Protein 4YCS (pdb70)

Structure (mmCIF, N/CA/C/O backbone):
data_4YCS
#
_entry.id   4YCS
#
_cell.length_a   37.755
_cell.length_b   119.501
_cell.length_c   185.912
_cell.angle_alpha   90.00
_cell.angle_beta   90.00
_cell.angle_gamma   90.00
#
_symmetry.space_group_name_H-M   'P 21 21 21'
#
loop_
_entity.id
_entity.type
_entity.pdbx_description
1 polymer 'Uncharacterized protein'
2 non-polymer GLYCEROL
3 non-polymer 'ACETATE ION'
4 non-polymer 'SODIUM ION'
5 water water
#
loop_
_atom_site.group_PDB
_atom_site.id
_atom_site.type_symbol
_atom_site.label_atom_id
_atom_site.label_alt_id
_atom_site.label_comp_id
_atom_site.label_asym_id
_atom_site.label_entity_id
_atom_site.label_seq_id
_atom_site.pdbx_PDB_ins_code
_atom_site.Cartn_x
_atom_site.Cartn_y
_atom_site.Cartn_z
_atom_site.occupancy
_atom_site.B_iso_or_equiv
_atom_site.auth_seq_id
_atom_site.auth_comp_id
_atom_site.auth_asym_id
_atom_site.auth_atom_id
_atom_site.pdbx_PDB_model_num
ATOM 1 N N . SER A 1 6 ? 1.927 86.459 37.865 1.00 64.46 47 SER A N 1
ATOM 2 C CA . SER A 1 6 ? 1.148 87.215 36.819 1.00 65.35 47 SER A CA 1
ATOM 3 C C . SER A 1 6 ? 1.221 86.503 35.437 1.00 59.07 47 SER A C 1
ATOM 4 O O . SER A 1 6 ? 2.309 86.328 34.870 1.00 55.42 47 SER A O 1
ATOM 7 N N . LYS A 1 7 ? 0.073 86.069 34.914 1.00 51.70 48 LYS A N 1
ATOM 8 C CA . LYS A 1 7 ? 0.055 85.289 33.676 1.00 47.07 48 LYS A CA 1
ATOM 9 C C . LYS A 1 7 ? 0.591 86.091 32.480 1.00 41.21 48 LYS A C 1
ATOM 10 O O . LYS A 1 7 ? 0.452 87.281 32.390 1.00 42.21 48 LYS A O 1
ATOM 16 N N . LYS A 1 8 ? 1.238 85.395 31.583 1.00 38.66 49 LYS A N 1
ATOM 17 C CA . LYS A 1 8 ? 1.710 85.967 30.358 1.00 36.78 49 LYS A CA 1
ATOM 18 C C . LYS A 1 8 ? 0.852 85.381 29.305 1.00 32.82 49 LYS A C 1
ATOM 19 O O . LYS A 1 8 ? 0.122 84.442 29.590 1.00 31.77 49 LYS A O 1
ATOM 25 N N . SER A 1 9 ? 0.871 85.960 28.107 1.00 30.88 50 SER A N 1
ATOM 26 C CA . SER A 1 9 ? 0.019 85.504 27.019 1.00 30.01 50 SER A CA 1
ATOM 27 C C . SER A 1 9 ? 0.826 85.462 25.701 1.00 28.45 50 SER A C 1
ATOM 28 O O . SER A 1 9 ? 1.696 86.303 25.485 1.00 27.61 50 SER A O 1
ATOM 31 N N . VAL A 1 10 ? 0.479 84.483 24.864 1.00 26.08 51 VAL A N 1
ATOM 32 C CA . VAL A 1 10 ? 1.133 84.232 23.552 1.00 26.25 51 VAL A CA 1
ATOM 33 C C . VAL A 1 10 ? 0.047 84.057 22.509 1.00 26.66 51 VAL A C 1
ATOM 34 O O . VAL A 1 10 ? -0.945 83.369 22.731 1.00 27.26 51 VAL A O 1
ATOM 38 N N . SER A 1 11 ? 0.188 84.714 21.373 1.00 25.77 52 SER A N 1
ATOM 39 C CA . SER A 1 11 ? -0.737 84.548 20.265 1.00 26.91 52 SER A CA 1
ATOM 40 C C . SER A 1 11 ? 0.037 84.007 19.068 1.00 26.78 52 SER A C 1
ATOM 41 O O . SER A 1 11 ? 1.166 84.410 18.844 1.00 28.26 52 SER A O 1
ATOM 52 N N . ILE A 1 13 ? -0.299 83.261 14.894 1.00 30.01 54 ILE A N 1
ATOM 53 C CA . ILE A 1 13 ? -1.020 83.531 13.628 1.00 31.55 54 ILE A CA 1
ATOM 54 C C . ILE A 1 13 ? -0.461 82.547 12.554 1.00 32.67 54 ILE A C 1
ATOM 55 O O . ILE A 1 13 ? 0.742 82.428 12.368 1.00 32.62 54 ILE A O 1
ATOM 60 N N . LEU A 1 14 ? -1.358 81.824 11.905 1.00 34.35 55 LEU A N 1
ATOM 61 C CA . LEU A 1 14 ? -0.998 80.804 10.904 1.00 37.01 55 LEU A CA 1
ATOM 62 C C . LEU A 1 14 ? -1.594 81.041 9.510 1.00 38.57 55 LEU A C 1
ATOM 63 O O . LEU A 1 14 ? -2.693 81.535 9.362 1.00 38.58 55 LEU A O 1
ATOM 68 N N . ASP A 1 15 ? -0.800 80.699 8.503 1.00 42.70 56 ASP A N 1
ATOM 69 C CA . ASP A 1 15 ? -1.184 80.774 7.092 1.00 42.27 56 ASP A CA 1
ATOM 70 C C . ASP A 1 15 ? -1.790 79.416 6.757 1.00 44.04 56 ASP A C 1
ATOM 71 O O . ASP A 1 15 ? -1.097 78.400 6.800 1.00 43.52 56 ASP A O 1
ATOM 76 N N . ILE A 1 16 ? -3.091 79.391 6.475 1.00 47.99 57 ILE A N 1
ATOM 77 C CA . ILE A 1 16 ? -3.798 78.129 6.177 1.00 51.49 57 ILE A CA 1
ATOM 78 C C . ILE A 1 16 ? -4.275 77.977 4.717 1.00 55.62 57 ILE A C 1
ATOM 79 O O . ILE A 1 16 ? -5.147 77.164 4.448 1.00 57.33 57 ILE A O 1
ATOM 84 N N . GLU A 1 17 ? -3.708 78.748 3.788 1.00 58.86 58 GLU A N 1
ATOM 85 C CA . GLU A 1 17 ? -4.008 78.563 2.359 1.00 62.86 58 GLU A CA 1
ATOM 86 C C . GLU A 1 17 ? -3.342 77.290 1.833 1.00 65.22 58 GLU A C 1
ATOM 87 O O . GLU A 1 17 ? -2.129 77.102 1.965 1.00 66.51 58 GLU A O 1
ATOM 93 N N . GLY A 1 18 ? -4.139 76.412 1.238 1.00 68.25 59 GLY A N 1
ATOM 94 C CA . GLY A 1 18 ? -3.629 75.159 0.727 1.00 69.76 59 GLY A CA 1
ATOM 95 C C . GLY A 1 18 ? -3.389 74.162 1.836 1.00 69.11 59 GLY A C 1
ATOM 96 O O . GLY A 1 18 ? -3.970 74.267 2.906 1.00 67.71 59 GLY A O 1
ATOM 97 N N . THR A 1 19 ? -2.547 73.180 1.547 1.00 70.01 60 THR A N 1
ATOM 98 C CA . THR A 1 19 ? -2.263 72.084 2.455 1.00 74.11 60 THR A CA 1
ATOM 99 C C . THR A 1 19 ? -0.774 71.923 2.696 1.00 72.26 60 THR A C 1
ATOM 100 O O . THR A 1 19 ? -0.373 71.137 3.545 1.00 75.79 60 THR A O 1
ATOM 104 N N . ASN A 1 20 ? 0.043 72.666 1.957 1.00 72.93 61 ASN A N 1
ATOM 105 C CA . ASN A 1 20 ? 1.495 72.567 2.057 1.00 76.75 61 ASN A CA 1
ATOM 106 C C . ASN A 1 20 ? 2.060 72.998 3.411 1.00 75.52 61 ASN A C 1
ATOM 107 O O . ASN A 1 20 ? 3.185 72.644 3.743 1.00 77.17 61 ASN A O 1
ATOM 112 N N . ASN A 1 21 ? 1.280 73.743 4.191 1.00 71.35 62 ASN A N 1
ATOM 113 C CA . ASN A 1 21 ? 1.732 74.199 5.517 1.00 72.12 62 ASN A CA 1
ATOM 114 C C . ASN A 1 21 ? 1.200 73.360 6.694 1.00 65.89 62 ASN A C 1
ATOM 115 O O . ASN A 1 21 ? 1.583 73.603 7.833 1.00 59.40 62 ASN A O 1
ATOM 120 N N . GLU A 1 22 ? 0.352 72.373 6.409 1.00 61.84 63 GLU A N 1
ATOM 121 C CA . GLU A 1 22 ? -0.358 71.634 7.460 1.00 63.02 63 GLU A CA 1
ATOM 122 C C . GLU A 1 22 ? 0.563 71.022 8.502 1.00 59.76 63 GLU A C 1
ATOM 123 O O . GLU A 1 22 ? 0.345 71.222 9.694 1.00 57.96 63 GLU A O 1
ATOM 129 N N . ALA A 1 23 ? 1.598 70.315 8.067 1.00 56.04 64 ALA A N 1
ATOM 130 C CA . ALA A 1 23 ? 2.516 69.657 8.992 1.00 55.86 64 ALA A CA 1
ATOM 131 C C . ALA A 1 23 ? 3.206 70.654 9.920 1.00 53.10 64 ALA A C 1
ATOM 132 O O . ALA A 1 23 ? 3.243 70.469 11.146 1.00 50.60 64 ALA A O 1
ATOM 142 N N . ASN A 1 25 ? 2.287 73.690 10.612 1.00 44.72 66 ASN A N 1
ATOM 143 C CA . ASN A 1 25 ? 1.243 74.301 11.412 1.00 44.75 66 ASN A CA 1
ATOM 144 C C . ASN A 1 25 ? 0.931 73.467 12.625 1.00 46.32 66 ASN A C 1
ATOM 145 O O . ASN A 1 25 ? 0.889 73.992 13.751 1.00 44.14 66 ASN A O 1
ATOM 150 N N . ASN A 1 26 ? 0.765 72.164 12.420 1.00 47.73 67 ASN A N 1
ATOM 151 C CA . ASN A 1 26 ? 0.493 71.271 13.541 1.00 50.10 67 ASN A CA 1
ATOM 152 C C . ASN A 1 26 ? 1.613 71.205 14.545 1.00 46.52 67 ASN A C 1
ATOM 153 O O . ASN A 1 26 ? 1.366 71.194 15.758 1.00 46.24 67 ASN A O 1
ATOM 158 N N . SER A 1 27 ? 2.839 71.226 14.060 1.00 43.31 68 SER A N 1
ATOM 159 C CA . SER A 1 27 ? 4.004 71.211 14.934 1.00 42.60 68 SER A CA 1
ATOM 160 C C . SER A 1 27 ? 4.087 72.501 15.752 1.00 40.15 68 SER A C 1
ATOM 161 O O . SER A 1 27 ? 4.469 72.468 16.920 1.00 39.48 68 SER A O 1
ATOM 164 N N . ALA A 1 28 ? 3.801 73.637 15.117 1.00 37.61 69 ALA A N 1
ATOM 165 C CA . ALA A 1 28 ? 3.823 74.909 15.806 1.00 36.86 69 ALA A CA 1
ATOM 166 C C . ALA A 1 28 ? 2.781 74.916 16.947 1.00 37.31 69 ALA A C 1
ATOM 167 O O . ALA A 1 28 ? 3.095 75.245 18.102 1.00 40.02 69 ALA A O 1
ATOM 169 N N . LEU A 1 29 ? 1.582 74.453 16.639 1.00 37.27 70 LEU A N 1
ATOM 170 C CA . LEU A 1 29 ? 0.528 74.382 17.622 1.00 39.06 70 LEU A CA 1
ATOM 171 C C . LEU A 1 29 ? 0.820 73.449 18.774 1.00 40.22 70 LEU A C 1
ATOM 172 O O . LEU A 1 29 ? 0.413 73.720 19.902 1.00 36.38 70 LEU A O 1
ATOM 177 N N . LEU A 1 30 ? 1.495 72.332 18.501 1.00 39.56 71 LEU A N 1
ATOM 178 C CA . LEU A 1 30 ? 1.846 71.382 19.535 1.00 40.77 71 LEU A CA 1
ATOM 179 C C . LEU A 1 30 ? 2.878 72.001 20.455 1.00 43.03 71 LEU A C 1
ATOM 180 O O . LEU A 1 30 ? 2.805 71.853 21.690 1.00 41.88 71 LEU A O 1
ATOM 185 N N . ALA A 1 31 ? 3.858 72.677 19.855 1.00 41.15 72 ALA A N 1
ATOM 186 C CA . ALA A 1 31 ? 4.899 73.365 20.617 1.00 41.23 72 ALA A CA 1
ATOM 187 C C . ALA A 1 31 ? 4.308 74.382 21.622 1.00 40.45 72 ALA A C 1
ATOM 188 O O . ALA A 1 31 ? 4.775 74.492 22.766 1.00 40.09 72 ALA A O 1
ATOM 190 N N . LEU A 1 32 ? 3.276 75.094 21.164 1.00 39.87 73 LEU A N 1
ATOM 191 C CA . LEU A 1 32 ? 2.620 76.136 21.955 1.00 39.76 73 LEU A CA 1
ATOM 192 C C . LEU A 1 32 ? 1.848 75.489 23.094 1.00 39.41 73 LEU A C 1
ATOM 193 O O . LEU A 1 32 ? 2.026 75.849 24.266 1.00 41.71 73 LEU A O 1
ATOM 198 N N . ASN A 1 33 ? 1.073 74.483 22.760 1.00 39.10 74 ASN A N 1
ATOM 199 C CA . ASN A 1 33 ? 0.414 73.675 23.771 1.00 45.16 74 ASN A CA 1
ATOM 200 C C . ASN A 1 33 ? 1.346 73.051 24.820 1.00 44.82 74 ASN A C 1
ATOM 201 O O . ASN A 1 33 ? 1.016 73.027 26.005 1.00 43.86 74 ASN A O 1
ATOM 206 N N . ASN A 1 34 ? 2.517 72.585 24.392 1.00 41.68 75 ASN A N 1
ATOM 207 C CA . ASN A 1 34 ? 3.519 72.016 25.298 1.00 43.84 75 ASN A CA 1
ATOM 208 C C . ASN A 1 34 ? 4.124 73.074 26.226 1.00 42.88 75 ASN A C 1
ATOM 209 O O . ASN A 1 34 ? 4.350 72.838 27.414 1.00 43.36 75 ASN A O 1
ATOM 214 N N . ALA A 1 35 ? 4.404 74.240 25.675 1.00 41.19 76 ALA A N 1
ATOM 215 C CA . ALA A 1 35 ? 4.892 75.346 26.479 1.00 41.81 76 ALA A CA 1
ATOM 216 C C . ALA A 1 35 ? 3.880 75.708 27.567 1.00 40.72 76 ALA A C 1
ATOM 217 O O . ALA A 1 35 ? 4.261 75.919 28.706 1.00 40.90 76 ALA A O 1
ATOM 219 N N . GLN A 1 36 ? 2.602 75.731 27.207 1.00 40.90 77 GLN A N 1
ATOM 220 C CA . GLN A 1 36 ? 1.529 76.086 28.133 1.00 42.32 77 GLN A CA 1
ATOM 221 C C . GLN A 1 36 ? 1.451 75.158 29.350 1.00 45.38 77 GLN A C 1
ATOM 222 O O . GLN A 1 36 ? 1.115 75.589 30.476 1.00 41.33 77 GLN A O 1
ATOM 228 N N . LYS A 1 37 ? 1.783 73.892 29.121 1.00 47.85 78 LYS A N 1
ATOM 229 C CA . LYS A 1 37 ? 1.811 72.911 30.161 1.00 49.92 78 LYS A CA 1
ATOM 230 C C . LYS A 1 37 ? 2.935 73.147 31.167 1.00 49.86 78 LYS A C 1
ATOM 231 O O . LYS A 1 37 ? 2.827 72.772 32.321 1.00 50.53 78 LYS A O 1
ATOM 237 N N . LYS A 1 38 ? 4.011 73.768 30.749 1.00 49.54 79 LYS A N 1
ATOM 238 C CA . LYS A 1 38 ? 5.115 74.023 31.662 1.00 54.05 79 LYS A CA 1
ATOM 239 C C . LYS A 1 38 ? 5.049 75.411 32.283 1.00 54.56 79 LYS A C 1
ATOM 240 O O . LYS A 1 38 ? 5.717 75.664 33.268 1.00 61.04 79 LYS A O 1
ATOM 246 N N . LEU A 1 39 ? 4.280 76.314 31.693 1.00 46.10 80 LEU A N 1
ATOM 247 C CA . LEU A 1 39 ? 4.268 77.676 32.125 1.00 48.36 80 LEU A CA 1
ATOM 248 C C . LEU A 1 39 ? 2.862 78.111 32.498 1.00 46.35 80 LEU A C 1
ATOM 249 O O . LEU A 1 39 ? 1.890 77.450 32.183 1.00 50.94 80 LEU A O 1
ATOM 254 N N . ASN A 1 40 ? 2.767 79.294 33.068 1.00 46.51 81 ASN A N 1
ATOM 255 C CA . ASN A 1 40 ? 1.485 79.925 33.312 1.00 45.74 81 ASN A CA 1
ATOM 256 C C . ASN A 1 40 ? 1.183 80.903 32.182 1.00 44.86 81 ASN A C 1
ATOM 257 O O . ASN A 1 40 ? 1.439 82.144 32.290 1.00 43.33 81 ASN A O 1
ATOM 262 N N . ILE A 1 41 ? 0.674 80.375 31.067 1.00 38.79 82 ILE A N 1
ATOM 263 C CA . ILE A 1 41 ? 0.424 81.235 29.957 1.00 36.33 82 ILE A CA 1
ATOM 264 C C . ILE A 1 41 ? -0.946 81.010 29.354 1.00 33.83 82 ILE A C 1
ATOM 265 O O . ILE A 1 41 ? -1.436 79.867 29.280 1.00 34.93 82 ILE A O 1
ATOM 270 N N . ASP A 1 42 ? -1.555 82.113 28.932 1.00 29.58 83 ASP A N 1
ATOM 271 C CA . ASP A 1 42 ? -2.747 82.083 28.092 1.00 30.24 83 ASP A CA 1
ATOM 272 C C . ASP A 1 42 ? -2.345 81.940 26.638 1.00 28.72 83 ASP A C 1
ATOM 273 O O . ASP A 1 42 ? -1.339 82.526 26.265 1.00 26.74 83 ASP A O 1
ATOM 278 N N . THR A 1 43 ? -3.146 81.278 25.807 1.00 27.20 84 THR A N 1
ATOM 279 C CA . THR A 1 43 ? -2.851 81.221 24.375 1.00 28.46 84 THR A CA 1
ATOM 280 C C . THR A 1 43 ? -4.037 81.622 23.535 1.00 28.77 84 THR A C 1
ATOM 281 O O . THR A 1 43 ? -5.204 81.544 23.982 1.00 27.31 84 THR A O 1
ATOM 285 N N . ASN A 1 44 ? -3.724 82.015 22.302 1.00 26.12 85 ASN A N 1
ATOM 286 C CA . ASN A 1 44 ? -4.693 82.417 21.330 1.00 29.75 85 ASN A CA 1
ATOM 287 C C . ASN A 1 44 ? -4.132 82.056 19.946 1.00 31.84 85 ASN A C 1
ATOM 288 O O . ASN A 1 44 ? -2.896 82.048 19.756 1.00 31.01 85 ASN A O 1
ATOM 293 N N . LYS A 1 45 ? -4.988 81.725 19.006 1.00 33.56 86 LYS A N 1
ATOM 294 C CA . LYS A 1 45 ? -4.558 81.557 17.627 1.00 37.18 86 LYS A CA 1
ATOM 295 C C . LYS A 1 45 ? -5.439 82.284 16.647 1.00 37.44 86 LYS A C 1
ATOM 296 O O . LYS A 1 45 ? -6.626 82.457 16.882 1.00 38.13 86 LYS A O 1
ATOM 302 N N . VAL A 1 46 ? -4.830 82.738 15.564 1.00 35.44 87 VAL A N 1
ATOM 303 C CA . VAL A 1 46 ? -5.509 83.354 14.440 1.00 39.12 87 VAL A CA 1
ATOM 304 C C . VAL A 1 46 ? -5.092 82.581 13.188 1.00 40.50 87 VAL A C 1
ATOM 305 O O . VAL A 1 46 ? -3.918 82.269 13.039 1.00 37.75 87 VAL A O 1
ATOM 309 N N . GLU A 1 47 ? -6.064 82.216 12.354 1.00 42.93 88 GLU A N 1
ATOM 310 C CA . GLU A 1 47 ? -5.812 81.499 11.088 1.00 49.52 88 GLU A CA 1
ATOM 311 C C . GLU A 1 47 ? -6.347 82.293 9.893 1.00 51.55 88 GLU A C 1
ATOM 312 O O . GLU A 1 47 ? -7.436 82.848 9.944 1.00 49.64 88 GLU A O 1
ATOM 318 N N . SER A 1 48 ? -5.582 82.361 8.818 1.00 57.74 89 SER A N 1
ATOM 319 C CA . SER A 1 48 ? -6.030 83.099 7.621 1.00 61.99 89 SER A CA 1
ATOM 320 C C . SER A 1 48 ? -5.448 82.519 6.326 1.00 61.39 89 SER A C 1
ATOM 321 O O . SER A 1 48 ? -4.261 82.224 6.263 1.00 54.64 89 SER A O 1
ATOM 324 N N . ASP A 1 49 ? -6.290 82.371 5.299 1.00 65.38 90 ASP A N 1
ATOM 325 C CA . ASP A 1 49 ? -5.811 82.025 3.952 1.00 70.43 90 ASP A CA 1
ATOM 326 C C . ASP A 1 49 ? -5.580 83.264 3.064 1.00 71.76 90 ASP A C 1
ATOM 327 O O . ASP A 1 49 ? -5.009 83.139 1.978 1.00 73.92 90 ASP A O 1
ATOM 332 N N . ASP A 1 50 ? -5.980 84.444 3.555 1.00 70.84 91 ASP A N 1
ATOM 333 C CA . ASP A 1 50 ? -5.922 85.712 2.816 1.00 67.77 91 ASP A CA 1
ATOM 334 C C . ASP A 1 50 ? -4.724 86.611 3.218 1.00 61.94 91 ASP A C 1
ATOM 335 O O . ASP A 1 50 ? -4.838 87.449 4.103 1.00 57.86 91 ASP A O 1
ATOM 340 N N . SER A 1 51 ? -3.603 86.481 2.504 1.00 58.43 92 SER A N 1
ATOM 341 C CA . SER A 1 51 ? -2.362 87.208 2.832 1.00 56.52 92 SER A CA 1
ATOM 342 C C . SER A 1 51 ? -2.504 88.714 2.818 1.00 55.38 92 SER A C 1
ATOM 343 O O . SER A 1 51 ? -1.703 89.408 3.438 1.00 51.58 92 SER A O 1
ATOM 346 N N . SER A 1 52 ? -3.500 89.230 2.108 1.00 54.25 93 SER A N 1
ATOM 347 C CA . SER A 1 52 ? -3.733 90.671 2.091 1.00 57.02 93 SER A CA 1
ATOM 348 C C . SER A 1 52 ? -4.115 91.262 3.456 1.00 55.10 93 SER A C 1
ATOM 349 O O . SER A 1 52 ? -3.973 92.451 3.652 1.00 55.84 93 SER A O 1
ATOM 352 N N . THR A 1 53 ? -4.630 90.441 4.368 1.00 51.92 94 THR A N 1
ATOM 353 C CA . THR A 1 53 ? -5.089 90.923 5.670 1.00 54.68 94 THR A CA 1
ATOM 354 C C . THR A 1 53 ? -4.065 90.660 6.801 1.00 51.29 94 THR A C 1
ATOM 355 O O . THR A 1 53 ? -4.324 91.014 7.954 1.00 46.47 94 THR A O 1
ATOM 359 N N . PHE A 1 54 ? -2.936 90.032 6.452 1.00 47.63 95 PHE A N 1
ATOM 360 C CA . PHE A 1 54 ? -1.901 89.629 7.398 1.00 45.07 95 PHE A CA 1
ATOM 361 C C . PHE A 1 54 ? -1.387 90.807 8.236 1.00 43.59 95 PHE A C 1
ATOM 362 O O . PHE A 1 54 ? -1.347 90.693 9.438 1.00 37.98 95 PHE A O 1
ATOM 370 N N . SER A 1 55 ? -1.029 91.929 7.611 1.00 40.71 96 SER A N 1
ATOM 371 C CA . SER A 1 55 ? -0.488 93.062 8.345 1.00 44.03 96 SER A CA 1
ATOM 372 C C . SER A 1 55 ? -1.551 93.665 9.303 1.00 42.18 96 SER A C 1
ATOM 373 O O . SER A 1 55 ? -1.250 93.984 10.462 1.00 39.10 96 SER A O 1
ATOM 376 N N . ASN A 1 56 ? -2.798 93.737 8.851 1.00 39.76 97 ASN A N 1
ATOM 377 C CA . ASN A 1 56 ? -3.860 94.231 9.710 1.00 41.77 97 ASN A CA 1
ATOM 378 C C . ASN A 1 56 ? -4.044 93.337 10.959 1.00 36.89 97 ASN A C 1
ATOM 379 O O . ASN A 1 56 ? -4.226 93.812 12.076 1.00 35.20 97 ASN A O 1
ATOM 384 N N . SER A 1 57 ? -4.052 92.046 10.728 1.00 34.57 98 SER A N 1
ATOM 385 C CA . SER A 1 57 ? -4.246 91.076 11.791 1.00 34.24 98 SER A CA 1
ATOM 386 C C . SER A 1 57 ? -3.119 91.117 12.837 1.00 32.63 98 SER A C 1
ATOM 387 O O . SER A 1 57 ? -3.392 90.954 14.039 1.00 32.88 98 SER A O 1
ATOM 390 N N . ILE A 1 58 ? -1.870 91.296 12.391 1.00 30.26 99 ILE A N 1
ATOM 391 C CA . ILE A 1 58 ? -0.743 91.392 13.299 1.00 29.35 99 ILE A CA 1
ATOM 392 C C . ILE A 1 58 ? -0.801 92.691 14.096 1.00 31.06 99 ILE A C 1
ATOM 393 O O . ILE A 1 58 ? -0.536 92.730 15.339 1.00 28.44 99 ILE A O 1
ATOM 398 N N . ASP A 1 59 ? -1.228 93.751 13.423 1.00 29.35 100 ASP A N 1
ATOM 399 C CA . ASP A 1 59 ? -1.412 95.035 14.077 1.00 31.72 100 ASP A CA 1
ATOM 400 C C . ASP A 1 59 ? -2.459 94.972 15.198 1.00 31.04 100 ASP A C 1
ATOM 401 O O . ASP A 1 59 ? -2.258 95.518 16.291 1.00 27.44 100 ASP A O 1
ATOM 406 N N . ILE A 1 60 ? -3.574 94.285 14.937 1.00 30.96 101 ILE A N 1
ATOM 407 C CA . ILE A 1 60 ? -4.556 94.055 15.983 1.00 29.66 101 ILE A CA 1
ATOM 408 C C . ILE A 1 60 ? -3.953 93.311 17.169 1.00 26.59 101 ILE A C 1
ATOM 409 O O . ILE A 1 60 ? -4.237 93.666 18.311 1.00 29.81 101 ILE A O 1
ATOM 414 N N . LEU A 1 61 ? -3.159 92.263 16.929 1.00 26.72 102 LEU A N 1
ATOM 415 C CA . LEU A 1 61 ? -2.518 91.494 18.013 1.00 24.31 102 LEU A CA 1
ATOM 416 C C . LEU A 1 61 ? -1.572 92.352 18.832 1.00 23.85 102 LEU A C 1
ATOM 417 O O . LEU A 1 61 ? -1.458 92.158 20.064 1.00 22.99 102 LEU A O 1
ATOM 422 N N . CYS A 1 62 ? -0.920 93.328 18.182 1.00 22.85 103 CYS A N 1
ATOM 423 C CA . CYS A 1 62 ? -0.038 94.271 18.885 1.00 24.83 103 CYS A CA 1
ATOM 424 C C . CYS A 1 62 ? -0.794 95.207 19.820 1.00 25.69 103 CYS A C 1
ATOM 425 O O . CYS A 1 62 ? -0.193 95.836 20.682 1.00 26.17 103 CYS A O 1
ATOM 428 N N . ASN A 1 63 ? -2.116 95.258 19.677 1.00 25.10 104 ASN A N 1
ATOM 429 C CA . ASN A 1 63 ? -2.993 96.046 20.577 1.00 26.61 104 ASN A CA 1
ATOM 430 C C . ASN A 1 63 ? -3.854 95.183 21.469 1.00 28.60 104 ASN A C 1
ATOM 431 O O . ASN A 1 63 ? -4.772 95.683 22.050 1.00 29.81 104 ASN A O 1
ATOM 436 N N . ASP A 1 64 ? -3.520 93.893 21.604 1.00 27.94 105 ASP A N 1
ATOM 437 C CA . ASP A 1 64 ? -4.272 92.956 22.464 1.00 30.28 105 ASP A CA 1
ATOM 438 C C . ASP A 1 64 ? -3.450 92.388 23.645 1.00 29.15 105 ASP A C 1
ATOM 439 O O . ASP A 1 64 ? -3.798 91.365 24.164 1.00 29.34 105 ASP A O 1
ATOM 444 N N . ASN A 1 65 ? -2.349 93.027 24.008 1.00 28.57 106 ASN A N 1
ATOM 445 C CA . ASN A 1 65 ? -1.589 92.701 25.190 1.00 29.93 106 ASN A CA 1
ATOM 446 C C . ASN A 1 65 ? -1.037 91.248 25.188 1.00 29.63 106 ASN A C 1
ATOM 447 O O . ASN A 1 65 ? -1.260 90.480 26.127 1.00 31.36 106 ASN A O 1
ATOM 452 N N . TYR A 1 66 ? -0.303 90.900 24.155 1.00 25.97 107 TYR A N 1
ATOM 453 C CA . TYR A 1 66 ? 0.398 89.603 24.099 1.00 26.52 107 TYR A CA 1
ATOM 454 C C . TYR A 1 66 ? 1.922 89.805 24.349 1.00 25.83 107 TYR A C 1
ATOM 455 O O . TYR A 1 66 ? 2.558 90.683 23.756 1.00 26.52 107 TYR A O 1
ATOM 464 N N . ASP A 1 67 ? 2.511 88.974 25.189 1.00 25.44 108 ASP A N 1
ATOM 465 C CA . ASP A 1 67 ? 3.945 89.086 25.468 1.00 26.97 108 ASP A CA 1
ATOM 466 C C . ASP A 1 67 ? 4.739 88.585 24.285 1.00 27.18 108 ASP A C 1
ATOM 467 O O . ASP A 1 67 ? 5.848 89.074 24.006 1.00 29.00 108 ASP A O 1
ATOM 472 N N . LEU A 1 68 ? 4.121 87.714 23.478 1.00 25.43 109 LEU A N 1
ATOM 473 C CA . LEU A 1 68 ? 4.786 87.204 22.268 1.00 24.06 109 LEU A CA 1
ATOM 474 C C . LEU A 1 68 ? 3.774 86.904 21.209 1.00 23.36 109 LEU A C 1
ATOM 475 O O . LEU A 1 68 ? 2.730 86.309 21.485 1.00 23.82 109 LEU A O 1
ATOM 480 N N . ILE A 1 69 ? 4.088 87.293 19.993 1.00 21.70 110 ILE A N 1
ATOM 481 C CA . ILE A 1 69 ? 3.264 87.048 18.817 1.00 22.96 110 ILE A CA 1
ATOM 482 C C . ILE A 1 69 ? 4.089 86.190 17.858 1.00 24.44 110 ILE A C 1
ATOM 483 O O . ILE A 1 69 ? 5.204 86.590 17.440 1.00 27.03 110 ILE A O 1
ATOM 488 N N . ILE A 1 70 ? 3.597 85.001 17.566 1.00 24.33 111 ILE A N 1
ATOM 489 C CA . ILE A 1 70 ? 4.304 84.032 16.716 1.00 24.88 111 ILE A CA 1
ATOM 490 C C . ILE A 1 70 ? 3.596 83.876 15.350 1.00 26.39 111 ILE A C 1
ATOM 491 O O . ILE A 1 70 ? 2.439 83.496 15.276 1.00 26.77 111 ILE A O 1
ATOM 496 N N . ALA A 1 71 ? 4.314 84.185 14.282 1.00 27.74 112 ALA A N 1
ATOM 497 C CA . ALA A 1 71 ? 3.833 84.054 12.917 1.00 29.84 112 ALA A CA 1
ATOM 498 C C . ALA A 1 71 ? 4.442 82.768 12.299 1.00 33.80 112 ALA A C 1
ATOM 499 O O . ALA A 1 71 ? 5.649 82.565 12.341 1.00 33.80 112 ALA A O 1
ATOM 501 N N . VAL A 1 72 ? 3.587 81.908 11.752 1.00 35.37 113 VAL A N 1
ATOM 502 C CA . VAL A 1 72 ? 4.017 80.633 11.206 1.00 35.82 113 VAL A CA 1
ATOM 503 C C . VAL A 1 72 ? 3.999 80.628 9.668 1.00 39.15 113 VAL A C 1
ATOM 504 O O . VAL A 1 72 ? 2.948 80.496 9.027 1.00 43.82 113 VAL A O 1
ATOM 508 N N . GLY A 1 73 ? 5.184 80.759 9.078 1.00 45.31 114 GLY A N 1
ATOM 509 C CA . GLY A 1 73 ? 5.320 80.652 7.609 1.00 44.34 114 GLY A CA 1
ATOM 510 C C . GLY A 1 73 ? 6.016 81.847 6.995 1.00 45.57 114 GLY A C 1
ATOM 511 O O . GLY A 1 73 ? 5.908 82.948 7.495 1.00 41.73 114 GLY A O 1
ATOM 512 N N . ALA A 1 74 ? 6.724 81.602 5.888 1.00 46.15 115 ALA A N 1
ATOM 513 C CA . ALA A 1 74 ? 7.480 82.622 5.172 1.00 46.04 115 ALA A CA 1
ATOM 514 C C . ALA A 1 74 ? 6.574 83.691 4.564 1.00 43.32 115 ALA A C 1
ATOM 515 O O . ALA A 1 74 ? 7.025 84.808 4.334 1.00 43.69 115 ALA A O 1
ATOM 517 N N . ARG A 1 75 ? 5.305 83.387 4.325 1.00 41.90 116 ARG A N 1
ATOM 518 C CA . ARG A 1 75 ? 4.402 84.420 3.797 1.00 44.57 116 ARG A CA 1
ATOM 519 C C . ARG A 1 75 ? 4.158 85.577 4.777 1.00 43.48 116 ARG A C 1
ATOM 520 O O . ARG A 1 75 ? 3.697 86.644 4.356 1.00 43.09 116 ARG A O 1
ATOM 528 N N . PHE A 1 76 ? 4.485 85.401 6.063 1.00 40.55 117 PHE A N 1
ATOM 529 C CA . PHE A 1 76 ? 4.373 86.520 7.032 1.00 41.29 117 PHE A CA 1
ATOM 530 C C . PHE A 1 76 ? 5.565 87.482 7.049 1.00 43.06 117 PHE A C 1
ATOM 531 O O . PHE A 1 76 ? 5.471 88.561 7.675 1.00 39.71 117 PHE A O 1
ATOM 539 N N . ALA A 1 77 ? 6.651 87.110 6.361 1.00 43.07 118 ALA A N 1
ATOM 540 C CA . ALA A 1 77 ? 7.916 87.858 6.402 1.00 45.97 118 ALA A CA 1
ATOM 541 C C . ALA A 1 77 ? 7.709 89.355 6.250 1.00 46.74 118 ALA A C 1
ATOM 542 O O . ALA A 1 77 ? 8.043 90.137 7.156 1.00 44.77 118 ALA A O 1
ATOM 544 N N . LYS A 1 78 ? 7.118 89.752 5.133 1.00 50.04 119 LYS A N 1
ATOM 545 C CA . LYS A 1 78 ? 6.948 91.181 4.825 1.00 54.60 119 LYS A CA 1
ATOM 546 C C . LYS A 1 78 ? 5.933 91.922 5.734 1.00 48.07 119 LYS A C 1
ATOM 547 O O . LYS A 1 78 ? 6.247 92.990 6.230 1.00 45.14 119 LYS A O 1
ATOM 553 N N . PRO A 1 79 ? 4.719 91.368 5.936 1.00 45.96 120 PRO A N 1
ATOM 554 C CA . PRO A 1 79 ? 3.771 92.072 6.808 1.00 43.68 120 PRO A CA 1
ATOM 555 C C . PRO A 1 79 ? 4.223 92.147 8.261 1.00 43.76 120 PRO A C 1
ATOM 556 O O . PRO A 1 79 ? 3.901 93.109 8.931 1.00 43.91 120 PRO A O 1
ATOM 560 N N . LEU A 1 80 ? 5.001 91.174 8.714 1.00 42.64 121 LEU A N 1
ATOM 561 C CA . LEU A 1 80 ? 5.526 91.179 10.085 1.00 40.38 121 LEU A CA 1
ATOM 562 C C . LEU A 1 80 ? 6.619 92.206 10.276 1.00 41.11 121 LEU A C 1
ATOM 563 O O . LEU A 1 80 ? 6.659 92.890 11.300 1.00 41.12 121 LEU A O 1
ATOM 568 N N . GLU A 1 81 ? 7.530 92.310 9.324 1.00 45.06 122 GLU A N 1
ATOM 569 C CA . GLU A 1 81 ? 8.585 93.321 9.396 1.00 45.61 122 GLU A CA 1
ATOM 570 C C . GLU A 1 81 ? 8.002 94.737 9.450 1.00 45.79 122 GLU A C 1
ATOM 571 O O . GLU A 1 81 ? 8.420 95.564 10.263 1.00 47.65 122 GLU A O 1
ATOM 585 N N . VAL A 1 83 ? 4.987 95.678 10.547 1.00 40.31 124 VAL A N 1
ATOM 586 C CA . VAL A 1 83 ? 4.266 95.974 11.774 1.00 39.27 124 VAL A CA 1
ATOM 587 C C . VAL A 1 83 ? 5.228 96.045 12.979 1.00 36.38 124 VAL A C 1
ATOM 588 O O . VAL A 1 83 ? 5.059 96.832 13.879 1.00 35.72 124 VAL A O 1
ATOM 592 N N . ALA A 1 84 ? 6.241 95.208 12.982 1.00 36.05 125 ALA A N 1
ATOM 593 C CA . ALA A 1 84 ? 7.212 95.214 14.041 1.00 37.94 125 ALA A CA 1
ATOM 594 C C . ALA A 1 84 ? 7.946 96.547 14.214 1.00 40.64 125 ALA A C 1
ATOM 595 O O . ALA A 1 84 ? 8.377 96.871 15.328 1.00 42.01 125 ALA A O 1
ATOM 597 N N . LYS A 1 85 ? 8.137 97.276 13.113 1.00 40.95 126 LYS A N 1
ATOM 598 C CA . LYS A 1 85 ? 8.683 98.634 13.163 1.00 45.27 126 LYS A CA 1
ATOM 599 C C . LYS A 1 85 ? 7.792 99.579 13.956 1.00 43.06 126 LYS A C 1
ATOM 600 O O . LYS A 1 85 ? 8.320 100.527 14.563 1.00 43.09 126 LYS A O 1
ATOM 606 N N . LYS A 1 86 ? 6.464 99.335 13.956 1.00 38.60 127 LYS A N 1
ATOM 607 C CA . LYS A 1 86 ? 5.500 100.263 14.583 1.00 39.11 127 LYS A CA 1
ATOM 608 C C . LYS A 1 86 ? 5.320 99.965 16.085 1.00 36.30 127 LYS A C 1
ATOM 609 O O . LYS A 1 86 ? 4.716 100.765 16.823 1.00 34.09 127 LYS A O 1
ATOM 615 N N . TYR A 1 87 ? 5.839 98.818 16.548 1.00 33.87 128 TYR A N 1
ATOM 616 C CA . TYR A 1 87 ? 5.690 98.425 17.943 1.00 31.40 128 TYR A CA 1
ATOM 617 C C . TYR A 1 87 ? 7.023 97.896 18.478 1.00 34.54 128 TYR A C 1
ATOM 618 O O . TYR A 1 87 ? 7.196 96.671 18.610 1.00 31.91 128 TYR A O 1
ATOM 627 N N . PRO A 1 88 ? 7.981 98.807 18.732 1.00 35.28 129 PRO A N 1
ATOM 628 C CA . PRO A 1 88 ? 9.342 98.379 19.033 1.00 37.89 129 PRO A CA 1
ATOM 629 C C . PRO A 1 88 ? 9.537 97.508 20.252 1.00 37.05 129 PRO A C 1
ATOM 630 O O . PRO A 1 88 ? 10.478 96.735 20.251 1.00 40.70 129 PRO A O 1
ATOM 634 N N . LYS A 1 89 ? 8.707 97.666 21.294 1.00 37.64 130 LYS A N 1
ATOM 635 C CA . LYS A 1 89 ? 8.775 96.827 22.506 1.00 37.72 130 LYS A CA 1
ATOM 636 C C . LYS A 1 89 ? 8.020 95.485 22.342 1.00 32.91 130 LYS A C 1
ATOM 637 O O . LYS A 1 89 ? 8.081 94.631 23.204 1.00 29.27 130 LYS A O 1
ATOM 643 N N . GLN A 1 90 ? 7.281 95.310 21.259 1.00 30.06 131 GLN A N 1
ATOM 644 C CA . GLN A 1 90 ? 6.525 94.055 21.075 1.00 27.76 131 GLN A CA 1
ATOM 645 C C . GLN A 1 90 ? 7.491 92.966 20.601 1.00 30.48 131 GLN A C 1
ATOM 646 O O . GLN A 1 90 ? 8.264 93.178 19.664 1.00 31.65 131 GLN A O 1
ATOM 652 N N . GLN A 1 91 ? 7.460 91.821 21.273 1.00 30.05 132 GLN A N 1
ATOM 653 C CA . GLN A 1 91 ? 8.282 90.687 20.877 1.00 32.07 132 GLN A CA 1
ATOM 654 C C . GLN A 1 91 ? 7.538 89.845 19.903 1.00 30.53 132 GLN A C 1
ATOM 655 O O . GLN A 1 91 ? 6.398 89.454 20.141 1.00 26.76 132 GLN A O 1
ATOM 661 N N . PHE A 1 92 ? 8.226 89.503 18.817 1.00 30.08 133 PHE A N 1
ATOM 662 C CA . PHE A 1 92 ? 7.690 88.635 17.801 1.00 30.30 133 PHE A CA 1
ATOM 663 C C . PHE A 1 92 ? 8.634 87.461 17.481 1.00 32.82 133 PHE A C 1
ATOM 664 O O . PHE A 1 92 ? 9.833 87.523 17.751 1.00 33.25 133 PHE A O 1
ATOM 672 N N . ALA A 1 93 ? 8.058 86.408 16.902 1.00 31.32 134 ALA A N 1
ATOM 673 C CA . ALA A 1 93 ? 8.802 85.241 16.403 1.00 33.13 134 ALA A CA 1
ATOM 674 C C . ALA A 1 93 ? 8.224 84.864 15.062 1.00 34.21 134 ALA A C 1
ATOM 675 O O . ALA A 1 93 ? 7.025 85.024 14.847 1.00 34.01 134 ALA A O 1
ATOM 677 N N . ILE A 1 94 ? 9.078 84.415 14.137 1.00 34.86 135 ILE A N 1
ATOM 678 C CA . ILE A 1 94 ? 8.609 83.909 12.882 1.00 35.59 135 ILE A CA 1
ATOM 679 C C . ILE A 1 94 ? 9.205 82.525 12.636 1.00 37.56 135 ILE A C 1
ATOM 680 O O . ILE A 1 94 ? 10.401 82.317 12.898 1.00 39.83 135 ILE A O 1
ATOM 685 N N . ILE A 1 95 ? 8.349 81.586 12.222 1.00 34.99 136 ILE A N 1
ATOM 686 C CA . ILE A 1 95 ? 8.754 80.220 11.934 1.00 37.94 136 ILE A CA 1
ATOM 687 C C . ILE A 1 95 ? 8.960 80.005 10.414 1.00 40.79 136 ILE A C 1
ATOM 688 O O . ILE A 1 95 ? 8.080 80.293 9.607 1.00 37.35 136 ILE A O 1
ATOM 693 N N . ASP A 1 96 ? 10.153 79.503 10.064 1.00 46.67 137 ASP A N 1
ATOM 694 C CA . ASP A 1 96 ? 10.534 79.113 8.688 1.00 45.19 137 ASP A CA 1
ATOM 695 C C . ASP A 1 96 ? 10.944 80.303 7.835 1.00 48.07 137 ASP A C 1
ATOM 696 O O . ASP A 1 96 ? 10.661 80.359 6.645 1.00 51.35 137 ASP A O 1
ATOM 701 N N . TYR A 1 97 ? 11.622 81.267 8.449 1.00 49.18 138 TYR A N 1
ATOM 702 C CA . TYR A 1 97 ? 12.135 82.437 7.719 1.00 51.31 138 TYR A CA 1
ATOM 703 C C . TYR A 1 97 ? 13.238 83.155 8.506 1.00 54.42 138 TYR A C 1
ATOM 704 O O . TYR A 1 97 ? 13.122 83.402 9.722 1.00 52.96 138 TYR A O 1
ATOM 713 N N . GLU A 1 98 ? 14.296 83.517 7.799 1.00 55.10 139 GLU A N 1
ATOM 714 C CA . GLU A 1 98 ? 15.393 84.273 8.371 1.00 61.59 139 GLU A CA 1
ATOM 715 C C . GLU A 1 98 ? 15.562 85.536 7.557 1.00 61.58 139 GLU A C 1
ATOM 716 O O . GLU A 1 98 ? 15.656 85.471 6.345 1.00 64.89 139 GLU A O 1
ATOM 722 N N . TYR A 1 99 ? 15.581 86.687 8.226 1.00 63.74 140 TYR A N 1
ATOM 723 C CA . TYR A 1 99 ? 15.798 87.984 7.564 1.00 64.23 140 TYR A CA 1
ATOM 724 C C . TYR A 1 99 ? 17.288 88.214 7.325 1.00 67.92 140 TYR A C 1
ATOM 725 O O . TYR A 1 99 ? 18.121 87.788 8.133 1.00 67.73 140 TYR A O 1
ATOM 734 N N . ASP A 1 100 ? 17.636 88.897 6.237 1.00 72.54 141 ASP A N 1
ATOM 735 C CA . ASP A 1 100 ? 19.057 89.199 5.974 1.00 77.79 141 ASP A CA 1
ATOM 736 C C . ASP A 1 100 ? 19.559 90.166 7.018 1.00 78.05 141 ASP A C 1
ATOM 737 O O . ASP A 1 100 ? 20.636 89.980 7.584 1.00 76.80 141 ASP A O 1
ATOM 742 N N . LYS A 1 101 ? 18.748 91.187 7.269 1.00 77.26 142 LYS A N 1
ATOM 743 C CA . LYS A 1 101 ? 18.999 92.144 8.330 1.00 76.70 142 LYS A CA 1
ATOM 744 C C . LYS A 1 101 ? 17.894 91.973 9.406 1.00 68.87 142 LYS A C 1
ATOM 745 O O . LYS A 1 101 ? 16.837 92.606 9.350 1.00 65.19 142 LYS A O 1
ATOM 751 N N . GLN A 1 102 ? 18.179 91.102 10.374 1.00 64.07 143 GLN A N 1
ATOM 752 C CA . GLN A 1 102 ? 17.231 90.705 11.436 1.00 63.04 143 GLN A CA 1
ATOM 753 C C . GLN A 1 102 ? 16.727 91.849 12.333 1.00 59.59 143 GLN A C 1
ATOM 754 O O . GLN A 1 102 ? 17.495 92.440 13.074 1.00 60.10 143 GLN A O 1
ATOM 760 N N . PRO A 1 103 ? 15.414 92.117 12.316 1.00 58.98 144 PRO A N 1
ATOM 761 C CA . PRO A 1 103 ? 14.887 93.143 13.225 1.00 57.84 144 PRO A CA 1
ATOM 762 C C . PRO A 1 103 ? 15.075 92.771 14.707 1.00 55.82 144 PRO A C 1
ATOM 763 O O . PRO A 1 103 ? 14.991 91.600 15.079 1.00 57.57 144 PRO A O 1
ATOM 767 N N . SER A 1 104 ? 15.376 93.763 15.527 1.00 52.20 145 SER A N 1
ATOM 768 C CA . SER A 1 104 ? 15.757 93.540 16.914 1.00 53.55 145 SER A CA 1
ATOM 769 C C . SER A 1 104 ? 14.635 92.876 17.755 1.00 50.76 145 SER A C 1
ATOM 770 O O . SER A 1 104 ? 14.931 92.248 18.777 1.00 50.04 145 SER A O 1
ATOM 773 N N . ASN A 1 105 ? 13.373 93.044 17.344 1.00 46.10 146 ASN A N 1
ATOM 774 C CA . ASN A 1 105 ? 12.234 92.466 18.088 1.00 42.95 146 ASN A CA 1
ATOM 775 C C . ASN A 1 105 ? 11.652 91.213 17.423 1.00 42.30 146 ASN A C 1
ATOM 776 O O . ASN A 1 105 ? 10.542 90.786 17.770 1.00 40.04 146 ASN A O 1
ATOM 781 N N . ILE A 1 106 ? 12.380 90.632 16.465 1.00 41.34 147 ILE A N 1
ATOM 782 C CA . ILE A 1 106 ? 11.897 89.443 15.778 1.00 44.64 147 ILE A CA 1
ATOM 783 C C . ILE A 1 106 ? 12.914 88.327 15.874 1.00 46.08 147 ILE A C 1
ATOM 784 O O . ILE A 1 106 ? 14.038 88.471 15.416 1.00 50.09 147 ILE A O 1
ATOM 789 N N . THR A 1 107 ? 12.496 87.197 16.455 1.00 46.80 148 THR A N 1
ATOM 790 C CA . THR A 1 107 ? 13.331 85.984 16.552 1.00 45.87 148 THR A CA 1
ATOM 791 C C . THR A 1 107 ? 12.874 85.033 15.490 1.00 45.24 148 THR A C 1
ATOM 792 O O . THR A 1 107 ? 11.678 84.757 15.371 1.00 42.20 148 THR A O 1
ATOM 796 N N . SER A 1 108 ? 13.828 84.519 14.713 1.00 45.18 149 SER A N 1
ATOM 797 C CA . SER A 1 108 ? 13.562 83.581 13.671 1.00 47.43 149 SER A CA 1
ATOM 798 C C . SER A 1 108 ? 13.767 82.155 14.193 1.00 45.94 149 SER A C 1
ATOM 799 O O . SER A 1 108 ? 14.680 81.893 14.931 1.00 49.57 149 SER A O 1
ATOM 802 N N . ILE A 1 109 ? 12.912 81.241 13.782 1.00 46.35 150 ILE A N 1
ATOM 803 C CA . ILE A 1 109 ? 12.997 79.838 14.176 1.00 48.74 150 ILE A CA 1
ATOM 804 C C . ILE A 1 109 ? 12.890 78.971 12.920 1.00 48.00 150 ILE A C 1
ATOM 805 O O . ILE A 1 109 ? 11.946 79.073 12.154 1.00 47.87 150 ILE A O 1
ATOM 810 N N . SER A 1 110 ? 13.828 78.080 12.736 1.00 49.99 151 SER A N 1
ATOM 811 C CA . SER A 1 110 ? 13.792 77.203 11.565 1.00 55.49 151 SER A CA 1
ATOM 812 C C . SER A 1 110 ? 12.641 76.166 11.594 1.00 57.85 151 SER A C 1
ATOM 813 O O . SER A 1 110 ? 12.051 75.899 12.637 1.00 54.81 151 SER A O 1
ATOM 816 N N . TYR A 1 111 ? 12.346 75.573 10.446 1.00 61.24 152 TYR A N 1
ATOM 817 C CA . TYR A 1 111 ? 11.397 74.448 10.344 1.00 64.71 152 TYR A CA 1
ATOM 818 C C . TYR A 1 111 ? 11.822 73.285 11.263 1.00 64.55 152 TYR A C 1
ATOM 819 O O . TYR A 1 111 ? 10.967 72.600 11.819 1.00 63.86 152 TYR A O 1
ATOM 828 N N . GLU A 1 112 ? 13.138 73.094 11.428 1.00 63.77 153 GLU A N 1
ATOM 829 C CA . GLU A 1 112 ? 13.702 72.022 12.270 1.00 69.00 153 GLU A CA 1
ATOM 830 C C . GLU A 1 112 ? 13.443 72.305 13.767 1.00 66.10 153 GLU A C 1
ATOM 831 O O . GLU A 1 112 ? 12.911 71.483 14.511 1.00 62.96 153 GLU A O 1
ATOM 837 N N . ASP A 1 113 ? 13.810 73.503 14.178 1.00 61.51 154 ASP A N 1
ATOM 838 C CA . ASP A 1 113 ? 13.643 73.939 15.542 1.00 58.91 154 ASP A CA 1
ATOM 839 C C . ASP A 1 113 ? 12.156 73.995 15.941 1.00 57.24 154 ASP A C 1
ATOM 840 O O . ASP A 1 113 ? 11.809 73.745 17.086 1.00 56.26 154 ASP A O 1
ATOM 845 N N . ASN A 1 114 ? 11.285 74.264 14.973 1.00 57.29 155 ASN A N 1
ATOM 846 C CA . ASN A 1 114 ? 9.832 74.252 15.171 1.00 57.73 155 ASN A CA 1
ATOM 847 C C . ASN A 1 114 ? 9.316 72.939 15.784 1.00 61.59 155 ASN A C 1
ATOM 848 O O . ASN A 1 114 ? 8.374 72.957 16.587 1.00 61.21 155 ASN A O 1
ATOM 853 N N . LYS A 1 115 ? 9.928 71.814 15.409 1.00 63.06 156 LYS A N 1
ATOM 854 C CA . LYS A 1 115 ? 9.452 70.486 15.852 1.00 65.39 156 LYS A CA 1
ATOM 855 C C . LYS A 1 115 ? 10.410 69.700 16.772 1.00 60.74 156 LYS A C 1
ATOM 856 O O . LYS A 1 115 ? 10.110 68.579 17.131 1.00 60.62 156 LYS A O 1
ATOM 862 N N . SER A 1 116 ? 11.537 70.290 17.156 1.00 55.83 157 SER A N 1
ATOM 863 C CA . SER A 1 116 ? 12.528 69.627 18.002 1.00 56.66 157 SER A CA 1
ATOM 864 C C . SER A 1 116 ? 12.330 69.830 19.516 1.00 57.41 157 SER A C 1
ATOM 865 O O . SER A 1 116 ? 13.125 69.331 20.335 1.00 62.97 157 SER A O 1
ATOM 868 N N . GLY A 1 117 ? 11.321 70.597 19.906 1.00 52.22 158 GLY A N 1
ATOM 869 C CA . GLY A 1 117 ? 11.233 71.025 21.318 1.00 48.88 158 GLY A CA 1
ATOM 870 C C . GLY A 1 117 ? 11.861 72.402 21.545 1.00 45.63 158 GLY A C 1
ATOM 871 O O . GLY A 1 117 ? 11.645 73.042 22.558 1.00 42.77 158 GLY A O 1
ATOM 872 N N . TYR A 1 118 ? 12.628 72.869 20.581 1.00 45.07 159 TYR A N 1
ATOM 873 C CA . TYR A 1 118 ? 13.272 74.168 20.648 1.00 42.98 159 TYR A CA 1
ATOM 874 C C . TYR A 1 118 ? 12.287 75.283 20.739 1.00 40.45 159 TYR A C 1
ATOM 875 O O . TYR A 1 118 ? 12.524 76.215 21.442 1.00 39.27 159 TYR A O 1
ATOM 884 N N . LEU A 1 119 ? 11.190 75.199 20.003 1.00 41.62 160 LEU A N 1
ATOM 885 C CA . LEU A 1 119 ? 10.223 76.276 20.047 1.00 41.76 160 LEU A CA 1
ATOM 886 C C . LEU A 1 119 ? 9.602 76.404 21.426 1.00 39.21 160 LEU A C 1
ATOM 887 O O . LEU A 1 119 ? 9.475 77.505 21.948 1.00 38.16 160 LEU A O 1
ATOM 892 N N . ALA A 1 120 ? 9.229 75.287 22.031 1.00 40.91 161 ALA A N 1
ATOM 893 C CA . ALA A 1 120 ? 8.589 75.337 23.383 1.00 42.84 161 ALA A CA 1
ATOM 894 C C . ALA A 1 120 ? 9.538 75.921 24.405 1.00 40.35 161 ALA A C 1
ATOM 895 O O . ALA A 1 120 ? 9.141 76.633 25.333 1.00 40.38 161 ALA A O 1
ATOM 897 N N . GLY A 1 121 ? 10.813 75.583 24.214 1.00 38.32 162 GLY A N 1
ATOM 898 C CA . GLY A 1 121 ? 11.865 76.041 25.075 1.00 39.06 162 GLY A CA 1
ATOM 899 C C . GLY A 1 121 ? 12.040 77.533 24.925 1.00 37.49 162 GLY A C 1
ATOM 900 O O . GLY A 1 121 ? 12.179 78.266 25.904 1.00 35.46 162 GLY A O 1
ATOM 901 N N . LEU A 1 122 ? 12.026 77.968 23.674 1.00 29.17 163 LEU A N 1
ATOM 902 C CA . LEU A 1 122 ? 12.209 79.401 23.388 1.00 31.86 163 LEU A CA 1
ATOM 903 C C . LEU A 1 122 ? 11.098 80.213 24.032 1.00 32.12 163 LEU A C 1
ATOM 904 O O . LEU A 1 122 ? 11.341 81.263 24.585 1.00 31.77 163 LEU A O 1
ATOM 909 N N . ILE A 1 123 ? 9.872 79.700 23.972 1.00 33.60 164 ILE A N 1
ATOM 910 C CA . ILE A 1 123 ? 8.724 80.400 24.497 1.00 33.30 164 ILE A CA 1
ATOM 911 C C . ILE A 1 123 ? 8.936 80.494 26.017 1.00 34.96 164 ILE A C 1
ATOM 912 O O . ILE A 1 123 ? 8.749 81.553 26.629 1.00 32.42 164 ILE A O 1
ATOM 917 N N . ALA A 1 124 ? 9.314 79.379 26.635 1.00 35.40 165 ALA A N 1
ATOM 918 C CA . ALA A 1 124 ? 9.562 79.350 28.082 1.00 36.03 165 ALA A CA 1
ATOM 919 C C . ALA A 1 124 ? 10.620 80.348 28.520 1.00 35.60 165 ALA A C 1
ATOM 920 O O . ALA A 1 124 ? 10.469 81.050 29.516 1.00 37.70 165 ALA A O 1
ATOM 922 N N . GLY A 1 125 ? 11.709 80.399 27.779 1.00 34.04 166 GLY A N 1
ATOM 923 C CA . GLY A 1 125 ? 12.788 81.316 28.099 1.00 30.66 166 GLY A CA 1
ATOM 924 C C . GLY A 1 125 ? 12.346 82.743 27.921 1.00 32.91 166 GLY A C 1
ATOM 925 O O . GLY A 1 125 ? 12.679 83.588 28.730 1.00 34.06 166 GLY A O 1
ATOM 926 N N . LYS A 1 126 ? 11.603 83.035 26.862 1.00 33.45 167 LYS A N 1
ATOM 927 C CA . LYS A 1 126 ? 11.089 84.418 26.681 1.00 37.74 167 LYS A CA 1
ATOM 928 C C . LYS A 1 126 ? 10.094 84.855 27.750 1.00 37.82 167 LYS A C 1
ATOM 929 O O . LYS A 1 126 ? 10.036 86.019 28.078 1.00 41.59 167 LYS A O 1
ATOM 943 N N . THR A 1 128 ? 9.983 83.850 30.781 1.00 53.21 169 THR A N 1
ATOM 944 C CA . THR A 1 128 ? 10.627 83.897 32.101 1.00 63.30 169 THR A CA 1
ATOM 945 C C . THR A 1 128 ? 11.886 84.785 32.006 1.00 71.53 169 THR A C 1
ATOM 946 O O . THR A 1 128 ? 12.959 84.377 31.538 1.00 71.02 169 THR A O 1
ATOM 951 N N . SER B 1 6 ? 14.744 32.049 6.204 1.00 73.53 47 SER B N 1
ATOM 952 C CA . SER B 1 6 ? 15.305 33.082 5.273 1.00 73.09 47 SER B CA 1
ATOM 953 C C . SER B 1 6 ? 14.424 34.362 5.247 1.00 69.06 47 SER B C 1
ATOM 954 O O . SER B 1 6 ? 13.180 34.281 5.215 1.00 71.25 47 SER B O 1
ATOM 957 N N . LYS B 1 7 ? 15.078 35.531 5.266 1.00 55.51 48 LYS B N 1
ATOM 958 C CA . LYS B 1 7 ? 14.396 36.830 5.303 1.00 49.75 48 LYS B CA 1
ATOM 959 C C . LYS B 1 7 ? 13.785 37.082 3.937 1.00 42.68 48 LYS B C 1
ATOM 960 O O . LYS B 1 7 ? 14.321 36.607 2.944 1.00 45.52 48 LYS B O 1
ATOM 966 N N . LYS B 1 8 ? 12.745 37.887 3.858 1.00 37.44 49 LYS B N 1
ATOM 967 C CA . LYS B 1 8 ? 12.193 38.238 2.523 1.00 36.65 49 LYS B CA 1
ATOM 968 C C . LYS B 1 8 ? 13.053 39.267 1.755 1.00 33.61 49 LYS B C 1
ATOM 969 O O . LYS B 1 8 ? 13.706 40.125 2.338 1.00 29.92 49 LYS B O 1
ATOM 975 N N . SER B 1 9 ? 13.030 39.189 0.421 1.00 29.18 50 SER B N 1
ATOM 976 C CA . SER B 1 9 ? 13.837 40.060 -0.397 1.00 28.35 50 SER B CA 1
ATOM 977 C C . SER B 1 9 ? 13.074 40.501 -1.659 1.00 27.45 50 SER B C 1
ATOM 978 O O . SER B 1 9 ? 12.231 39.755 -2.156 1.00 27.19 50 SER B O 1
ATOM 981 N N . VAL B 1 10 ? 13.371 41.694 -2.126 1.00 25.56 51 VAL B N 1
ATOM 982 C CA . VAL B 1 10 ? 12.734 42.315 -3.300 1.00 25.86 51 VAL B CA 1
ATOM 983 C C . VAL B 1 10 ? 13.803 42.799 -4.225 1.00 24.95 51 VAL B C 1
ATOM 984 O O . VAL B 1 10 ? 14.775 43.428 -3.801 1.00 24.87 51 VAL B O 1
ATOM 988 N N . SER B 1 11 ? 13.639 42.523 -5.503 1.00 23.79 52 SER B N 1
ATOM 989 C CA . SER B 1 11 ? 14.563 43.055 -6.504 1.00 25.76 52 SER B CA 1
ATOM 990 C C . SER B 1 11 ? 13.808 43.987 -7.459 1.00 25.07 52 SER B C 1
ATOM 991 O O . SER B 1 11 ? 12.617 43.766 -7.744 1.00 25.50 52 SER B O 1
ATOM 1002 N N . ILE B 1 13 ? 14.275 46.067 -11.233 1.00 25.05 54 ILE B N 1
ATOM 1003 C CA . ILE B 1 13 ? 15.045 46.308 -12.440 1.00 25.29 54 ILE B CA 1
ATOM 1004 C C . ILE B 1 13 ? 14.528 47.566 -13.148 1.00 27.18 54 ILE B C 1
ATOM 1005 O O . ILE B 1 13 ? 13.338 47.732 -13.321 1.00 26.03 54 ILE B O 1
ATOM 1010 N N . LEU B 1 14 ? 15.443 48.462 -13.530 1.00 26.84 55 LEU B N 1
ATOM 1011 C CA . LEU B 1 14 ? 15.082 49.715 -14.097 1.00 29.17 55 LEU B CA 1
ATOM 1012 C C . LEU B 1 14 ? 15.719 49.942 -15.491 1.00 32.56 55 LEU B C 1
ATOM 1013 O O . LEU B 1 14 ? 16.830 49.499 -15.788 1.00 32.48 55 LEU B O 1
ATOM 1018 N N . ASP B 1 15 ? 14.978 50.670 -16.317 1.00 34.44 56 ASP B N 1
ATOM 1019 C CA . ASP B 1 15 ? 15.366 51.028 -17.695 1.00 36.13 56 ASP B CA 1
ATOM 1020 C C . ASP B 1 15 ? 15.866 52.474 -17.635 1.00 36.62 56 ASP B C 1
ATOM 1021 O O . ASP B 1 15 ? 15.069 53.405 -17.409 1.00 36.08 56 ASP B O 1
ATOM 1026 N N . ILE B 1 16 ? 17.176 52.638 -17.737 1.00 35.20 57 ILE B N 1
ATOM 1027 C CA . ILE B 1 16 ? 17.805 53.966 -17.571 1.00 38.76 57 ILE B CA 1
ATOM 1028 C C . ILE B 1 16 ? 18.258 54.618 -18.893 1.00 38.90 57 ILE B C 1
ATOM 1029 O O . ILE B 1 16 ? 19.082 55.499 -18.914 1.00 42.29 57 ILE B O 1
ATOM 1034 N N . GLU B 1 17 ? 17.664 54.209 -19.993 1.00 42.97 58 GLU B N 1
ATOM 1035 C CA . GLU B 1 17 ? 17.957 54.822 -21.286 1.00 47.03 58 GLU B CA 1
ATOM 1036 C C . GLU B 1 17 ? 17.357 56.201 -21.273 1.00 46.12 58 GLU B C 1
ATOM 1037 O O . GLU B 1 17 ? 16.234 56.388 -20.809 1.00 40.84 58 GLU B O 1
ATOM 1043 N N . GLY B 1 18 ? 18.127 57.187 -21.743 1.00 45.49 59 GLY B N 1
ATOM 1044 C CA . GLY B 1 18 ? 17.586 58.522 -21.939 1.00 42.74 59 GLY B CA 1
ATOM 1045 C C . GLY B 1 18 ? 17.158 59.238 -20.686 1.00 41.87 59 GLY B C 1
ATOM 1046 O O . GLY B 1 18 ? 17.813 59.119 -19.673 1.00 44.99 59 GLY B O 1
ATOM 1047 N N . THR B 1 19 ? 16.092 60.028 -20.753 1.00 38.36 60 THR B N 1
ATOM 1048 C CA . THR B 1 19 ? 15.627 60.743 -19.589 1.00 39.34 60 THR B CA 1
ATOM 1049 C C . THR B 1 19 ? 14.133 60.551 -19.230 1.00 36.40 60 THR B C 1
ATOM 1050 O O . THR B 1 19 ? 13.714 60.957 -18.171 1.00 37.64 60 THR B O 1
ATOM 1054 N N . ASN B 1 20 ? 13.341 60.020 -20.131 1.00 34.31 61 ASN B N 1
ATOM 1055 C CA . ASN B 1 20 ? 11.886 59.942 -19.933 1.00 36.94 61 ASN B CA 1
ATOM 1056 C C . ASN B 1 20 ? 11.466 59.069 -18.727 1.00 36.41 61 ASN B C 1
ATOM 1057 O O . ASN B 1 20 ? 10.380 59.250 -18.228 1.00 37.26 61 ASN B O 1
ATOM 1062 N N . ASN B 1 21 ? 12.329 58.156 -18.272 1.00 39.72 62 ASN B N 1
ATOM 1063 C CA . ASN B 1 21 ? 11.988 57.315 -17.104 1.00 40.45 62 ASN B CA 1
ATOM 1064 C C . ASN B 1 21 ? 12.551 57.834 -15.784 1.00 39.49 62 ASN B C 1
ATOM 1065 O O . ASN B 1 21 ? 12.391 57.182 -14.755 1.00 35.79 62 ASN B O 1
ATOM 1070 N N . GLU B 1 22 ? 13.240 58.969 -15.784 1.00 39.11 63 GLU B N 1
ATOM 1071 C CA . GLU B 1 22 ? 13.880 59.427 -14.547 1.00 41.41 63 GLU B CA 1
ATOM 1072 C C . GLU B 1 22 ? 12.877 59.632 -13.399 1.00 39.57 63 GLU B C 1
ATOM 1073 O O . GLU B 1 22 ? 13.107 59.154 -12.313 1.00 39.58 63 GLU B O 1
ATOM 1079 N N . ALA B 1 23 ? 11.781 60.329 -13.636 1.00 39.77 64 ALA B N 1
ATOM 1080 C CA . ALA B 1 23 ? 10.825 60.614 -12.572 1.00 41.13 64 ALA B CA 1
ATOM 1081 C C . ALA B 1 23 ? 10.192 59.294 -12.061 1.00 38.37 64 ALA B C 1
ATOM 1082 O O . ALA B 1 23 ? 10.093 59.078 -10.867 1.00 37.69 64 ALA B O 1
ATOM 1092 N N . ASN B 1 25 ? 11.409 56.325 -12.263 1.00 31.82 66 ASN B N 1
ATOM 1093 C CA . ASN B 1 25 ? 12.484 55.587 -11.635 1.00 32.69 66 ASN B CA 1
ATOM 1094 C C . ASN B 1 25 ? 12.738 56.066 -10.230 1.00 35.00 66 ASN B C 1
ATOM 1095 O O . ASN B 1 25 ? 12.865 55.248 -9.305 1.00 33.98 66 ASN B O 1
ATOM 1100 N N . ASN B 1 26 ? 12.815 57.396 -10.050 1.00 36.25 67 ASN B N 1
ATOM 1101 C CA . ASN B 1 26 ? 13.036 57.974 -8.754 1.00 37.33 67 ASN B CA 1
ATOM 1102 C C . ASN B 1 26 ? 11.907 57.613 -7.803 1.00 36.96 67 ASN B C 1
ATOM 1103 O O . ASN B 1 26 ? 12.184 57.317 -6.636 1.00 36.92 67 ASN B O 1
ATOM 1108 N N . SER B 1 27 ? 10.658 57.683 -8.286 1.00 35.73 68 SER B N 1
ATOM 1109 C CA . SER B 1 27 ? 9.487 57.345 -7.505 1.00 36.45 68 SER B CA 1
ATOM 1110 C C . SER B 1 27 ? 9.499 55.863 -7.090 1.00 34.02 68 SER B C 1
ATOM 1111 O O . SER B 1 27 ? 9.244 55.572 -5.935 1.00 32.02 68 SER B O 1
ATOM 1114 N N . ALA B 1 28 ? 9.845 54.969 -8.017 1.00 32.66 69 ALA B N 1
ATOM 1115 C CA . ALA B 1 28 ? 9.896 53.497 -7.728 1.00 33.11 69 ALA B CA 1
ATOM 1116 C C . ALA B 1 28 ? 10.965 53.206 -6.661 1.00 34.30 69 ALA B C 1
ATOM 1117 O O . ALA B 1 28 ? 10.697 52.481 -5.718 1.00 33.23 69 ALA B O 1
ATOM 1119 N N . LEU B 1 29 ? 12.143 53.837 -6.780 1.00 34.49 70 LEU B N 1
ATOM 1120 C CA . LEU B 1 29 ? 13.218 53.644 -5.844 1.00 33.73 70 LEU B CA 1
ATOM 1121 C C . LEU B 1 29 ? 12.861 54.191 -4.472 1.00 34.89 70 LEU B C 1
ATOM 1122 O O . LEU B 1 29 ? 13.249 53.616 -3.469 1.00 34.35 70 LEU B O 1
ATOM 1127 N N . LEU B 1 30 ? 12.151 55.318 -4.424 1.00 34.24 71 LEU B N 1
ATOM 1128 C CA . LEU B 1 30 ? 11.736 55.893 -3.169 1.00 36.56 71 LEU B CA 1
ATOM 1129 C C . LEU B 1 30 ? 10.706 54.978 -2.477 1.00 34.61 71 LEU B C 1
ATOM 1130 O O . LEU B 1 30 ? 10.772 54.789 -1.277 1.00 35.39 71 LEU B O 1
ATOM 1135 N N . ALA B 1 31 ? 9.746 54.461 -3.236 1.00 33.42 72 ALA B N 1
ATOM 1136 C CA . ALA B 1 31 ? 8.767 53.499 -2.737 1.00 33.59 72 ALA B CA 1
ATOM 1137 C C . ALA B 1 31 ? 9.447 52.239 -2.111 1.00 33.33 72 ALA B C 1
ATOM 1138 O O . ALA B 1 31 ? 9.054 51.767 -1.055 1.00 32.63 72 ALA B O 1
ATOM 1140 N N . LEU B 1 32 ? 10.441 51.710 -2.799 1.00 31.96 73 LEU B N 1
ATOM 1141 C CA . LEU B 1 32 ? 11.242 50.599 -2.313 1.00 32.81 73 LEU B CA 1
ATOM 1142 C C . LEU B 1 32 ? 12.012 50.930 -1.052 1.00 34.29 73 LEU B C 1
ATOM 1143 O O . LEU B 1 32 ? 12.000 50.127 -0.121 1.00 34.70 73 LEU B O 1
ATOM 1148 N N . ASN B 1 33 ? 12.669 52.092 -1.010 1.00 32.61 74 ASN B N 1
ATOM 1149 C CA . ASN B 1 33 ? 13.306 52.571 0.211 1.00 37.47 74 ASN B CA 1
ATOM 1150 C C . ASN B 1 33 ? 12.365 52.689 1.389 1.00 37.27 74 ASN B C 1
ATOM 1151 O O . ASN B 1 33 ? 12.705 52.315 2.505 1.00 36.87 74 ASN B O 1
ATOM 1156 N N . ASN B 1 34 ? 11.179 53.225 1.139 1.00 37.51 75 ASN B N 1
ATOM 1157 C CA . ASN B 1 34 ? 10.211 53.422 2.192 1.00 39.34 75 ASN B CA 1
ATOM 1158 C C . ASN B 1 34 ? 9.699 52.094 2.705 1.00 38.59 75 ASN B C 1
ATOM 1159 O O . ASN B 1 34 ? 9.547 51.903 3.918 1.00 37.55 75 ASN B O 1
ATOM 1164 N N . ALA B 1 35 ? 9.453 51.176 1.775 1.00 37.46 76 ALA B N 1
ATOM 1165 C CA . ALA B 1 35 ? 8.975 49.841 2.123 1.00 38.06 76 ALA B CA 1
ATOM 1166 C C . ALA B 1 35 ? 9.993 49.168 3.044 1.00 39.39 76 ALA B C 1
ATOM 1167 O O . ALA B 1 35 ? 9.589 48.662 4.089 1.00 40.36 76 ALA B O 1
ATOM 1169 N N . GLN B 1 36 ? 11.280 49.224 2.694 1.00 37.44 77 GLN B N 1
ATOM 1170 C CA . GLN B 1 36 ? 12.306 48.605 3.534 1.00 40.90 77 GLN B CA 1
ATOM 1171 C C . GLN B 1 36 ? 12.500 49.263 4.883 1.00 42.52 77 GLN B C 1
ATOM 1172 O O . GLN B 1 36 ? 12.911 48.614 5.822 1.00 41.15 77 GLN B O 1
ATOM 1178 N N . LYS B 1 37 ? 12.199 50.549 4.992 1.00 43.98 78 LYS B N 1
ATOM 1179 C CA . LYS B 1 37 ? 12.271 51.208 6.294 1.00 47.18 78 LYS B CA 1
ATOM 1180 C C . LYS B 1 37 ? 11.199 50.699 7.229 1.00 48.23 78 LYS B C 1
ATOM 1181 O O . LYS B 1 37 ? 11.415 50.688 8.421 1.00 53.80 78 LYS B O 1
ATOM 1187 N N . LYS B 1 38 ? 10.058 50.284 6.697 1.00 48.09 79 LYS B N 1
ATOM 1188 C CA . LYS B 1 38 ? 8.968 49.735 7.492 1.00 51.79 79 LYS B CA 1
ATOM 1189 C C . LYS B 1 38 ? 9.075 48.208 7.732 1.00 49.91 79 LYS B C 1
ATOM 1190 O O . LYS B 1 38 ? 8.786 47.721 8.813 1.00 50.50 79 LYS B O 1
ATOM 1196 N N . LEU B 1 39 ? 9.520 47.471 6.732 1.00 42.80 80 LEU B N 1
ATOM 1197 C CA . LEU B 1 39 ? 9.570 46.018 6.779 1.00 43.21 80 LEU B CA 1
ATOM 1198 C C . LEU B 1 39 ? 10.987 45.528 7.017 1.00 43.51 80 LEU B C 1
ATOM 1199 O O . LEU B 1 39 ? 11.960 46.220 6.801 1.00 47.83 80 LEU B O 1
ATOM 1204 N N . ASN B 1 40 ? 11.112 44.266 7.313 1.00 41.57 81 ASN B N 1
ATOM 1205 C CA . ASN B 1 40 ? 12.420 43.695 7.499 1.00 41.61 81 ASN B CA 1
ATOM 1206 C C . ASN B 1 40 ? 12.743 42.873 6.252 1.00 39.99 81 ASN B C 1
ATOM 1207 O O . ASN B 1 40 ? 12.390 41.674 6.161 1.00 41.50 81 ASN B O 1
ATOM 1212 N N . ILE B 1 41 ? 13.338 43.546 5.254 1.00 34.92 82 ILE B N 1
ATOM 1213 C CA . ILE B 1 41 ? 13.588 42.959 3.972 1.00 31.66 82 ILE B CA 1
ATOM 1214 C C . ILE B 1 41 ? 14.956 43.309 3.436 1.00 31.10 82 ILE B C 1
ATOM 1215 O O . ILE B 1 41 ? 15.542 44.334 3.770 1.00 31.26 82 ILE B O 1
ATOM 1220 N N . ASP B 1 42 ? 15.466 42.452 2.574 1.00 28.28 83 ASP B N 1
ATOM 1221 C CA . ASP B 1 42 ? 16.603 42.776 1.766 1.00 27.81 83 ASP B CA 1
ATOM 1222 C C . ASP B 1 42 ? 16.174 43.312 0.393 1.00 27.20 83 ASP B C 1
ATOM 1223 O O . ASP B 1 42 ? 15.170 42.871 -0.128 1.00 25.55 83 ASP B O 1
ATOM 1228 N N . THR B 1 43 ? 16.965 44.201 -0.209 1.00 27.09 84 THR B N 1
ATOM 1229 C CA . THR B 1 43 ? 16.628 44.734 -1.561 1.00 28.27 84 THR B CA 1
ATOM 1230 C C . THR B 1 43 ? 17.827 44.723 -2.463 1.00 28.93 84 THR B C 1
ATOM 1231 O O . THR B 1 43 ? 18.964 44.677 -1.993 1.00 30.73 84 THR B O 1
ATOM 1235 N N . ASN B 1 44 ? 17.554 44.755 -3.769 1.00 27.17 85 ASN B N 1
ATOM 1236 C CA . ASN B 1 44 ? 18.548 44.732 -4.818 1.00 29.10 85 ASN B CA 1
ATOM 1237 C C . ASN B 1 44 ? 18.017 45.544 -5.996 1.00 31.07 85 ASN B C 1
ATOM 1238 O O . ASN B 1 44 ? 16.804 45.622 -6.230 1.00 30.13 85 ASN B O 1
ATOM 1243 N N . LYS B 1 45 ? 18.919 46.198 -6.705 1.00 30.92 86 LYS B N 1
ATOM 1244 C CA . LYS B 1 45 ? 18.573 47.112 -7.836 1.00 34.32 86 LYS B CA 1
ATOM 1245 C C . LYS B 1 45 ? 19.490 46.776 -8.984 1.00 33.23 86 LYS B C 1
ATOM 1246 O O . LYS B 1 45 ? 20.667 46.579 -8.770 1.00 33.63 86 LYS B O 1
ATOM 1252 N N . VAL B 1 46 ? 18.902 46.583 -10.165 1.00 31.25 87 VAL B N 1
ATOM 1253 C CA . VAL B 1 46 ? 19.625 46.364 -11.423 1.00 31.69 87 VAL B CA 1
ATOM 1254 C C . VAL B 1 46 ? 19.162 47.460 -12.403 1.00 35.15 87 VAL B C 1
ATOM 1255 O O . VAL B 1 46 ? 17.975 47.774 -12.481 1.00 31.38 87 VAL B O 1
ATOM 1259 N N . GLU B 1 47 ? 20.106 48.046 -13.126 1.00 36.63 88 GLU B N 1
ATOM 1260 C CA . GLU B 1 47 ? 19.840 49.168 -14.038 1.00 39.85 88 GLU B CA 1
ATOM 1261 C C . GLU B 1 47 ? 20.505 48.876 -15.382 1.00 40.10 88 GLU B C 1
ATOM 1262 O O . GLU B 1 47 ? 21.623 48.430 -15.424 1.00 42.70 88 GLU B O 1
ATOM 1268 N N . SER B 1 48 ? 19.794 49.126 -16.470 1.00 41.48 89 SER B N 1
ATOM 1269 C CA . SER B 1 48 ? 20.328 48.949 -17.826 1.00 44.98 89 SER B CA 1
ATOM 1270 C C . SER B 1 48 ? 19.683 49.901 -18.822 1.00 43.31 89 SER B C 1
ATOM 1271 O O . SER B 1 48 ? 18.494 50.212 -18.733 1.00 40.30 89 SER B O 1
ATOM 1274 N N . ASP B 1 49 ? 20.476 50.347 -19.794 1.00 47.07 90 ASP B N 1
ATOM 1275 C CA . ASP B 1 49 ? 19.981 51.182 -20.898 1.00 49.73 90 ASP B CA 1
ATOM 1276 C C . ASP B 1 49 ? 19.832 50.360 -22.176 1.00 50.17 90 ASP B C 1
ATOM 1277 O O . ASP B 1 49 ? 19.333 50.880 -23.161 1.00 46.47 90 ASP B O 1
ATOM 1282 N N . ASP B 1 50 ? 20.163 49.066 -22.093 1.00 47.54 91 ASP B N 1
ATOM 1283 C CA . ASP B 1 50 ? 20.209 48.155 -23.235 1.00 50.13 91 ASP B CA 1
ATOM 1284 C C . ASP B 1 50 ? 19.089 47.118 -23.245 1.00 48.26 91 ASP B C 1
ATOM 1285 O O . ASP B 1 50 ? 19.185 46.058 -22.630 1.00 50.76 91 ASP B O 1
ATOM 1290 N N . SER B 1 51 ? 18.047 47.398 -23.992 1.00 45.99 92 SER B N 1
ATOM 1291 C CA . SER B 1 51 ? 16.885 46.525 -24.062 1.00 50.19 92 SER B CA 1
ATOM 1292 C C . SER B 1 51 ? 17.166 45.072 -24.450 1.00 50.35 92 SER B C 1
ATOM 1293 O O . SER B 1 51 ? 16.393 44.196 -24.102 1.00 51.30 92 SER B O 1
ATOM 1296 N N . SER B 1 52 ? 18.235 44.808 -25.191 1.00 52.54 93 SER B N 1
ATOM 1297 C CA . SER B 1 52 ? 18.525 43.436 -25.647 1.00 54.56 93 SER B CA 1
ATOM 1298 C C . SER B 1 52 ? 19.033 42.507 -24.519 1.00 53.51 93 SER B C 1
ATOM 1299 O O . SER B 1 52 ? 19.026 41.285 -24.665 1.00 53.67 93 SER B O 1
ATOM 1302 N N . THR B 1 53 ? 19.446 43.076 -23.396 1.00 50.06 94 THR B N 1
ATOM 1303 C CA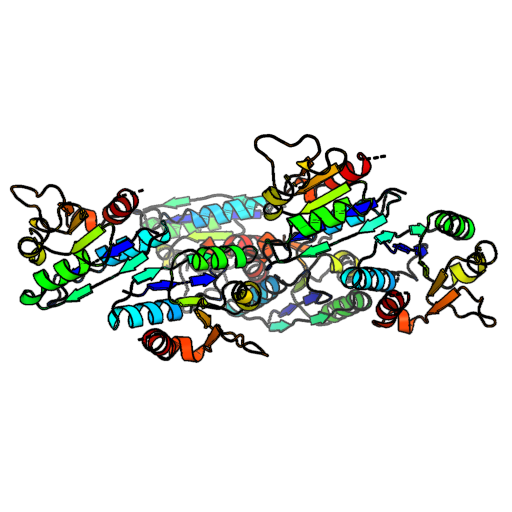 . THR B 1 53 ? 19.857 42.284 -22.232 1.00 48.05 94 THR B CA 1
ATOM 1304 C C . THR B 1 53 ? 18.741 42.071 -21.167 1.00 46.19 94 THR B C 1
ATOM 1305 O O . THR B 1 53 ? 18.983 41.365 -20.179 1.00 42.74 94 THR B O 1
ATOM 1309 N N . PHE B 1 54 ? 17.580 42.738 -21.342 1.00 40.81 95 PHE B N 1
ATOM 1310 C CA . PHE B 1 54 ? 16.476 42.756 -20.362 1.00 41.28 95 PHE B CA 1
ATOM 1311 C C . PHE B 1 54 ? 16.074 41.329 -19.976 1.00 39.55 95 PHE B C 1
ATOM 1312 O O . PHE B 1 54 ? 16.005 41.017 -18.778 1.00 40.65 95 PHE B O 1
ATOM 1320 N N . SER B 1 55 ? 15.865 40.465 -20.969 1.00 40.72 96 SER B N 1
ATOM 1321 C CA . SER B 1 55 ? 15.480 39.051 -20.751 1.00 43.29 96 SER B CA 1
ATOM 1322 C C . SER B 1 55 ? 16.436 38.323 -19.857 1.00 41.39 96 SER B C 1
ATOM 1323 O O . SER B 1 55 ? 16.050 37.715 -18.857 1.00 36.58 96 SER B O 1
ATOM 1326 N N . ASN B 1 56 ? 17.693 38.368 -20.246 1.00 40.94 97 ASN B N 1
ATOM 1327 C CA . ASN B 1 56 ? 18.721 37.675 -19.529 1.00 42.23 97 ASN B CA 1
ATOM 1328 C C . ASN B 1 56 ? 18.850 38.185 -18.102 1.00 36.69 97 ASN B C 1
ATOM 1329 O O . ASN B 1 56 ? 19.042 37.404 -17.202 1.00 38.32 97 ASN B O 1
ATOM 1334 N N . SER B 1 57 ? 18.800 39.492 -17.923 1.00 33.73 98 SER B N 1
ATOM 1335 C CA . SER B 1 57 ? 18.866 40.105 -16.580 1.00 35.20 98 SER B CA 1
ATOM 1336 C C . SER B 1 57 ? 17.697 39.639 -15.668 1.00 33.43 98 SER B C 1
ATOM 1337 O O . SER B 1 57 ? 17.917 39.240 -14.527 1.00 31.21 98 SER B O 1
ATOM 1340 N N . ILE B 1 58 ? 16.478 39.601 -16.196 1.00 31.55 99 ILE B N 1
ATOM 1341 C CA . ILE B 1 58 ? 15.333 39.115 -15.414 1.00 30.50 99 ILE B CA 1
ATOM 1342 C C . ILE B 1 58 ? 15.544 37.615 -15.090 1.00 31.80 99 ILE B C 1
ATOM 1343 O O . ILE B 1 58 ? 15.283 37.163 -13.987 1.00 29.68 99 ILE B O 1
ATOM 1348 N N . ASP B 1 59 ? 16.017 36.852 -16.064 1.00 32.57 100 ASP B N 1
ATOM 1349 C CA . ASP B 1 59 ? 16.225 35.423 -15.866 1.00 33.49 100 ASP B CA 1
ATOM 1350 C C . ASP B 1 59 ? 17.246 35.172 -14.753 1.00 32.70 100 ASP B C 1
ATOM 1351 O O . ASP B 1 59 ? 17.033 34.321 -13.917 1.00 31.55 100 ASP B O 1
ATOM 1356 N N . ILE B 1 60 ? 18.301 35.971 -14.699 1.00 32.94 101 ILE B N 1
ATOM 1357 C CA . ILE B 1 60 ? 19.291 35.915 -13.600 1.00 34.91 101 ILE B CA 1
ATOM 1358 C C . ILE B 1 60 ? 18.645 36.212 -12.234 1.00 33.90 101 ILE B C 1
ATOM 1359 O O . ILE B 1 60 ? 18.907 35.518 -11.257 1.00 34.29 101 ILE B O 1
ATOM 1364 N N . LEU B 1 61 ? 17.788 37.230 -12.160 1.00 31.48 102 LEU B N 1
ATOM 1365 C CA . LEU B 1 61 ? 17.069 37.543 -10.909 1.00 28.07 102 LEU B CA 1
ATOM 1366 C C . LEU B 1 61 ? 16.159 36.383 -10.457 1.00 27.36 102 LEU B C 1
ATOM 1367 O O . LEU B 1 61 ? 16.053 36.084 -9.247 1.00 27.74 102 LEU B O 1
ATOM 1372 N N . CYS B 1 62 ? 15.546 35.699 -11.423 1.00 26.46 103 CYS B N 1
ATOM 1373 C CA . CYS B 1 62 ? 14.727 34.519 -11.140 1.00 28.17 103 CYS B CA 1
ATOM 1374 C C . CYS B 1 62 ? 15.500 33.330 -10.580 1.00 31.70 103 CYS B C 1
ATOM 1375 O O . CYS B 1 62 ? 14.867 32.413 -10.026 1.00 31.60 103 CYS B O 1
ATOM 1378 N N . ASN B 1 63 ? 16.830 33.334 -10.729 1.00 32.05 104 ASN B N 1
ATOM 1379 C CA . ASN B 1 63 ? 17.684 32.313 -10.127 1.00 35.00 104 ASN B CA 1
ATOM 1380 C C . ASN B 1 63 ? 18.348 32.762 -8.826 1.00 38.57 104 ASN B C 1
ATOM 1381 O O . ASN B 1 63 ? 19.135 32.007 -8.281 1.00 41.23 104 ASN B O 1
ATOM 1386 N N . ASP B 1 64 ? 17.978 33.924 -8.278 1.00 37.87 105 ASP B N 1
ATOM 1387 C CA . ASP B 1 64 ? 18.614 34.525 -7.058 1.00 38.57 105 ASP B CA 1
ATOM 1388 C C . ASP B 1 64 ? 17.731 34.647 -5.832 1.00 39.96 105 ASP B C 1
ATOM 1389 O O . ASP B 1 64 ? 18.035 35.477 -4.932 1.00 41.50 105 ASP B O 1
ATOM 1394 N N . ASN B 1 65 ? 16.652 33.875 -5.787 1.00 36.26 106 ASN B N 1
ATOM 1395 C CA . ASN B 1 65 ? 15.739 33.807 -4.648 1.00 34.79 106 ASN B CA 1
ATOM 1396 C C . ASN B 1 65 ? 15.106 35.114 -4.098 1.00 34.40 106 ASN B C 1
ATOM 1397 O O . ASN B 1 65 ? 15.147 35.349 -2.897 1.00 37.51 106 ASN B O 1
ATOM 1402 N N . TYR B 1 66 ? 14.465 35.911 -4.947 1.00 27.53 107 TYR B N 1
ATOM 1403 C CA . TYR B 1 66 ? 13.672 37.080 -4.502 1.00 26.42 107 TYR B CA 1
ATOM 1404 C C . TYR B 1 66 ? 12.199 36.701 -4.330 1.00 28.16 107 TYR B C 1
ATOM 1405 O O . TYR B 1 66 ? 11.602 35.968 -5.168 1.00 27.09 107 TYR B O 1
ATOM 1414 N N . ASP B 1 67 ? 11.565 37.268 -3.332 1.00 27.00 108 ASP B N 1
ATOM 1415 C CA . ASP B 1 67 ? 10.139 37.046 -3.144 1.00 29.58 108 ASP B CA 1
ATOM 1416 C C . ASP B 1 67 ? 9.343 37.850 -4.152 1.00 30.33 108 ASP B C 1
ATOM 1417 O O . ASP B 1 67 ? 8.214 37.480 -4.493 1.00 31.78 108 ASP B O 1
ATOM 1422 N N . LEU B 1 68 ? 9.936 38.943 -4.648 1.00 24.13 109 LEU B N 1
ATOM 1423 C CA . LEU B 1 68 ? 9.252 39.827 -5.591 1.00 22.28 109 LEU B CA 1
ATOM 1424 C C . LEU B 1 68 ? 10.266 40.488 -6.475 1.00 22.57 109 LEU B C 1
ATOM 1425 O O . LEU B 1 68 ? 11.299 40.956 -6.001 1.00 21.73 109 LEU B O 1
ATOM 1430 N N . ILE B 1 69 ? 10.019 40.455 -7.791 1.00 21.17 110 ILE B N 1
ATOM 1431 C CA . ILE B 1 69 ? 10.856 41.129 -8.779 1.00 21.93 110 ILE B CA 1
ATOM 1432 C C . ILE B 1 69 ? 9.974 42.172 -9.446 1.00 24.56 110 ILE B C 1
ATOM 1433 O O . ILE B 1 69 ? 8.914 41.830 -9.988 1.00 25.47 110 ILE B O 1
ATOM 1438 N N . ILE B 1 70 ? 10.395 43.441 -9.391 1.00 22.86 111 ILE B N 1
ATOM 1439 C CA . ILE B 1 70 ? 9.637 44.590 -9.900 1.00 22.86 111 ILE B CA 1
ATOM 1440 C C . ILE B 1 70 ? 10.338 45.169 -11.103 1.00 24.64 111 ILE B C 1
ATOM 1441 O O . ILE B 1 70 ? 11.478 45.632 -10.993 1.00 26.92 111 ILE B O 1
ATOM 1446 N N . ALA B 1 71 ? 9.670 45.121 -12.256 1.00 24.48 112 ALA B N 1
ATOM 1447 C CA . ALA B 1 71 ? 10.145 45.714 -13.507 1.00 25.23 112 ALA B CA 1
ATOM 1448 C C . ALA B 1 71 ? 9.536 47.106 -13.686 1.00 28.11 112 ALA B C 1
ATOM 1449 O O . ALA B 1 71 ? 8.309 47.259 -13.682 1.00 28.18 112 ALA B O 1
ATOM 1451 N N . VAL B 1 72 ? 10.392 48.120 -13.825 1.00 26.72 113 VAL B N 1
ATOM 1452 C CA . VAL B 1 72 ? 9.889 49.504 -13.977 1.00 30.22 113 VAL B CA 1
ATOM 1453 C C . VAL B 1 72 ? 9.908 49.960 -15.454 1.00 32.19 113 VAL B C 1
ATOM 1454 O O . VAL B 1 72 ? 10.967 50.195 -16.015 1.00 31.03 113 VAL B O 1
ATOM 1458 N N . GLY B 1 73 ? 8.717 50.054 -16.071 1.00 34.31 114 GLY B N 1
ATOM 1459 C CA . GLY B 1 73 ? 8.565 50.613 -17.405 1.00 36.85 114 GLY B CA 1
ATOM 1460 C C . GLY B 1 73 ? 8.081 49.612 -18.434 1.00 39.93 114 GLY B C 1
ATOM 1461 O O . GLY B 1 73 ? 8.367 48.416 -18.373 1.00 34.57 114 GLY B O 1
ATOM 1462 N N . ALA B 1 74 ? 7.422 50.147 -19.446 1.00 39.44 115 ALA B N 1
ATOM 1463 C CA . ALA B 1 74 ? 6.786 49.365 -20.492 1.00 38.59 115 ALA B CA 1
ATOM 1464 C C . ALA B 1 74 ? 7.748 48.570 -21.367 1.00 35.91 115 ALA B C 1
ATOM 1465 O O . ALA B 1 74 ? 7.365 47.538 -21.930 1.00 38.49 115 ALA B O 1
ATOM 1467 N N . ARG B 1 75 ? 8.984 49.016 -21.507 1.00 36.04 116 ARG B N 1
ATOM 1468 C CA . ARG B 1 75 ? 9.959 48.238 -22.272 1.00 39.13 116 ARG B CA 1
ATOM 1469 C C . ARG B 1 75 ? 10.283 46.855 -21.685 1.00 37.69 116 ARG B C 1
ATOM 1470 O O . ARG B 1 75 ? 10.847 46.003 -22.371 1.00 37.06 116 ARG B O 1
ATOM 1478 N N . PHE B 1 76 ? 9.883 46.582 -20.434 1.00 35.97 117 PHE B N 1
ATOM 1479 C CA . PHE B 1 76 ? 10.051 45.239 -19.860 1.00 33.67 117 PHE B CA 1
ATOM 1480 C C . PHE B 1 76 ? 8.874 44.308 -20.185 1.00 37.58 117 PHE B C 1
ATOM 1481 O O . PHE B 1 76 ? 8.952 43.124 -19.946 1.00 34.06 117 PHE B O 1
ATOM 1489 N N . ALA B 1 77 ? 7.788 44.832 -20.754 1.00 39.95 118 ALA B N 1
ATOM 1490 C CA . ALA B 1 77 ? 6.564 44.036 -21.023 1.00 41.36 118 ALA B CA 1
ATOM 1491 C C . ALA B 1 77 ? 6.836 42.682 -21.643 1.00 41.79 118 ALA B C 1
ATOM 1492 O O . ALA B 1 77 ? 6.413 41.667 -21.117 1.00 43.30 118 ALA B O 1
ATOM 1494 N N . LYS B 1 78 ? 7.555 42.664 -22.748 1.00 44.92 119 LYS B N 1
ATOM 1495 C CA . LYS B 1 78 ? 7.776 41.431 -23.517 1.00 48.09 119 LYS B CA 1
ATOM 1496 C C . LYS B 1 78 ? 8.777 40.487 -22.884 1.00 44.33 119 LYS B C 1
ATOM 1497 O O . LYS B 1 78 ? 8.459 39.323 -22.695 1.00 41.77 119 LYS B O 1
ATOM 1503 N N . PRO B 1 79 ? 9.997 40.960 -22.581 1.00 43.94 120 PRO B N 1
ATOM 1504 C CA . PRO B 1 79 ? 10.916 40.039 -21.875 1.00 44.17 120 PRO B CA 1
ATOM 1505 C C . PRO B 1 79 ? 10.361 39.476 -20.570 1.00 41.80 120 PRO B C 1
ATOM 1506 O O . PRO B 1 79 ? 10.641 38.317 -20.234 1.00 36.73 120 PRO B O 1
ATOM 1510 N N . LEU B 1 80 ? 9.564 40.279 -19.860 1.00 38.03 121 LEU B N 1
ATOM 1511 C CA . LEU B 1 80 ? 9.007 39.836 -18.579 1.00 38.40 121 LEU B CA 1
ATOM 1512 C C . LEU B 1 80 ? 7.970 38.707 -18.781 1.00 40.66 121 LEU B C 1
ATOM 1513 O O . LEU B 1 80 ? 8.009 37.711 -18.074 1.00 35.60 121 LEU B O 1
ATOM 1518 N N . GLU B 1 81 ? 7.062 38.863 -19.747 1.00 41.80 122 GLU B N 1
ATOM 1519 C CA . GLU B 1 81 ? 6.080 37.808 -20.056 1.00 43.92 122 GLU B CA 1
ATOM 1520 C C . GLU B 1 81 ? 6.741 36.497 -20.397 1.00 43.28 122 GLU B C 1
ATOM 1521 O O . GLU B 1 81 ? 6.321 35.444 -19.919 1.00 45.91 122 GLU B O 1
ATOM 1535 N N . VAL B 1 83 ? 9.863 35.416 -19.595 1.00 38.81 124 VAL B N 1
ATOM 1536 C CA . VAL B 1 83 ? 10.586 34.834 -18.486 1.00 36.90 124 VAL B CA 1
ATOM 1537 C C . VAL B 1 83 ? 9.604 34.330 -17.406 1.00 34.65 124 VAL B C 1
ATOM 1538 O O . VAL B 1 83 ? 9.791 33.242 -16.853 1.00 33.20 124 VAL B O 1
ATOM 1542 N N . ALA B 1 84 ? 8.548 35.101 -17.146 1.00 30.64 125 ALA B N 1
ATOM 1543 C CA . ALA B 1 84 ? 7.525 34.710 -16.171 1.00 31.41 125 ALA B CA 1
ATOM 1544 C C . ALA B 1 84 ? 6.932 33.343 -16.406 1.00 30.87 125 ALA B C 1
ATOM 1545 O O . ALA B 1 84 ? 6.507 32.681 -15.456 1.00 32.26 125 ALA B O 1
ATOM 1547 N N . LYS B 1 85 ? 6.844 32.945 -17.669 1.00 31.77 126 LYS B N 1
ATOM 1548 C CA . LYS B 1 85 ? 6.346 31.625 -18.045 1.00 34.15 126 LYS B CA 1
ATOM 1549 C C . LYS B 1 85 ? 7.269 30.473 -17.565 1.00 31.06 126 LYS B C 1
ATOM 1550 O O . LYS B 1 85 ? 6.796 29.393 -17.273 1.00 32.12 126 LYS B O 1
ATOM 1556 N N . LYS B 1 86 ? 8.572 30.736 -17.484 1.00 30.59 127 LYS B N 1
ATOM 1557 C CA . LYS B 1 86 ? 9.575 29.744 -17.105 1.00 33.06 127 LYS B CA 1
ATOM 1558 C C . LYS B 1 86 ? 9.688 29.611 -15.569 1.00 30.13 127 LYS B C 1
ATOM 1559 O O . LYS B 1 86 ? 10.197 28.623 -15.078 1.00 30.92 127 LYS B O 1
ATOM 1565 N N . TYR B 1 87 ? 9.217 30.625 -14.838 1.00 28.14 128 TYR B N 1
ATOM 1566 C CA . TYR B 1 87 ? 9.301 30.662 -13.372 1.00 25.66 128 TYR B CA 1
ATOM 1567 C C . TYR B 1 87 ? 7.909 30.922 -12.797 1.00 27.48 128 TYR B C 1
ATOM 1568 O O . TYR B 1 87 ? 7.641 31.996 -12.307 1.00 25.47 128 TYR B O 1
ATOM 1577 N N . PRO B 1 88 ? 7.002 29.908 -12.883 1.00 26.27 129 PRO B N 1
ATOM 1578 C CA . PRO B 1 88 ? 5.647 30.130 -12.489 1.00 28.24 129 PRO B CA 1
ATOM 1579 C C . PRO B 1 88 ? 5.452 30.418 -11.008 1.00 26.69 129 PRO B C 1
ATOM 1580 O O . PRO B 1 88 ? 4.440 31.003 -10.623 1.00 29.14 129 PRO B O 1
ATOM 1584 N N . LYS B 1 89 ? 6.396 30.001 -10.186 1.00 26.93 130 LYS B N 1
ATOM 1585 C CA . LYS B 1 89 ? 6.326 30.271 -8.727 1.00 26.51 130 LYS B CA 1
ATOM 1586 C C . LYS B 1 89 ? 6.788 31.676 -8.375 1.00 26.01 130 LYS B C 1
ATOM 1587 O O . LYS B 1 89 ? 6.479 32.150 -7.289 1.00 27.08 130 LYS B O 1
ATOM 1593 N N . GLN B 1 90 ? 7.508 32.337 -9.284 1.00 23.07 131 GLN B N 1
ATOM 1594 C CA . GLN B 1 90 ? 8.031 33.674 -9.040 1.00 23.40 131 GLN B CA 1
ATOM 1595 C C . GLN B 1 90 ? 6.947 34.714 -9.188 1.00 26.17 131 GLN B C 1
ATOM 1596 O O . GLN B 1 90 ? 6.227 34.736 -10.206 1.00 26.95 131 GLN B O 1
ATOM 1602 N N . GLN B 1 91 ? 6.850 35.593 -8.187 1.00 25.42 132 GLN B N 1
ATOM 1603 C CA . GLN B 1 91 ? 5.960 36.734 -8.206 1.00 27.26 132 GLN B CA 1
ATOM 1604 C C . GLN B 1 91 ? 6.703 37.912 -8.816 1.00 25.63 132 GLN B C 1
ATOM 1605 O O . GLN B 1 91 ? 7.835 38.229 -8.389 1.00 23.70 132 GLN B O 1
ATOM 1611 N N . PHE B 1 92 ? 6.044 38.579 -9.777 1.00 24.38 133 PHE B N 1
ATOM 1612 C CA . PHE B 1 92 ? 6.582 39.755 -10.470 1.00 26.10 133 PHE B CA 1
ATOM 1613 C C . PHE B 1 92 ? 5.591 40.935 -10.429 1.00 28.34 133 PHE B C 1
ATOM 1614 O O . PHE B 1 92 ? 4.394 40.764 -10.213 1.00 29.54 133 PHE B O 1
ATOM 1622 N N . ALA B 1 93 ? 6.116 42.132 -10.609 1.00 26.60 134 ALA B N 1
ATOM 1623 C CA . ALA B 1 93 ? 5.293 43.317 -10.768 1.00 27.37 134 ALA B CA 1
ATOM 1624 C C . ALA B 1 93 ? 5.877 44.136 -11.907 1.00 29.03 134 ALA B C 1
ATOM 1625 O O . ALA B 1 93 ? 7.079 44.097 -12.130 1.00 29.08 134 ALA B O 1
ATOM 1627 N N . ILE B 1 94 ? 5.039 44.867 -12.642 1.00 28.84 135 ILE B N 1
ATOM 1628 C CA . ILE B 1 94 ? 5.511 45.743 -13.689 1.00 27.98 135 ILE B CA 1
ATOM 1629 C C . ILE B 1 94 ? 4.841 47.097 -13.497 1.00 30.61 135 ILE B C 1
ATOM 1630 O O . ILE B 1 94 ? 3.650 47.158 -13.232 1.00 29.93 135 ILE B O 1
ATOM 1635 N N . ILE B 1 95 ? 5.637 48.165 -13.607 1.00 29.20 136 ILE B N 1
ATOM 1636 C CA . ILE B 1 95 ? 5.162 49.507 -13.479 1.00 31.83 136 ILE B CA 1
ATOM 1637 C C . ILE B 1 95 ? 4.916 50.108 -14.867 1.00 33.80 136 ILE B C 1
ATOM 1638 O O . ILE B 1 95 ? 5.781 50.060 -15.729 1.00 32.88 136 ILE B O 1
ATOM 1643 N N . ASP B 1 96 ? 3.719 50.670 -15.049 1.00 37.21 137 ASP B N 1
ATOM 1644 C CA . ASP B 1 96 ? 3.329 51.426 -16.252 1.00 39.23 137 ASP B CA 1
ATOM 1645 C C . ASP B 1 96 ? 3.088 50.540 -17.478 1.00 42.56 137 ASP B C 1
ATOM 1646 O O . ASP B 1 96 ? 3.412 50.902 -18.590 1.00 44.14 137 ASP B O 1
ATOM 1651 N N . TYR B 1 97 ? 2.563 49.357 -17.264 1.00 42.19 138 TYR B N 1
ATOM 1652 C CA . TYR B 1 97 ? 2.168 48.488 -18.362 1.00 42.75 138 TYR B CA 1
ATOM 1653 C C . TYR B 1 97 ? 1.111 47.530 -17.860 1.00 46.58 138 TYR B C 1
ATOM 1654 O O . TYR B 1 97 ? 1.257 46.964 -16.766 1.00 44.29 138 TYR B O 1
ATOM 1663 N N . GLU B 1 98 ? 0.061 47.334 -18.660 1.00 47.26 139 GLU B N 1
ATOM 1664 C CA . GLU B 1 98 ? -0.958 46.310 -18.391 1.00 54.42 139 GLU B CA 1
ATOM 1665 C C . GLU B 1 98 ? -1.067 45.392 -19.585 1.00 50.65 139 GLU B C 1
ATOM 1666 O O . GLU B 1 98 ? -1.150 45.854 -20.701 1.00 51.03 139 GLU B O 1
ATOM 1672 N N . TYR B 1 99 ? -1.041 44.092 -19.344 1.00 51.11 140 TYR B N 1
ATOM 1673 C CA . TYR B 1 99 ? -1.243 43.104 -20.406 1.00 55.86 140 TYR B CA 1
ATOM 1674 C C . TYR B 1 99 ? -2.746 42.973 -20.749 1.00 62.57 140 TYR B C 1
ATOM 1675 O O . TYR B 1 99 ? -3.599 43.062 -19.866 1.00 62.59 140 TYR B O 1
ATOM 1684 N N . ASP B 1 100 ? -3.071 42.770 -22.022 1.00 67.69 141 ASP B N 1
ATOM 1685 C CA . ASP B 1 100 ? -4.472 42.509 -22.381 1.00 71.53 141 ASP B CA 1
ATOM 1686 C C . ASP B 1 100 ? -4.930 41.217 -21.691 1.00 72.43 141 ASP B C 1
ATOM 1687 O O . ASP B 1 100 ? -5.993 41.216 -21.068 1.00 74.41 141 ASP B O 1
ATOM 1692 N N . LYS B 1 101 ? -4.114 40.153 -21.756 1.00 69.59 142 LYS B N 1
ATOM 1693 C CA . LYS B 1 101 ? -4.353 38.935 -20.968 1.00 68.57 142 LYS B CA 1
ATOM 1694 C C . LYS B 1 101 ? -3.247 38.820 -19.927 1.00 62.37 142 LYS B C 1
ATOM 1695 O O . LYS B 1 101 ? -2.113 38.496 -20.255 1.00 57.38 142 LYS B O 1
ATOM 1701 N N . GLN B 1 102 ? -3.591 39.092 -18.675 1.00 58.18 143 GLN B N 1
ATOM 1702 C CA . GLN B 1 102 ? -2.592 39.263 -17.615 1.00 54.85 143 GLN B CA 1
ATOM 1703 C C . GLN B 1 102 ? -2.027 37.943 -17.106 1.00 49.00 143 GLN B C 1
ATOM 1704 O O . GLN B 1 102 ? -2.747 37.181 -16.488 1.00 47.69 143 GLN B O 1
ATOM 1710 N N . PRO B 1 103 ? -0.717 37.695 -17.312 1.00 47.18 144 PRO B N 1
ATOM 1711 C CA . PRO B 1 103 ? -0.111 36.507 -16.718 1.00 45.13 144 PRO B CA 1
ATOM 1712 C C . PRO B 1 103 ? -0.392 36.424 -15.222 1.00 41.72 144 PRO B C 1
ATOM 1713 O O . PRO B 1 103 ? -0.493 37.467 -14.540 1.00 43.66 144 PRO B O 1
ATOM 1717 N N . SER B 1 104 ? -0.570 35.201 -14.748 1.00 38.44 145 SER B N 1
ATOM 1718 C CA . SER B 1 104 ? -1.109 34.952 -13.413 1.00 39.59 145 SER B CA 1
ATOM 1719 C C . SER B 1 104 ? -0.117 35.356 -12.329 1.00 37.33 145 SER B C 1
ATOM 1720 O O . SER B 1 104 ? -0.517 35.608 -11.206 1.00 39.10 145 SER B O 1
ATOM 1723 N N . ASN B 1 105 ? 1.173 35.411 -12.662 1.00 34.56 146 ASN B N 1
ATOM 1724 C CA . ASN B 1 105 ? 2.193 35.760 -11.648 1.00 32.52 146 ASN B CA 1
ATOM 1725 C C . ASN B 1 105 ? 2.782 37.170 -11.840 1.00 33.28 146 ASN B C 1
ATOM 1726 O O . ASN B 1 105 ? 3.886 37.460 -11.324 1.00 32.96 146 ASN B O 1
ATOM 1731 N N . ILE B 1 106 ? 2.078 38.021 -12.599 1.00 40.30 147 ILE B N 1
ATOM 1732 C CA . ILE B 1 106 ? 2.499 39.406 -12.803 1.00 36.60 147 ILE B CA 1
ATOM 1733 C C . ILE B 1 106 ? 1.410 40.356 -12.399 1.00 37.80 147 ILE B C 1
ATOM 1734 O O . ILE B 1 106 ? 0.328 40.379 -12.989 1.00 39.04 147 ILE B O 1
ATOM 1739 N N . THR B 1 107 ? 1.759 41.224 -11.454 1.00 36.10 148 THR B N 1
ATOM 1740 C CA . THR B 1 107 ? 0.909 42.310 -11.040 1.00 35.95 148 THR B CA 1
ATOM 1741 C C . THR B 1 107 ? 1.325 43.607 -11.750 1.00 34.97 148 THR B C 1
ATOM 1742 O O . THR B 1 107 ? 2.489 44.007 -11.668 1.00 32.82 148 THR B O 1
ATOM 1746 N N . SER B 1 108 ? 0.376 44.284 -12.406 1.00 33.80 149 SER B N 1
ATOM 1747 C CA . SER B 1 108 ? 0.605 45.535 -13.094 1.00 34.24 149 SER B CA 1
ATOM 1748 C C . SER B 1 108 ? 0.308 46.690 -12.172 1.00 36.39 149 SER B C 1
ATOM 1749 O O . SER B 1 108 ? -0.666 46.644 -11.425 1.00 34.99 149 SER B O 1
ATOM 1752 N N . ILE B 1 109 ? 1.137 47.729 -12.206 1.00 34.04 150 ILE B N 1
ATOM 1753 C CA . ILE B 1 109 ? 0.905 48.921 -11.401 1.00 32.84 150 ILE B CA 1
ATOM 1754 C C . ILE B 1 109 ? 0.971 50.137 -12.306 1.00 32.98 150 ILE B C 1
ATOM 1755 O O . ILE B 1 109 ? 1.947 50.323 -13.045 1.00 33.86 150 ILE B O 1
ATOM 1760 N N . SER B 1 110 ? -0.068 50.944 -12.290 1.00 33.95 151 SER B N 1
ATOM 1761 C CA . SER B 1 110 ? -0.077 52.189 -13.099 1.00 41.70 151 SER B CA 1
ATOM 1762 C C . SER B 1 110 ? 0.995 53.254 -12.700 1.00 43.02 151 SER B C 1
ATOM 1763 O O . SER B 1 110 ? 1.579 53.209 -11.612 1.00 40.90 151 SER B O 1
ATOM 1766 N N . TYR B 1 111 ? 1.251 54.208 -13.606 1.00 48.91 152 TYR B N 1
ATOM 1767 C CA . TYR B 1 111 ? 2.209 55.312 -13.373 1.00 50.29 152 TYR B CA 1
ATOM 1768 C C . TYR B 1 111 ? 1.758 56.104 -12.143 1.00 48.96 152 TYR B C 1
ATOM 1769 O O . TYR B 1 111 ? 2.571 56.481 -11.283 1.00 46.91 152 TYR B O 1
ATOM 1778 N N . GLU B 1 112 ? 0.460 56.374 -12.088 1.00 48.46 153 GLU B N 1
ATOM 1779 C CA . GLU B 1 112 ? -0.120 57.148 -10.974 1.00 53.79 153 GLU B CA 1
ATOM 1780 C C . GLU B 1 112 ? 0.133 56.451 -9.612 1.00 52.83 153 GLU B C 1
ATOM 1781 O O . GLU B 1 112 ? 0.518 57.086 -8.626 1.00 49.60 153 GLU B O 1
ATOM 1787 N N . ASP B 1 113 ? -0.044 55.126 -9.584 1.00 48.20 154 ASP B N 1
ATOM 1788 C CA . ASP B 1 113 ? 0.062 54.384 -8.340 1.00 44.52 154 ASP B CA 1
ATOM 1789 C C . ASP B 1 113 ? 1.527 54.199 -7.941 1.00 43.59 154 ASP B C 1
ATOM 1790 O O . ASP B 1 113 ? 1.848 54.013 -6.794 1.00 43.49 154 ASP B O 1
ATOM 1795 N N . ASN B 1 114 ? 2.430 54.211 -8.905 1.00 43.17 155 ASN B N 1
ATOM 1796 C CA . ASN B 1 114 ? 3.866 54.248 -8.605 1.00 46.07 155 ASN B CA 1
ATOM 1797 C C . ASN B 1 114 ? 4.251 55.560 -7.908 1.00 51.25 155 ASN B C 1
ATOM 1798 O O . ASN B 1 114 ? 5.154 55.583 -7.069 1.00 52.36 155 ASN B O 1
ATOM 1803 N N . LYS B 1 115 ? 3.589 56.647 -8.326 1.00 55.15 156 LYS B N 1
ATOM 1804 C CA . LYS B 1 115 ? 3.925 58.024 -7.892 1.00 59.75 156 LYS B CA 1
ATOM 1805 C C . LYS B 1 115 ? 3.377 58.266 -6.479 1.00 58.61 156 LYS B C 1
ATOM 1806 O O . LYS B 1 115 ? 4.037 58.881 -5.660 1.00 55.67 156 LYS B O 1
ATOM 1812 N N . SER B 1 116 ? 2.172 57.761 -6.199 1.00 55.34 157 SER B N 1
ATOM 1813 C CA . SER B 1 116 ? 1.583 57.849 -4.850 1.00 56.69 157 SER B CA 1
ATOM 1814 C C . SER B 1 116 ? 2.263 56.826 -3.911 1.00 53.88 157 SER B C 1
ATOM 1815 O O . SER B 1 116 ? 3.151 56.061 -4.335 1.00 57.41 157 SER B O 1
ATOM 1818 N N . GLY B 1 117 ? 1.835 56.779 -2.650 1.00 57.32 158 GLY B N 1
ATOM 1819 C CA . GLY B 1 117 ? 2.352 55.760 -1.720 1.00 48.67 158 GLY B CA 1
ATOM 1820 C C . GLY B 1 117 ? 1.842 54.349 -2.005 1.00 40.26 158 GLY B C 1
ATOM 1821 O O . GLY B 1 117 ? 2.079 53.435 -1.228 1.00 39.96 158 GLY B O 1
ATOM 1822 N N . TYR B 1 118 ? 1.144 54.153 -3.109 1.00 37.32 159 TYR B N 1
ATOM 1823 C CA . TYR B 1 118 ? 0.535 52.873 -3.407 1.00 35.14 159 TYR B CA 1
ATOM 1824 C C . TYR B 1 118 ? 1.568 51.760 -3.549 1.00 35.40 159 TYR B C 1
ATOM 1825 O O . TYR B 1 118 ? 1.425 50.718 -2.936 1.00 32.59 159 TYR B O 1
ATOM 1834 N N . LEU B 1 119 ? 2.620 51.987 -4.327 1.00 33.37 160 LEU B N 1
ATOM 1835 C CA . LEU B 1 119 ? 3.633 50.956 -4.504 1.00 33.23 160 LEU B CA 1
ATOM 1836 C C . LEU B 1 119 ? 4.301 50.495 -3.210 1.00 30.39 160 LEU B C 1
ATOM 1837 O O . LEU B 1 119 ? 4.492 49.302 -2.987 1.00 28.26 160 LEU B O 1
ATOM 1842 N N . ALA B 1 120 ? 4.656 51.432 -2.359 1.00 30.84 161 ALA B N 1
ATOM 1843 C CA . ALA B 1 120 ? 5.221 51.046 -1.051 1.00 32.03 161 ALA B CA 1
ATOM 1844 C C . ALA B 1 120 ? 4.235 50.168 -0.266 1.00 30.37 161 ALA B C 1
ATOM 1845 O O . ALA B 1 120 ? 4.591 49.129 0.311 1.00 29.28 161 ALA B O 1
ATOM 1847 N N . GLY B 1 121 ? 2.963 50.523 -0.350 1.00 28.46 162 GLY B N 1
ATOM 1848 C CA . GLY B 1 121 ? 1.917 49.710 0.325 1.00 29.01 162 GLY B CA 1
ATOM 1849 C C . GLY B 1 121 ? 1.801 48.317 -0.251 1.00 26.60 162 GLY B C 1
ATOM 1850 O O . GLY B 1 121 ? 1.672 47.323 0.470 1.00 24.78 162 GLY B O 1
ATOM 1851 N N . LEU B 1 122 ? 1.809 48.263 -1.572 1.00 26.83 163 LEU B N 1
ATOM 1852 C CA . LEU B 1 122 ? 1.765 47.011 -2.282 1.00 28.58 163 LEU B CA 1
ATOM 1853 C C . LEU B 1 122 ? 2.891 46.072 -1.868 1.00 27.44 163 LEU B C 1
ATOM 1854 O O . LEU B 1 122 ? 2.638 44.872 -1.656 1.00 26.35 163 LEU B O 1
ATOM 1859 N N . ILE B 1 123 ? 4.127 46.578 -1.790 1.00 25.65 164 ILE B N 1
ATOM 1860 C CA . ILE B 1 123 ? 5.267 45.749 -1.376 1.00 28.06 164 ILE B CA 1
ATOM 1861 C C . ILE B 1 123 ? 5.056 45.228 0.045 1.00 28.92 164 ILE B C 1
ATOM 1862 O O . ILE B 1 123 ? 5.237 44.038 0.328 1.00 28.45 164 ILE B O 1
ATOM 1867 N N . ALA B 1 124 ? 4.599 46.097 0.928 1.00 29.67 165 ALA B N 1
ATOM 1868 C CA . ALA B 1 124 ? 4.344 45.695 2.302 1.00 31.58 165 ALA B CA 1
ATOM 1869 C C . ALA B 1 124 ? 3.300 44.609 2.370 1.00 30.09 165 ALA B C 1
ATOM 1870 O O . ALA B 1 124 ? 3.479 43.617 3.063 1.00 33.48 165 ALA B O 1
ATOM 1872 N N . GLY B 1 125 ? 2.254 44.740 1.576 1.00 30.99 166 GLY B N 1
ATOM 1873 C CA . GLY B 1 125 ? 1.180 43.742 1.569 1.00 29.80 166 GLY B CA 1
ATOM 1874 C C . GLY B 1 125 ? 1.607 42.414 1.015 1.00 32.30 166 GLY B C 1
ATOM 1875 O O . GLY B 1 125 ? 1.236 41.374 1.547 1.00 33.00 166 GLY B O 1
ATOM 1876 N N . LYS B 1 126 ? 2.414 42.444 -0.046 1.00 32.36 167 LYS B N 1
ATOM 1877 C CA . LYS B 1 126 ? 2.963 41.241 -0.622 1.00 33.15 167 LYS B CA 1
ATOM 1878 C C . LYS B 1 126 ? 3.993 40.535 0.266 1.00 34.84 167 LYS B C 1
ATOM 1879 O O . LYS B 1 126 ? 4.103 39.316 0.212 1.00 36.50 167 LYS B O 1
ATOM 1893 N N . THR B 1 128 ? 3.979 40.555 3.557 1.00 53.59 169 THR B N 1
ATOM 1894 C CA . THR B 1 128 ? 3.298 40.111 4.793 1.00 66.53 169 THR B CA 1
ATOM 1895 C C . THR B 1 128 ? 2.021 39.327 4.410 1.00 68.59 169 THR B C 1
ATOM 1896 O O . THR B 1 128 ? 0.914 39.884 4.466 1.00 63.82 169 THR B O 1
ATOM 1901 N N . LYS C 1 7 ? 25.034 35.212 -4.976 1.00 57.86 48 LYS C N 1
ATOM 1902 C CA . LYS C 1 7 ? 24.650 36.574 -4.484 1.00 52.13 48 LYS C CA 1
ATOM 1903 C C . LYS C 1 7 ? 24.976 36.718 -2.990 1.00 42.17 48 LYS C C 1
ATOM 1904 O O . LYS C 1 7 ? 24.475 36.025 -2.171 1.00 41.06 48 LYS C O 1
ATOM 1910 N N . LYS C 1 8 ? 25.810 37.676 -2.674 1.00 38.98 49 LYS C N 1
ATOM 1911 C CA . LYS C 1 8 ? 26.192 37.962 -1.320 1.00 36.51 49 LYS C CA 1
ATOM 1912 C C . LYS C 1 8 ? 25.270 39.089 -0.809 1.00 33.24 49 LYS C C 1
ATOM 1913 O O . LYS C 1 8 ? 24.551 39.738 -1.577 1.00 33.62 49 LYS C O 1
ATOM 1919 N N . SER C 1 9 ? 25.310 39.340 0.495 1.00 30.52 50 SER C N 1
ATOM 1920 C CA . SER C 1 9 ? 24.428 40.340 1.116 1.00 28.44 50 SER C CA 1
ATOM 1921 C C . SER C 1 9 ? 25.159 41.101 2.224 1.00 26.49 50 SER C C 1
ATOM 1922 O O . SER C 1 9 ? 26.023 40.544 2.913 1.00 24.57 50 SER C O 1
ATOM 1925 N N . VAL C 1 10 ? 24.802 42.376 2.360 1.00 24.27 51 VAL C N 1
ATOM 1926 C CA . VAL C 1 10 ? 25.406 43.261 3.354 1.00 24.16 51 VAL C CA 1
ATOM 1927 C C . VAL C 1 10 ? 24.278 43.905 4.125 1.00 24.49 51 VAL C C 1
ATOM 1928 O O . VAL C 1 10 ? 23.323 44.400 3.537 1.00 25.11 51 VAL C O 1
ATOM 1932 N N . SER C 1 11 ? 24.446 43.985 5.433 1.00 23.60 52 SER C N 1
ATOM 1933 C CA . SER C 1 11 ? 23.541 44.722 6.299 1.00 24.53 52 SER C CA 1
ATOM 1934 C C . SER C 1 11 ? 24.294 45.877 6.972 1.00 24.05 52 SER C C 1
ATOM 1935 O O . SER C 1 11 ? 25.449 45.730 7.350 1.00 27.16 52 SER C O 1
ATOM 1946 N N . ILE C 1 13 ? 23.812 48.741 10.099 1.00 22.72 54 ILE C N 1
ATOM 1947 C CA . ILE C 1 13 ? 23.038 49.216 11.248 1.00 22.82 54 ILE C CA 1
ATOM 1948 C C . ILE C 1 13 ? 23.513 50.621 11.613 1.00 24.89 54 ILE C C 1
ATOM 1949 O O . ILE C 1 13 ? 24.733 50.874 11.792 1.00 24.27 54 ILE C O 1
ATOM 1954 N N . LEU C 1 14 ? 22.542 51.543 11.689 1.00 26.19 55 LEU C N 1
ATOM 1955 C CA . LEU C 1 14 ? 22.803 52.958 12.026 1.00 27.29 55 LEU C CA 1
ATOM 1956 C C . LEU C 1 14 ? 22.142 53.425 13.339 1.00 27.88 55 LEU C C 1
ATOM 1957 O O . LEU C 1 14 ? 21.076 52.950 13.732 1.00 27.59 55 LEU C O 1
ATOM 1962 N N . ASP C 1 15 ? 22.830 54.338 14.014 1.00 27.04 56 ASP C N 1
ATOM 1963 C CA . ASP C 1 15 ? 22.395 54.960 15.267 1.00 28.91 56 ASP C CA 1
ATOM 1964 C C . ASP C 1 15 ? 21.716 56.300 14.886 1.00 30.30 56 ASP C C 1
ATOM 1965 O O . ASP C 1 15 ? 22.409 57.235 14.471 1.00 29.32 56 ASP C O 1
ATOM 1970 N N . ILE C 1 16 ? 20.381 56.326 14.960 1.00 31.25 57 ILE C N 1
ATOM 1971 C CA . ILE C 1 16 ? 19.566 57.474 14.508 1.00 35.75 57 ILE C CA 1
ATOM 1972 C C . ILE C 1 16 ? 18.976 58.261 15.676 1.00 41.10 57 ILE C C 1
ATOM 1973 O O . ILE C 1 16 ? 18.097 59.110 15.486 1.00 44.80 57 ILE C O 1
ATOM 1978 N N . GLU C 1 17 ? 19.398 57.972 16.890 1.00 39.67 58 GLU C N 1
ATOM 1979 C CA . GLU C 1 17 ? 18.946 58.811 17.965 1.00 48.38 58 GLU C CA 1
ATOM 1980 C C . GLU C 1 17 ? 19.515 60.244 17.792 1.00 51.18 58 GLU C C 1
ATOM 1981 O O . GLU C 1 17 ? 20.707 60.434 17.579 1.00 54.12 58 GLU C O 1
ATOM 1987 N N . GLY C 1 18 ? 18.670 61.253 17.900 1.00 53.06 59 GLY C N 1
ATOM 1988 C CA . GLY C 1 18 ? 19.176 62.622 17.811 1.00 58.27 59 GLY C CA 1
ATOM 1989 C C . GLY C 1 18 ? 19.518 62.938 16.363 1.00 60.81 59 GLY C C 1
ATOM 1990 O O . GLY C 1 18 ? 18.910 62.385 15.459 1.00 63.26 59 GLY C O 1
ATOM 1991 N N . THR C 1 19 ? 20.477 63.829 16.149 1.00 61.49 60 THR C N 1
ATOM 1992 C CA . THR C 1 19 ? 20.822 64.278 14.788 1.00 64.94 60 THR C CA 1
ATOM 1993 C C . THR C 1 19 ? 22.339 64.367 14.541 1.00 62.13 60 THR C C 1
ATOM 1994 O O . THR C 1 19 ? 22.773 64.652 13.433 1.00 62.87 60 THR C O 1
ATOM 1998 N N . ASN C 1 20 ? 23.140 64.112 15.563 1.00 57.62 61 ASN C N 1
ATOM 1999 C CA . ASN C 1 20 ? 24.589 64.259 15.449 1.00 61.81 61 ASN C CA 1
ATOM 2000 C C . ASN C 1 20 ? 25.253 63.319 14.424 1.00 59.49 61 ASN C C 1
ATOM 2001 O O . ASN C 1 20 ? 26.325 63.613 13.911 1.00 60.01 61 ASN C O 1
ATOM 2006 N N . ASN C 1 21 ? 24.620 62.188 14.131 1.00 48.26 62 ASN C N 1
ATOM 2007 C CA . ASN C 1 21 ? 25.144 61.242 13.159 1.00 47.64 62 ASN C CA 1
ATOM 2008 C C . ASN C 1 21 ? 24.597 61.421 11.730 1.00 44.53 62 ASN C C 1
ATOM 2009 O O . ASN C 1 21 ? 24.892 60.582 10.854 1.00 37.83 62 ASN C O 1
ATOM 2014 N N . GLU C 1 22 ? 23.814 62.475 11.487 1.00 42.27 63 GLU C N 1
ATOM 2015 C CA . GLU C 1 22 ? 23.143 62.596 10.206 1.00 46.87 63 GLU C CA 1
ATOM 2016 C C . GLU C 1 22 ? 24.117 62.560 9.010 1.00 41.52 63 GLU C C 1
ATOM 2017 O O . GLU C 1 22 ? 23.918 61.789 8.084 1.00 38.71 63 GLU C O 1
ATOM 2023 N N . ALA C 1 23 ? 25.155 63.375 9.051 1.00 39.04 64 ALA C N 1
ATOM 2024 C CA . ALA C 1 23 ? 26.140 63.453 7.957 1.00 39.00 64 ALA C CA 1
ATOM 2025 C C . ALA C 1 23 ? 26.870 62.106 7.747 1.00 37.51 64 ALA C C 1
ATOM 2026 O O . ALA C 1 23 ? 26.948 61.587 6.642 1.00 37.62 64 ALA C O 1
ATOM 2036 N N . ASN C 1 25 ? 25.910 59.199 8.658 1.00 33.56 66 ASN C N 1
ATOM 2037 C CA . ASN C 1 25 ? 24.921 58.195 8.234 1.00 32.56 66 ASN C CA 1
ATOM 2038 C C . ASN C 1 25 ? 24.645 58.293 6.746 1.00 32.09 66 ASN C C 1
ATOM 2039 O O . ASN C 1 25 ? 24.595 57.279 6.054 1.00 30.50 66 ASN C O 1
ATOM 2044 N N . ASN C 1 26 ? 24.468 59.516 6.260 1.00 32.35 67 ASN C N 1
ATOM 2045 C CA . ASN C 1 26 ? 24.185 59.720 4.850 1.00 32.18 67 ASN C CA 1
ATOM 2046 C C . ASN C 1 26 ? 25.317 59.214 4.011 1.00 29.78 67 ASN C C 1
ATOM 2047 O O . ASN C 1 26 ? 25.084 58.550 3.025 1.00 28.36 67 ASN C O 1
ATOM 2052 N N . SER C 1 27 ? 26.536 59.485 4.441 1.00 30.34 68 SER C N 1
ATOM 2053 C CA . SER C 1 27 ? 27.733 59.086 3.703 1.00 34.77 68 SER C CA 1
ATOM 2054 C C . SER C 1 27 ? 27.927 57.579 3.717 1.00 34.92 68 SER C C 1
ATOM 2055 O O . SER C 1 27 ? 28.265 57.000 2.677 1.00 35.25 68 SER C O 1
ATOM 2058 N N . ALA C 1 28 ? 27.677 56.938 4.866 1.00 31.71 69 ALA C N 1
ATOM 2059 C CA . ALA C 1 28 ? 27.686 55.499 4.915 1.00 30.30 69 ALA C CA 1
ATOM 2060 C C . ALA C 1 28 ? 26.670 54.854 3.964 1.00 32.05 69 ALA C C 1
ATOM 2061 O O . ALA C 1 28 ? 26.994 53.866 3.224 1.00 29.11 69 ALA C O 1
ATOM 2063 N N . LEU C 1 29 ? 25.438 55.347 4.004 1.00 29.99 70 LEU C N 1
ATOM 2064 C CA . LEU C 1 29 ? 24.408 54.831 3.126 1.00 31.09 70 LEU C CA 1
ATOM 2065 C C . LEU C 1 29 ? 24.770 55.067 1.629 1.00 32.20 70 LEU C C 1
ATOM 2066 O O . LEU C 1 29 ? 24.509 54.224 0.791 1.00 32.86 70 LEU C O 1
ATOM 2071 N N . LEU C 1 30 ? 25.387 56.198 1.316 1.00 34.15 71 LEU C N 1
ATOM 2072 C CA . LEU C 1 30 ? 25.870 56.454 -0.060 1.00 34.94 71 LEU C CA 1
ATOM 2073 C C . LEU C 1 30 ? 26.929 55.436 -0.473 1.00 36.77 71 LEU C C 1
ATOM 2074 O O . LEU C 1 30 ? 26.863 54.890 -1.558 1.00 39.38 71 LEU C O 1
ATOM 2079 N N . ALA C 1 31 ? 27.882 55.149 0.410 1.00 35.68 72 ALA C N 1
ATOM 2080 C CA . ALA C 1 31 ? 28.946 54.184 0.135 1.00 36.40 72 ALA C CA 1
ATOM 2081 C C . ALA C 1 31 ? 28.348 52.788 -0.123 1.00 36.21 72 ALA C C 1
ATOM 2082 O O . ALA C 1 31 ? 28.722 52.108 -1.067 1.00 33.96 72 ALA C O 1
ATOM 2084 N N . LEU C 1 32 ? 27.364 52.393 0.685 1.00 33.68 73 LEU C N 1
ATOM 2085 C CA . LEU C 1 32 ? 26.650 51.117 0.463 1.00 32.06 73 LEU C CA 1
ATOM 2086 C C . LEU C 1 32 ? 25.923 51.120 -0.886 1.00 31.59 73 LEU C C 1
ATOM 2087 O O . LEU C 1 32 ? 25.962 50.133 -1.619 1.00 31.72 73 LEU C O 1
ATOM 2092 N N . ASN C 1 33 ? 25.287 52.223 -1.206 1.00 31.60 74 ASN C N 1
ATOM 2093 C CA . ASN C 1 33 ? 24.581 52.340 -2.485 1.00 38.84 74 ASN C CA 1
ATOM 2094 C C . ASN C 1 33 ? 25.541 52.240 -3.690 1.00 39.27 74 ASN C C 1
ATOM 2095 O O . ASN C 1 33 ? 25.218 51.591 -4.679 1.00 40.12 74 ASN C O 1
ATOM 2100 N N . ASN C 1 34 ? 26.729 52.837 -3.565 1.00 38.55 75 ASN C N 1
ATOM 2101 C CA . ASN C 1 34 ? 27.751 52.797 -4.601 1.00 40.63 75 ASN C CA 1
ATOM 2102 C C . ASN C 1 34 ? 28.365 51.422 -4.761 1.00 41.75 75 ASN C C 1
ATOM 2103 O O . ASN C 1 34 ? 28.572 50.985 -5.875 1.00 42.09 75 ASN C O 1
ATOM 2108 N N . ALA C 1 35 ? 28.622 50.722 -3.658 1.00 39.89 76 ALA C N 1
ATOM 2109 C CA . ALA C 1 35 ? 29.044 49.335 -3.743 1.00 40.30 76 ALA C CA 1
ATOM 2110 C C . ALA C 1 35 ? 28.043 48.461 -4.513 1.00 41.06 76 ALA C C 1
ATOM 2111 O O . ALA C 1 35 ? 28.443 47.738 -5.430 1.00 39.41 76 ALA C O 1
ATOM 2113 N N . GLN C 1 36 ? 26.768 48.536 -4.123 1.00 36.83 77 GLN C N 1
ATOM 2114 C CA . GLN C 1 36 ? 25.695 47.739 -4.708 1.00 39.31 77 GLN C CA 1
ATOM 2115 C C . GLN C 1 36 ? 25.628 47.927 -6.233 1.00 40.17 77 GLN C C 1
ATOM 2116 O O . GLN C 1 36 ? 25.362 46.993 -6.939 1.00 40.43 77 GLN C O 1
ATOM 2122 N N . LYS C 1 37 ? 25.810 49.152 -6.688 1.00 40.98 78 LYS C N 1
ATOM 2123 C CA . LYS C 1 37 ? 25.796 49.479 -8.127 1.00 47.98 78 LYS C CA 1
ATOM 2124 C C . LYS C 1 37 ? 26.915 48.771 -8.881 1.00 49.09 78 LYS C C 1
ATOM 2125 O O . LYS C 1 37 ? 26.713 48.355 -9.993 1.00 52.80 78 LYS C O 1
ATOM 2131 N N . LYS C 1 38 ? 28.062 48.592 -8.260 1.00 45.38 79 LYS C N 1
ATOM 2132 C CA . LYS C 1 38 ? 29.185 47.944 -8.908 1.00 49.14 79 LYS C CA 1
ATOM 2133 C C . LYS C 1 38 ? 29.117 46.434 -8.782 1.00 46.57 79 LYS C C 1
ATOM 2134 O O . LYS C 1 38 ? 29.598 45.750 -9.647 1.00 52.01 79 LYS C O 1
ATOM 2140 N N . LEU C 1 39 ? 28.534 45.926 -7.705 1.00 39.33 80 LEU C N 1
ATOM 2141 C CA . LEU C 1 39 ? 28.648 44.528 -7.367 1.00 40.81 80 LEU C CA 1
ATOM 2142 C C . LEU C 1 39 ? 27.279 43.864 -7.544 1.00 41.26 80 LEU C C 1
ATOM 2143 O O . LEU C 1 39 ? 26.272 44.524 -7.625 1.00 46.04 80 LEU C O 1
ATOM 2148 N N . ASN C 1 40 ? 27.240 42.560 -7.479 1.00 39.59 81 ASN C N 1
ATOM 2149 C CA . ASN C 1 40 ? 25.935 41.885 -7.451 1.00 45.85 81 ASN C CA 1
ATOM 2150 C C . ASN C 1 40 ? 25.553 41.501 -6.051 1.00 40.91 81 ASN C C 1
ATOM 2151 O O . ASN C 1 40 ? 25.785 40.340 -5.634 1.00 43.47 81 ASN C O 1
ATOM 2156 N N . ILE C 1 41 ? 25.029 42.482 -5.283 1.00 36.84 82 ILE C N 1
ATOM 2157 C CA . ILE C 1 41 ? 24.702 42.242 -3.860 1.00 34.57 82 ILE C CA 1
ATOM 2158 C C . ILE C 1 41 ? 23.295 42.698 -3.419 1.00 31.90 82 ILE C C 1
ATOM 2159 O O . ILE C 1 41 ? 22.701 43.651 -3.945 1.00 31.67 82 ILE C O 1
ATOM 2164 N N . ASP C 1 42 ? 22.774 42.011 -2.425 1.00 30.30 83 ASP C N 1
ATOM 2165 C CA . ASP C 1 42 ? 21.563 42.433 -1.724 1.00 29.69 83 ASP C CA 1
ATOM 2166 C C . ASP C 1 42 ? 21.984 43.287 -0.566 1.00 28.85 83 ASP C C 1
ATOM 2167 O O . ASP C 1 42 ? 23.049 43.037 0.007 1.00 27.30 83 ASP C O 1
ATOM 2172 N N . THR C 1 43 ? 21.186 44.291 -0.193 1.00 28.32 84 THR C N 1
ATOM 2173 C CA . THR C 1 43 ? 21.503 45.090 0.971 1.00 26.45 84 THR C CA 1
ATOM 2174 C C . THR C 1 43 ? 20.301 45.203 1.896 1.00 27.36 84 THR C C 1
ATOM 2175 O O . THR C 1 43 ? 19.165 45.005 1.488 1.00 27.50 84 THR C O 1
ATOM 2179 N N . ASN C 1 44 ? 20.600 45.492 3.148 1.00 26.41 85 ASN C N 1
ATOM 2180 C CA . ASN C 1 44 ? 19.624 45.658 4.244 1.00 27.55 85 ASN C CA 1
ATOM 2181 C C . ASN C 1 44 ? 20.098 46.804 5.112 1.00 29.42 85 ASN C C 1
ATOM 2182 O O . ASN C 1 44 ? 21.324 46.987 5.353 1.00 28.27 85 ASN C O 1
ATOM 2187 N N . LYS C 1 45 ? 19.158 47.573 5.630 1.00 32.35 86 LYS C N 1
ATOM 2188 C CA . LYS C 1 45 ? 19.472 48.625 6.590 1.00 33.38 86 LYS C CA 1
ATOM 2189 C C . LYS C 1 45 ? 18.577 48.486 7.810 1.00 33.51 86 LYS C C 1
ATOM 2190 O O . LYS C 1 45 ? 17.409 48.136 7.700 1.00 35.06 86 LYS C O 1
ATOM 2196 N N . VAL C 1 46 ? 19.172 48.677 8.971 1.00 30.34 87 VAL C N 1
ATOM 2197 C CA . VAL C 1 46 ? 18.452 48.779 10.225 1.00 32.00 87 VAL C CA 1
ATOM 2198 C C . VAL C 1 46 ? 18.833 50.100 10.872 1.00 32.19 87 VAL C C 1
ATOM 2199 O O . VAL C 1 46 ? 20.012 50.446 10.926 1.00 30.79 87 VAL C O 1
ATOM 2203 N N . GLU C 1 47 ? 17.835 50.822 11.358 1.00 31.94 88 GLU C N 1
ATOM 2204 C CA . GLU C 1 47 ? 17.985 52.111 12.028 1.00 34.06 88 GLU C CA 1
ATOM 2205 C C . GLU C 1 47 ? 17.505 51.959 13.467 1.00 33.07 88 GLU C C 1
ATOM 2206 O O . GLU C 1 47 ? 16.410 51.500 13.699 1.00 35.61 88 GLU C O 1
ATOM 2212 N N . SER C 1 48 ? 18.371 52.189 14.435 1.00 30.15 89 SER C N 1
ATOM 2213 C CA . SER C 1 48 ? 17.951 52.090 15.837 1.00 29.40 89 SER C CA 1
ATOM 2214 C C . SER C 1 48 ? 18.179 53.368 16.588 1.00 30.57 89 SER C C 1
ATOM 2215 O O . SER C 1 48 ? 19.231 54.010 16.421 1.00 28.14 89 SER C O 1
ATOM 2218 N N . ASP C 1 49 ? 17.200 53.717 17.429 1.00 31.16 90 ASP C N 1
ATOM 2219 C CA . ASP C 1 49 ? 17.321 54.884 18.286 1.00 34.95 90 ASP C CA 1
ATOM 2220 C C . ASP C 1 49 ? 17.551 54.474 19.743 1.00 34.95 90 ASP C C 1
ATOM 2221 O O . ASP C 1 49 ? 17.441 55.308 20.644 1.00 38.21 90 ASP C O 1
ATOM 2226 N N . ASP C 1 50 ? 17.901 53.205 19.974 1.00 31.14 91 ASP C N 1
ATOM 2227 C CA . ASP C 1 50 ? 17.864 52.606 21.302 1.00 30.24 91 ASP C CA 1
ATOM 2228 C C . ASP C 1 50 ? 19.190 51.928 21.558 1.00 28.51 91 ASP C C 1
ATOM 2229 O O . ASP C 1 50 ? 19.358 50.702 21.312 1.00 26.73 91 ASP C O 1
ATOM 2234 N N . SER C 1 51 ? 20.128 52.720 22.091 1.00 27.77 92 SER C N 1
ATOM 2235 C CA . SER C 1 51 ? 21.492 52.262 22.409 1.00 27.74 92 SER C CA 1
ATOM 2236 C C . SER C 1 51 ? 21.578 51.135 23.398 1.00 27.06 92 SER C C 1
ATOM 2237 O O . SER C 1 51 ? 22.553 50.373 23.378 1.00 26.99 92 SER C O 1
ATOM 2240 N N . SER C 1 52 ? 20.529 50.944 24.217 1.00 27.46 93 SER C N 1
ATOM 2241 C CA . SER C 1 52 ? 20.525 49.851 25.179 1.00 28.43 93 SER C CA 1
ATOM 2242 C C . SER C 1 52 ? 20.118 48.511 24.603 1.00 28.31 93 SER C C 1
ATOM 2243 O O . SER C 1 52 ? 20.141 47.511 25.326 1.00 28.89 93 SER C O 1
ATOM 2246 N N . THR C 1 53 ? 19.761 48.443 23.318 1.00 25.43 94 THR C N 1
ATOM 2247 C CA . THR C 1 53 ? 19.486 47.145 22.701 1.00 25.73 94 THR C CA 1
ATOM 2248 C C . THR C 1 53 ? 20.309 46.917 21.412 1.00 24.21 94 THR C C 1
ATOM 2249 O O . THR C 1 53 ? 20.037 45.991 20.642 1.00 23.57 94 THR C O 1
ATOM 2253 N N . PHE C 1 54 ? 21.367 47.701 21.222 1.00 23.59 95 PHE C N 1
ATOM 2254 C CA . PHE C 1 54 ? 22.216 47.556 20.019 1.00 22.25 95 PHE C CA 1
ATOM 2255 C C . PHE C 1 54 ? 22.734 46.127 19.901 1.00 22.43 95 PHE C C 1
ATOM 2256 O O . PHE C 1 54 ? 22.803 45.609 18.782 1.00 25.13 95 PHE C O 1
ATOM 2264 N N . SER C 1 55 ? 23.137 45.502 21.021 1.00 21.89 96 SER C N 1
ATOM 2265 C CA . SER C 1 55 ? 23.684 44.141 21.017 1.00 22.82 96 SER C CA 1
ATOM 2266 C C . SER C 1 55 ? 22.663 43.118 20.497 1.00 24.31 96 SER C C 1
ATOM 2267 O O . SER C 1 55 ? 23.040 42.215 19.747 1.00 24.07 96 SER C O 1
ATOM 2270 N N . ASN C 1 56 ? 21.395 43.308 20.842 1.00 23.72 97 ASN C N 1
ATOM 2271 C CA . ASN C 1 56 ? 20.315 42.437 20.415 1.00 25.14 97 ASN C CA 1
ATOM 2272 C C . ASN C 1 56 ? 20.091 42.598 18.928 1.00 24.20 97 ASN C C 1
ATOM 2273 O O . ASN C 1 56 ? 19.870 41.617 18.251 1.00 26.28 97 ASN C O 1
ATOM 2278 N N . SER C 1 57 ? 20.108 43.849 18.439 1.00 23.19 98 SER C N 1
ATOM 2279 C CA . SER C 1 57 ? 19.954 44.120 17.002 1.00 23.54 98 SER C CA 1
ATOM 2280 C C . SER C 1 57 ? 21.064 43.489 16.155 1.00 22.69 98 SER C C 1
ATOM 2281 O O . SER C 1 57 ? 20.779 42.953 15.088 1.00 23.52 98 SER C O 1
ATOM 2284 N N . ILE C 1 58 ? 22.330 43.589 16.616 1.00 21.52 99 ILE C N 1
ATOM 2285 C CA . ILE C 1 58 ? 23.464 43.008 15.930 1.00 22.06 99 ILE C CA 1
ATOM 2286 C C . ILE C 1 58 ? 23.373 41.472 15.972 1.00 23.16 99 ILE C C 1
ATOM 2287 O O . ILE C 1 58 ? 23.644 40.787 14.998 1.00 24.14 99 ILE C O 1
ATOM 2292 N N . ASP C 1 59 ? 22.985 40.919 17.117 1.00 23.63 100 ASP C N 1
ATOM 2293 C CA . ASP C 1 59 ? 22.812 39.471 17.224 1.00 24.51 100 ASP C CA 1
ATOM 2294 C C . ASP C 1 59 ? 21.797 38.908 16.216 1.00 24.69 100 ASP C C 1
ATOM 2295 O O . ASP C 1 59 ? 22.040 37.856 15.581 1.00 25.15 100 ASP C O 1
ATOM 2300 N N . ILE C 1 60 ? 20.655 39.572 16.095 1.00 23.97 101 ILE C N 1
ATOM 2301 C CA . ILE C 1 60 ? 19.642 39.240 15.084 1.00 24.34 101 ILE C CA 1
ATOM 2302 C C . ILE C 1 60 ? 20.274 39.180 13.693 1.00 23.80 101 ILE C C 1
ATOM 2303 O O . ILE C 1 60 ? 20.033 38.216 12.935 1.00 24.68 101 ILE C O 1
ATOM 2308 N N . LEU C 1 61 ? 21.068 40.196 13.334 1.00 22.11 102 LEU C N 1
ATOM 2309 C CA . LEU C 1 61 ? 21.718 40.223 12.014 1.00 22.38 102 LEU C CA 1
ATOM 2310 C C . LEU C 1 61 ? 22.736 39.057 11.799 1.00 21.51 102 LEU C C 1
ATOM 2311 O O . LEU C 1 61 ? 22.866 38.509 10.688 1.00 23.20 102 LEU C O 1
ATOM 2316 N N . CYS C 1 62 ? 23.371 38.599 12.883 1.00 21.09 103 CYS C N 1
ATOM 2317 C CA . CYS C 1 62 ? 24.236 37.423 12.825 1.00 21.82 103 CYS C CA 1
ATOM 2318 C C . CYS C 1 62 ? 23.487 36.122 12.535 1.00 23.46 103 CYS C C 1
ATOM 2319 O O . CYS C 1 62 ? 24.110 35.105 12.191 1.00 25.70 103 CYS C O 1
ATOM 2322 N N . ASN C 1 63 ? 22.172 36.163 12.663 1.00 23.20 104 ASN C N 1
ATOM 2323 C CA . ASN C 1 63 ? 21.310 34.999 12.381 1.00 25.18 104 ASN C CA 1
ATOM 2324 C C . ASN C 1 63 ? 20.469 35.172 11.124 1.00 27.47 104 ASN C C 1
ATOM 2325 O O . ASN C 1 63 ? 19.586 34.399 10.875 1.00 27.64 104 ASN C O 1
ATOM 2330 N N . ASP C 1 64 ? 20.817 36.172 10.296 1.00 26.48 105 ASP C N 1
ATOM 2331 C CA . ASP C 1 64 ? 20.044 36.527 9.105 1.00 27.40 105 ASP C CA 1
ATOM 2332 C C . ASP C 1 64 ? 20.822 36.346 7.814 1.00 28.06 105 ASP C C 1
ATOM 2333 O O . ASP C 1 64 ? 20.441 36.902 6.815 1.00 26.31 105 ASP C O 1
ATOM 2338 N N A ASN C 1 65 ? 21.913 35.579 7.864 0.54 27.47 106 ASN C N 1
ATOM 2339 N N B ASN C 1 65 ? 21.920 35.594 7.881 0.46 28.47 106 ASN C N 1
ATOM 2340 C CA A ASN C 1 65 ? 22.725 35.209 6.694 0.54 27.49 106 ASN C CA 1
ATOM 2341 C CA B ASN C 1 65 ? 22.734 35.219 6.726 0.46 29.16 106 ASN C CA 1
ATOM 2342 C C A ASN C 1 65 ? 23.282 36.409 5.903 0.54 26.70 106 ASN C C 1
ATOM 2343 C C B ASN C 1 65 ? 23.299 36.391 5.910 0.46 27.40 106 ASN C C 1
ATOM 2344 O O A ASN C 1 65 ? 23.063 36.527 4.685 0.54 27.38 106 ASN C O 1
ATOM 2345 O O B ASN C 1 65 ? 23.114 36.461 4.684 0.46 27.84 106 ASN C O 1
ATOM 2354 N N . TYR C 1 66 ? 24.002 37.294 6.587 1.00 24.05 107 TYR C N 1
ATOM 2355 C CA . TYR C 1 66 ? 24.696 38.430 5.929 1.00 23.99 107 TYR C CA 1
ATOM 2356 C C . TYR C 1 66 ? 26.205 38.177 5.848 1.00 25.29 107 TYR C C 1
ATOM 2357 O O . TYR C 1 66 ? 26.805 37.795 6.827 1.00 23.12 107 TYR C O 1
ATOM 2366 N N . ASP C 1 67 ? 26.799 38.403 4.667 1.00 26.00 108 ASP C N 1
ATOM 2367 C CA . ASP C 1 67 ? 28.234 38.215 4.472 1.00 26.93 108 ASP C CA 1
ATOM 2368 C C . ASP C 1 67 ? 29.032 39.289 5.166 1.00 26.78 108 ASP C C 1
ATOM 2369 O O . ASP C 1 67 ? 30.162 39.052 5.621 1.00 26.71 108 ASP C O 1
ATOM 2374 N N . LEU C 1 68 ? 28.415 40.444 5.353 1.00 24.68 109 LEU C N 1
ATOM 2375 C CA . LEU C 1 68 ? 29.054 41.503 6.082 1.00 24.15 109 LEU C CA 1
ATOM 2376 C C . LEU C 1 68 ? 28.032 42.339 6.837 1.00 23.51 109 LEU C C 1
ATOM 2377 O O . LEU C 1 68 ? 26.987 42.677 6.291 1.00 23.98 109 LEU C O 1
ATOM 2382 N N . ILE C 1 69 ? 28.337 42.654 8.089 1.00 21.09 110 ILE C N 1
ATOM 2383 C CA . ILE C 1 69 ? 27.476 43.501 8.887 1.00 21.90 110 ILE C CA 1
ATOM 2384 C C . ILE C 1 69 ? 28.268 44.775 9.236 1.00 23.19 110 ILE C C 1
ATOM 2385 O O . ILE C 1 69 ? 29.397 44.681 9.780 1.00 23.81 110 ILE C O 1
ATOM 2390 N N . ILE C 1 70 ? 27.722 45.930 8.889 1.00 21.61 111 ILE C N 1
ATOM 2391 C CA . ILE C 1 70 ? 28.425 47.220 9.119 1.00 23.15 111 ILE C CA 1
ATOM 2392 C C . ILE C 1 70 ? 27.752 48.067 10.124 1.00 23.69 111 ILE C C 1
ATOM 2393 O O . ILE C 1 70 ? 26.600 48.340 9.953 1.00 25.23 111 ILE C O 1
ATOM 2398 N N . ALA C 1 71 ? 28.462 48.488 11.173 1.00 23.38 112 ALA C N 1
ATOM 2399 C CA . ALA C 1 71 ? 27.885 49.278 12.238 1.00 24.79 112 ALA C CA 1
ATOM 2400 C C . ALA C 1 71 ? 28.433 50.685 12.074 1.00 26.51 112 ALA C C 1
ATOM 2401 O O . ALA C 1 71 ? 29.651 50.882 11.924 1.00 26.98 112 ALA C O 1
ATOM 2403 N N . VAL C 1 72 ? 27.548 51.671 12.087 1.00 26.37 113 VAL C N 1
ATOM 2404 C CA . VAL C 1 72 ? 27.983 53.059 11.813 1.00 26.85 113 VAL C CA 1
ATOM 2405 C C . VAL C 1 72 ? 28.017 53.844 13.128 1.00 28.77 113 VAL C C 1
ATOM 2406 O O . VAL C 1 72 ? 26.985 54.224 13.649 1.00 29.05 113 VAL C O 1
ATOM 2410 N N . GLY C 1 73 ? 29.223 54.116 13.613 1.00 29.86 114 GLY C N 1
ATOM 2411 C CA . GLY C 1 73 ? 29.413 55.014 14.761 1.00 31.82 114 GLY C CA 1
ATOM 2412 C C . GLY C 1 73 ? 30.042 54.317 15.951 1.00 32.53 114 GLY C C 1
ATOM 2413 O O . GLY C 1 73 ? 29.873 53.090 16.159 1.00 31.51 114 GLY C O 1
ATOM 2414 N N . ALA C 1 74 ? 30.710 55.126 16.764 1.00 31.92 115 ALA C N 1
ATOM 2415 C CA . ALA C 1 74 ? 31.447 54.647 17.920 1.00 32.22 115 ALA C CA 1
ATOM 2416 C C . ALA C 1 74 ? 30.555 54.116 19.016 1.00 30.64 115 ALA C C 1
ATOM 2417 O O . ALA C 1 74 ? 31.030 53.306 19.831 1.00 29.65 115 ALA C O 1
ATOM 2419 N N . ARG C 1 75 ? 29.275 54.502 19.042 1.00 29.29 116 ARG C N 1
ATOM 2420 C CA . ARG C 1 75 ? 28.389 53.973 20.092 1.00 29.22 116 ARG C CA 1
ATOM 2421 C C . ARG C 1 75 ? 28.150 52.477 19.896 1.00 27.25 116 ARG C C 1
ATOM 2422 O O . ARG C 1 75 ? 27.778 51.793 20.832 1.00 27.65 116 ARG C O 1
ATOM 2430 N N . PHE C 1 76 ? 28.444 51.944 18.718 1.00 24.23 117 PHE C N 1
ATOM 2431 C CA . PHE C 1 76 ? 28.389 50.484 18.525 1.00 25.35 117 PHE C CA 1
ATOM 2432 C C . PHE C 1 76 ? 29.607 49.703 19.039 1.00 25.74 117 PHE C C 1
ATOM 2433 O O . PHE C 1 76 ? 29.605 48.447 18.997 1.00 26.14 117 PHE C O 1
ATOM 2441 N N . ALA C 1 77 ? 30.666 50.385 19.467 1.00 26.49 118 ALA C N 1
ATOM 2442 C CA . ALA C 1 77 ? 31.907 49.711 19.762 1.00 27.56 118 ALA C CA 1
ATOM 2443 C C . ALA C 1 77 ? 31.764 48.554 20.746 1.00 28.03 118 ALA C C 1
ATOM 2444 O O . ALA C 1 77 ? 32.211 47.469 20.447 1.00 29.18 118 ALA C O 1
ATOM 2446 N N . LYS C 1 78 ? 31.221 48.795 21.921 1.00 29.96 119 LYS C N 1
ATOM 2447 C CA . LYS C 1 78 ? 31.062 47.734 22.924 1.00 32.20 119 LYS C CA 1
ATOM 2448 C C . LYS C 1 78 ? 30.037 46.619 22.554 1.00 30.17 119 LYS C C 1
ATOM 2449 O O . LYS C 1 78 ? 30.366 45.460 22.710 1.00 29.82 119 LYS C O 1
ATOM 2455 N N . PRO C 1 79 ? 28.817 46.953 22.095 1.00 28.67 120 PRO C N 1
ATOM 2456 C CA . PRO C 1 79 ? 27.896 45.821 21.735 1.00 29.15 120 PRO C CA 1
ATOM 2457 C C . PRO C 1 79 ? 28.439 44.977 20.582 1.00 30.19 120 PRO C C 1
ATOM 2458 O O . PRO C 1 79 ? 28.243 43.765 20.586 1.00 27.89 120 PRO C O 1
ATOM 2462 N N . LEU C 1 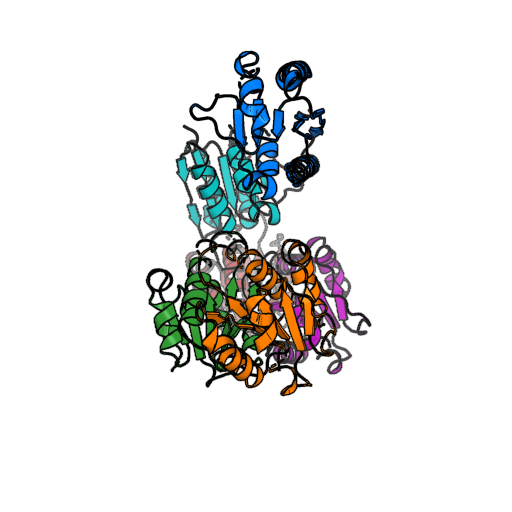80 ? 29.151 45.614 19.629 1.00 29.71 121 LEU C N 1
ATOM 2463 C CA . LEU C 1 80 ? 29.690 44.927 18.489 1.00 28.40 121 LEU C CA 1
ATOM 2464 C C . LEU C 1 80 ? 30.776 43.998 18.956 1.00 29.19 121 LEU C C 1
ATOM 2465 O O . LEU C 1 80 ? 30.827 42.873 18.512 1.00 27.92 121 LEU C O 1
ATOM 2470 N N . GLU C 1 81 ? 31.674 44.451 19.823 1.00 29.51 122 GLU C N 1
ATOM 2471 C CA . GLU C 1 81 ? 32.769 43.567 20.231 1.00 31.35 122 GLU C CA 1
ATOM 2472 C C . GLU C 1 81 ? 32.238 42.311 20.977 1.00 31.81 122 GLU C C 1
ATOM 2473 O O . GLU C 1 81 ? 32.747 41.184 20.807 1.00 32.59 122 GLU C O 1
ATOM 2487 N N . VAL C 1 83 ? 29.187 40.843 20.649 1.00 26.30 124 VAL C N 1
ATOM 2488 C CA . VAL C 1 83 ? 28.496 39.947 19.740 1.00 27.06 124 VAL C CA 1
ATOM 2489 C C . VAL C 1 83 ? 29.487 39.241 18.799 1.00 26.79 124 VAL C C 1
ATOM 2490 O O . VAL C 1 83 ? 29.345 38.041 18.550 1.00 26.92 124 VAL C O 1
ATOM 2494 N N . ALA C 1 84 ? 30.483 39.968 18.288 1.00 25.90 125 ALA C N 1
ATOM 2495 C CA . ALA C 1 84 ? 31.428 39.446 17.333 1.00 25.98 125 ALA C CA 1
ATOM 2496 C C . ALA C 1 84 ? 32.222 38.231 17.871 1.00 29.94 125 ALA C C 1
ATOM 2497 O O . ALA C 1 84 ? 32.605 37.340 17.087 1.00 30.31 125 ALA C O 1
ATOM 2499 N N . LYS C 1 85 ? 32.492 38.242 19.168 1.00 30.12 126 LYS C N 1
ATOM 2500 C CA . LYS C 1 85 ? 33.120 37.125 19.881 1.00 34.96 126 LYS C CA 1
ATOM 2501 C C . LYS C 1 85 ? 32.358 35.814 19.731 1.00 33.87 126 LYS C C 1
ATOM 2502 O O . LYS C 1 85 ? 32.960 34.747 19.788 1.00 35.31 126 LYS C O 1
ATOM 2508 N N . LYS C 1 86 ? 31.047 35.913 19.571 1.00 31.21 127 LYS C N 1
ATOM 2509 C CA . LYS C 1 86 ? 30.179 34.769 19.596 1.00 33.42 127 LYS C CA 1
ATOM 2510 C C . LYS C 1 86 ? 29.840 34.264 18.223 1.00 31.02 127 LYS C C 1
ATOM 2511 O O . LYS C 1 86 ? 29.131 33.260 18.110 1.00 31.00 127 LYS C O 1
ATOM 2517 N N . TYR C 1 87 ? 30.306 34.979 17.185 1.00 28.27 128 TYR C N 1
ATOM 2518 C CA . TYR C 1 87 ? 30.143 34.562 15.785 1.00 27.77 128 TYR C CA 1
ATOM 2519 C C . TYR C 1 87 ? 31.487 34.746 15.075 1.00 28.39 128 TYR C C 1
ATOM 2520 O O . TYR C 1 87 ? 31.644 35.660 14.288 1.00 27.74 128 TYR C O 1
ATOM 2529 N N . PRO C 1 88 ? 32.470 33.870 15.364 1.00 31.14 129 PRO C N 1
ATOM 2530 C CA . PRO C 1 88 ? 33.854 34.071 14.908 1.00 31.64 129 PRO C CA 1
ATOM 2531 C C . PRO C 1 88 ? 34.034 34.113 13.429 1.00 32.71 129 PRO C C 1
ATOM 2532 O O . PRO C 1 88 ? 34.981 34.715 13.010 1.00 34.37 129 PRO C O 1
ATOM 2536 N N . LYS C 1 89 ? 33.135 33.485 12.661 1.00 33.15 130 LYS C N 1
ATOM 2537 C CA . LYS C 1 89 ? 33.190 33.465 11.229 1.00 34.76 130 LYS C CA 1
ATOM 2538 C C . LYS C 1 89 ? 32.403 34.614 10.566 1.00 30.22 130 LYS C C 1
ATOM 2539 O O . LYS C 1 89 ? 32.485 34.806 9.362 1.00 31.00 130 LYS C O 1
ATOM 2545 N N . GLN C 1 90 ? 31.589 35.340 11.328 1.00 26.66 131 GLN C N 1
ATOM 2546 C CA . GLN C 1 90 ? 30.840 36.480 10.824 1.00 24.22 131 GLN C CA 1
ATOM 2547 C C . GLN C 1 90 ? 31.800 37.668 10.631 1.00 24.74 131 GLN C C 1
ATOM 2548 O O . GLN C 1 90 ? 32.534 38.014 11.535 1.00 24.78 131 GLN C O 1
ATOM 2554 N N . GLN C 1 91 ? 31.756 38.265 9.445 1.00 25.80 132 GLN C N 1
ATOM 2555 C CA . GLN C 1 91 ? 32.554 39.451 9.121 1.00 26.65 132 GLN C CA 1
ATOM 2556 C C . GLN C 1 91 ? 31.765 40.738 9.478 1.00 25.72 132 GLN C C 1
ATOM 2557 O O . GLN C 1 91 ? 30.572 40.883 9.156 1.00 24.12 132 GLN C O 1
ATOM 2563 N N . PHE C 1 92 ? 32.452 41.629 10.201 1.00 24.96 133 PHE C N 1
ATOM 2564 C CA . PHE C 1 92 ? 31.891 42.902 10.670 1.00 24.63 133 PHE C CA 1
ATOM 2565 C C . PHE C 1 92 ? 32.774 44.084 10.244 1.00 26.64 133 PHE C C 1
ATOM 2566 O O . PHE C 1 92 ? 33.978 43.930 10.001 1.00 28.39 133 PHE C O 1
ATOM 2574 N N . ALA C 1 93 ? 32.176 45.265 10.153 1.00 26.30 134 ALA C N 1
ATOM 2575 C CA . ALA C 1 93 ? 32.939 46.508 9.977 1.00 27.72 134 ALA C CA 1
ATOM 2576 C C . ALA C 1 93 ? 32.314 47.564 10.889 1.00 29.06 134 ALA C C 1
ATOM 2577 O O . ALA C 1 93 ? 31.168 47.437 11.243 1.00 28.72 134 ALA C O 1
ATOM 2579 N N . ILE C 1 94 ? 33.131 48.478 11.414 1.00 28.69 135 ILE C N 1
ATOM 2580 C CA . ILE C 1 94 ? 32.632 49.568 12.245 1.00 27.61 135 ILE C CA 1
ATOM 2581 C C . ILE C 1 94 ? 33.181 50.882 11.704 1.00 29.24 135 ILE C C 1
ATOM 2582 O O . ILE C 1 94 ? 34.376 50.981 11.432 1.00 29.52 135 ILE C O 1
ATOM 2587 N N . ILE C 1 95 ? 32.299 51.865 11.546 1.00 29.21 136 ILE C N 1
ATOM 2588 C CA . ILE C 1 95 ? 32.711 53.161 11.024 1.00 32.49 136 ILE C CA 1
ATOM 2589 C C . ILE C 1 95 ? 32.980 54.124 12.180 1.00 33.84 136 ILE C C 1
ATOM 2590 O O . ILE C 1 95 ? 32.180 54.228 13.135 1.00 31.17 136 ILE C O 1
ATOM 2595 N N . ASP C 1 96 ? 34.092 54.844 12.071 1.00 36.94 137 ASP C N 1
ATOM 2596 C CA . ASP C 1 96 ? 34.440 55.925 13.058 1.00 38.62 137 ASP C CA 1
ATOM 2597 C C . ASP C 1 96 ? 34.822 55.389 14.424 1.00 37.58 137 ASP C C 1
ATOM 2598 O O . ASP C 1 96 ? 34.537 56.019 15.451 1.00 39.52 137 ASP C O 1
ATOM 2603 N N . TYR C 1 97 ? 35.474 54.227 14.452 1.00 37.72 138 TYR C N 1
ATOM 2604 C CA . TYR C 1 97 ? 35.986 53.663 15.698 1.00 37.81 138 TYR C CA 1
ATOM 2605 C C . TYR C 1 97 ? 37.038 52.646 15.407 1.00 41.15 138 TYR C C 1
ATOM 2606 O O . TYR C 1 97 ? 36.899 51.852 14.489 1.00 39.13 138 TYR C O 1
ATOM 2615 N N . GLU C 1 98 ? 38.117 52.698 16.198 1.00 38.38 139 GLU C N 1
ATOM 2616 C CA . GLU C 1 98 ? 39.216 51.755 16.112 1.00 40.90 139 GLU C CA 1
ATOM 2617 C C . GLU C 1 98 ? 39.510 51.173 17.494 1.00 39.68 139 GLU C C 1
ATOM 2618 O O . GLU C 1 98 ? 39.624 51.884 18.463 1.00 40.57 139 GLU C O 1
ATOM 2624 N N . TYR C 1 99 ? 39.588 49.865 17.588 1.00 37.47 140 TYR C N 1
ATOM 2625 C CA . TYR C 1 99 ? 39.823 49.218 18.880 1.00 39.26 140 TYR C CA 1
ATOM 2626 C C . TYR C 1 99 ? 41.305 49.280 19.225 1.00 42.45 140 TYR C C 1
ATOM 2627 O O . TYR C 1 99 ? 42.142 49.292 18.336 1.00 44.64 140 TYR C O 1
ATOM 2636 N N . ASP C 1 100 ? 41.619 49.272 20.518 1.00 45.55 141 ASP C N 1
ATOM 2637 C CA . ASP C 1 100 ? 43.010 49.151 20.959 1.00 53.09 141 ASP C CA 1
ATOM 2638 C C . ASP C 1 100 ? 43.625 47.838 20.493 1.00 52.74 141 ASP C C 1
ATOM 2639 O O . ASP C 1 100 ? 44.702 47.847 19.916 1.00 50.80 141 ASP C O 1
ATOM 2644 N N . LYS C 1 101 ? 42.920 46.728 20.716 1.00 52.61 142 LYS C N 1
ATOM 2645 C CA . LYS C 1 101 ? 43.335 45.421 20.209 1.00 54.84 142 LYS C CA 1
ATOM 2646 C C . LYS C 1 101 ? 42.213 44.963 19.275 1.00 48.12 142 LYS C C 1
ATOM 2647 O O . LYS C 1 101 ? 41.143 44.581 19.715 1.00 39.48 142 LYS C O 1
ATOM 2653 N N . GLN C 1 102 ? 42.467 45.067 17.983 1.00 44.92 143 GLN C N 1
ATOM 2654 C CA . GLN C 1 102 ? 41.405 44.936 16.973 1.00 42.78 143 GLN C CA 1
ATOM 2655 C C . GLN C 1 102 ? 40.945 43.472 16.873 1.00 41.36 143 GLN C C 1
ATOM 2656 O O . GLN C 1 102 ? 41.744 42.592 16.566 1.00 41.67 143 GLN C O 1
ATOM 2662 N N . PRO C 1 103 ? 39.661 43.201 17.146 1.00 37.81 144 PRO C N 1
ATOM 2663 C CA . PRO C 1 103 ? 39.172 41.833 16.965 1.00 37.88 144 PRO C CA 1
ATOM 2664 C C . PRO C 1 103 ? 39.343 41.346 15.510 1.00 37.05 144 PRO C C 1
ATOM 2665 O O . PRO C 1 103 ? 39.229 42.111 14.563 1.00 33.34 144 PRO C O 1
ATOM 2669 N N . SER C 1 104 ? 39.631 40.063 15.368 1.00 37.27 145 SER C N 1
ATOM 2670 C CA . SER C 1 104 ? 40.068 39.511 14.092 1.00 39.57 145 SER C CA 1
ATOM 2671 C C . SER C 1 104 ? 38.956 39.556 13.039 1.00 34.79 145 SER C C 1
ATOM 2672 O O . SER C 1 104 ? 39.259 39.601 11.870 1.00 32.30 145 SER C O 1
ATOM 2675 N N . ASN C 1 105 ? 37.685 39.570 13.452 1.00 29.35 146 ASN C N 1
ATOM 2676 C CA . ASN C 1 105 ? 36.569 39.633 12.480 1.00 29.24 146 ASN C CA 1
ATOM 2677 C C . ASN C 1 105 ? 35.932 41.015 12.395 1.00 27.99 146 ASN C C 1
ATOM 2678 O O . ASN C 1 105 ? 34.867 41.166 11.822 1.00 25.71 146 ASN C O 1
ATOM 2683 N N . ILE C 1 106 ? 36.600 42.043 12.947 1.00 27.79 147 ILE C N 1
ATOM 2684 C CA . ILE C 1 106 ? 36.111 43.407 12.778 1.00 26.59 147 ILE C CA 1
ATOM 2685 C C . ILE C 1 106 ? 37.121 44.295 12.065 1.00 27.83 147 ILE C C 1
ATOM 2686 O O . ILE C 1 106 ? 38.236 44.468 12.533 1.00 28.41 147 ILE C O 1
ATOM 2691 N N . THR C 1 107 ? 36.690 44.920 10.971 1.00 28.18 148 THR C N 1
ATOM 2692 C CA . THR C 1 107 ? 37.518 45.942 10.278 1.00 32.02 148 THR C CA 1
ATOM 2693 C C . THR C 1 107 ? 37.074 47.351 10.671 1.00 31.04 148 THR C C 1
ATOM 2694 O O . THR C 1 107 ? 35.904 47.690 10.596 1.00 29.02 148 THR C O 1
ATOM 2698 N N . SER C 1 108 ? 38.003 48.194 11.039 1.00 31.44 149 SER C N 1
ATOM 2699 C CA . SER C 1 108 ? 37.657 49.565 11.418 1.00 34.24 149 SER C CA 1
ATOM 2700 C C . SER C 1 108 ? 37.873 50.500 10.238 1.00 36.99 149 SER C C 1
ATOM 2701 O O . SER C 1 108 ? 38.778 50.302 9.453 1.00 40.41 149 SER C O 1
ATOM 2704 N N . ILE C 1 109 ? 36.962 51.449 10.047 1.00 37.60 150 ILE C N 1
ATOM 2705 C CA . ILE C 1 109 ? 37.029 52.431 8.965 1.00 39.48 150 ILE C CA 1
ATOM 2706 C C . ILE C 1 109 ? 36.850 53.828 9.596 1.00 41.63 150 ILE C C 1
ATOM 2707 O O . ILE C 1 109 ? 35.863 54.138 10.286 1.00 37.76 150 ILE C O 1
ATOM 2712 N N . SER C 1 110 ? 37.811 54.689 9.352 1.00 45.64 151 SER C N 1
ATOM 2713 C CA . SER C 1 110 ? 37.763 56.068 9.884 1.00 47.55 151 SER C CA 1
ATOM 2714 C C . SER C 1 110 ? 36.587 56.894 9.284 1.00 49.59 151 SER C C 1
ATOM 2715 O O . SER C 1 110 ? 35.962 56.485 8.279 1.00 44.40 151 SER C O 1
ATOM 2718 N N . TYR C 1 111 ? 36.327 58.068 9.887 1.00 50.01 152 TYR C N 1
ATOM 2719 C CA . TYR C 1 111 ? 35.288 59.001 9.408 1.00 52.96 152 TYR C CA 1
ATOM 2720 C C . TYR C 1 111 ? 35.602 59.423 7.964 1.00 54.58 152 TYR C C 1
ATOM 2721 O O . TYR C 1 111 ? 34.718 59.482 7.112 1.00 50.27 152 TYR C O 1
ATOM 2730 N N . GLU C 1 112 ? 36.889 59.635 7.701 1.00 55.28 153 GLU C N 1
ATOM 2731 C CA . GLU C 1 112 ? 37.361 60.098 6.386 1.00 61.78 153 GLU C CA 1
ATOM 2732 C C . GLU C 1 112 ? 37.181 59.004 5.318 1.00 57.65 153 GLU C C 1
ATOM 2733 O O . GLU C 1 112 ? 36.621 59.241 4.253 1.00 56.75 153 GLU C O 1
ATOM 2739 N N . ASP C 1 113 ? 37.641 57.803 5.634 1.00 54.28 154 ASP C N 1
ATOM 2740 C CA . ASP C 1 113 ? 37.516 56.682 4.727 1.00 55.99 154 ASP C CA 1
ATOM 2741 C C . ASP C 1 113 ? 36.009 56.338 4.430 1.00 53.53 154 ASP C C 1
ATOM 2742 O O . ASP C 1 113 ? 35.670 55.781 3.371 1.00 50.73 154 ASP C O 1
ATOM 2747 N N . ASN C 1 114 ? 35.102 56.694 5.341 1.00 51.31 155 ASN C N 1
ATOM 2748 C CA . ASN C 1 114 ? 33.658 56.565 5.064 1.00 51.60 155 ASN C CA 1
ATOM 2749 C C . ASN C 1 114 ? 33.159 57.415 3.868 1.00 50.96 155 ASN C C 1
ATOM 2750 O O . ASN C 1 114 ? 32.324 56.961 3.063 1.00 49.39 155 ASN C O 1
ATOM 2755 N N . LYS C 1 115 ? 33.699 58.630 3.764 1.00 51.59 156 LYS C N 1
ATOM 2756 C CA . LYS C 1 115 ? 33.372 59.577 2.689 1.00 59.50 156 LYS C CA 1
ATOM 2757 C C . LYS C 1 115 ? 34.245 59.452 1.424 1.00 60.01 156 LYS C C 1
ATOM 2758 O O . LYS C 1 115 ? 33.807 59.842 0.351 1.00 63.07 156 LYS C O 1
ATOM 2764 N N . SER C 1 116 ? 35.438 58.861 1.551 1.00 60.01 157 SER C N 1
ATOM 2765 C CA . SER C 1 116 ? 36.462 58.874 0.494 1.00 58.42 157 SER C CA 1
ATOM 2766 C C . SER C 1 116 ? 36.330 57.848 -0.650 1.00 55.10 157 SER C C 1
ATOM 2767 O O . SER C 1 116 ? 37.164 57.886 -1.572 1.00 62.22 157 SER C O 1
ATOM 2770 N N . GLY C 1 117 ? 35.353 56.921 -0.610 1.00 50.24 158 GLY C N 1
ATOM 2771 C CA . GLY C 1 117 ? 35.336 55.794 -1.573 1.00 41.26 158 GLY C CA 1
ATOM 2772 C C . GLY C 1 117 ? 35.912 54.523 -0.964 1.00 38.42 158 GLY C C 1
ATOM 2773 O O . GLY C 1 117 ? 35.679 53.415 -1.437 1.00 32.63 158 GLY C O 1
ATOM 2774 N N . TYR C 1 118 ? 36.670 54.656 0.127 1.00 37.91 159 TYR C N 1
ATOM 2775 C CA . TYR C 1 118 ? 37.307 53.508 0.786 1.00 35.02 159 TYR C CA 1
ATOM 2776 C C . TYR C 1 118 ? 36.315 52.446 1.215 1.00 32.33 159 TYR C C 1
ATOM 2777 O O . TYR C 1 118 ? 36.506 51.274 0.972 1.00 31.88 159 TYR C O 1
ATOM 2786 N N . LEU C 1 119 ? 35.207 52.858 1.794 1.00 33.40 160 LEU C N 1
ATOM 2787 C CA . LEU C 1 119 ? 34.251 51.875 2.311 1.00 35.06 160 LEU C CA 1
ATOM 2788 C C . LEU C 1 119 ? 33.603 51.060 1.180 1.00 31.66 160 LEU C C 1
ATOM 2789 O O . LEU C 1 119 ? 33.393 49.883 1.294 1.00 29.34 160 LEU C O 1
ATOM 2794 N N . ALA C 1 120 ? 33.298 51.708 0.074 1.00 33.54 161 ALA C N 1
ATOM 2795 C CA . ALA C 1 120 ? 32.691 50.989 -1.072 1.00 33.18 161 ALA C CA 1
ATOM 2796 C C . ALA C 1 120 ? 33.701 49.966 -1.596 1.00 31.76 161 ALA C C 1
ATOM 2797 O O . ALA C 1 120 ? 33.337 48.905 -2.074 1.00 30.00 161 ALA C O 1
ATOM 2799 N N . GLY C 1 121 ? 34.992 50.310 -1.522 1.00 30.53 162 GLY C N 1
ATOM 2800 C CA . GLY C 1 121 ? 36.067 49.431 -2.026 1.00 28.83 162 GLY C CA 1
ATOM 2801 C C . GLY C 1 121 ? 36.237 48.250 -1.111 1.00 27.68 162 GLY C C 1
ATOM 2802 O O . GLY C 1 121 ? 36.382 47.117 -1.545 1.00 27.58 162 GLY C O 1
ATOM 2803 N N . LEU C 1 122 ? 36.226 48.539 0.183 1.00 29.50 163 LEU C N 1
ATOM 2804 C CA . LEU C 1 122 ? 36.352 47.503 1.166 1.00 29.89 163 LEU C CA 1
ATOM 2805 C C . LEU C 1 122 ? 35.222 46.514 1.030 1.00 30.43 163 LEU C C 1
ATOM 2806 O O . LEU C 1 122 ? 35.467 45.296 1.058 1.00 30.95 163 LEU C O 1
ATOM 2811 N N . ILE C 1 123 ? 33.999 47.015 0.851 1.00 31.11 164 ILE C N 1
ATOM 2812 C CA . ILE C 1 123 ? 32.835 46.124 0.634 1.00 33.09 164 ILE C CA 1
ATOM 2813 C C . ILE C 1 123 ? 33.047 45.286 -0.623 1.00 33.10 164 ILE C C 1
ATOM 2814 O O . ILE C 1 123 ? 32.874 44.094 -0.610 1.00 33.73 164 ILE C O 1
ATOM 2819 N N . ALA C 1 124 ? 33.495 45.902 -1.694 1.00 33.71 165 ALA C N 1
ATOM 2820 C CA . ALA C 1 124 ? 33.794 45.157 -2.913 1.00 35.57 165 ALA C CA 1
ATOM 2821 C C . ALA C 1 124 ? 34.869 44.080 -2.723 1.00 37.55 165 ALA C C 1
ATOM 2822 O O . ALA C 1 124 ? 34.712 42.930 -3.160 1.00 40.12 165 ALA C O 1
ATOM 2824 N N . GLY C 1 125 ? 35.945 44.434 -2.042 1.00 35.75 166 GLY C N 1
ATOM 2825 C CA . GLY C 1 125 ? 37.019 43.457 -1.772 1.00 36.42 166 GLY C CA 1
ATOM 2826 C C . GLY C 1 125 ? 36.558 42.315 -0.879 1.00 36.56 166 GLY C C 1
ATOM 2827 O O . GLY C 1 125 ? 36.945 41.186 -1.099 1.00 36.32 166 GLY C O 1
ATOM 2828 N N . LYS C 1 126 ? 35.719 42.605 0.119 1.00 36.83 167 LYS C N 1
ATOM 2829 C CA . LYS C 1 126 ? 35.202 41.513 0.985 1.00 39.30 167 LYS C CA 1
ATOM 2830 C C . LYS C 1 126 ? 34.186 40.595 0.319 1.00 41.38 167 LYS C C 1
ATOM 2831 O O . LYS C 1 126 ? 34.010 39.485 0.761 1.00 42.40 167 LYS C O 1
ATOM 2845 N N . THR C 1 128 ? 34.307 39.769 -2.854 1.00 56.96 169 THR C N 1
ATOM 2846 C CA . THR C 1 128 ? 35.023 39.054 -3.905 1.00 65.49 169 THR C CA 1
ATOM 2847 C C . THR C 1 128 ? 36.299 38.432 -3.296 1.00 69.43 169 THR C C 1
ATOM 2848 O O . THR C 1 128 ? 36.502 38.417 -2.074 1.00 66.91 169 THR C O 1
ATOM 2853 N N . LYS D 1 7 ? 28.406 35.594 51.239 1.00 50.60 48 LYS D N 1
ATOM 2854 C CA . LYS D 1 7 ? 28.907 36.868 50.615 1.00 47.60 48 LYS D CA 1
ATOM 2855 C C . LYS D 1 7 ? 29.436 37.842 51.687 1.00 39.78 48 LYS D C 1
ATOM 2856 O O . LYS D 1 7 ? 28.839 38.021 52.710 1.00 42.78 48 LYS D O 1
ATOM 2862 N N . LYS D 1 8 ? 30.508 38.540 51.391 1.00 37.57 49 LYS D N 1
ATOM 2863 C CA . LYS D 1 8 ? 31.040 39.528 52.319 1.00 36.21 49 LYS D CA 1
ATOM 2864 C C . LYS D 1 8 ? 30.172 40.786 52.409 1.00 33.51 49 LYS D C 1
ATOM 2865 O O . LYS D 1 8 ? 29.505 41.165 51.455 1.00 31.61 49 LYS D O 1
ATOM 2871 N N . SER D 1 9 ? 30.147 41.406 53.588 1.00 31.03 50 SER D N 1
ATOM 2872 C CA . SER D 1 9 ? 29.361 42.615 53.823 1.00 31.13 50 SER D CA 1
ATOM 2873 C C . SER D 1 9 ? 30.138 43.701 54.625 1.00 30.47 50 SER D C 1
ATOM 2874 O O . SER D 1 9 ? 30.989 43.371 55.476 1.00 27.53 50 SER D O 1
ATOM 2877 N N . VAL D 1 10 ? 29.800 44.954 54.357 1.00 28.52 51 VAL D N 1
ATOM 2878 C CA . VAL D 1 10 ? 30.430 46.102 54.997 1.00 27.79 51 VAL D CA 1
ATOM 2879 C C . VAL D 1 10 ? 29.327 47.029 55.500 1.00 28.84 51 VAL D C 1
ATOM 2880 O O . VAL D 1 10 ? 28.414 47.333 54.774 1.00 29.82 51 VAL D O 1
ATOM 2884 N N . SER D 1 11 ? 29.416 47.472 56.750 1.00 27.44 52 SER D N 1
ATOM 2885 C CA . SER D 1 11 ? 28.561 48.457 57.304 1.00 28.98 52 SER D CA 1
ATOM 2886 C C . SER D 1 11 ? 29.366 49.743 57.619 1.00 29.69 52 SER D C 1
ATOM 2887 O O . SER D 1 11 ? 30.552 49.673 57.943 1.00 29.40 52 SER D O 1
ATOM 2898 N N . ILE D 1 13 ? 28.989 53.599 59.651 1.00 30.10 54 ILE D N 1
ATOM 2899 C CA . ILE D 1 13 ? 28.215 54.408 60.547 1.00 31.28 54 ILE D CA 1
ATOM 2900 C C . ILE D 1 13 ? 28.793 55.811 60.524 1.00 32.78 54 ILE D C 1
ATOM 2901 O O . ILE D 1 13 ? 30.007 55.998 60.553 1.00 31.46 54 ILE D O 1
ATOM 2906 N N . LEU D 1 14 ? 27.910 56.785 60.358 1.00 34.98 55 LEU D N 1
ATOM 2907 C CA . LEU D 1 14 ? 28.295 58.183 60.183 1.00 37.85 55 LEU D CA 1
ATOM 2908 C C . LEU D 1 14 ? 27.604 59.065 61.225 1.00 39.45 55 LEU D 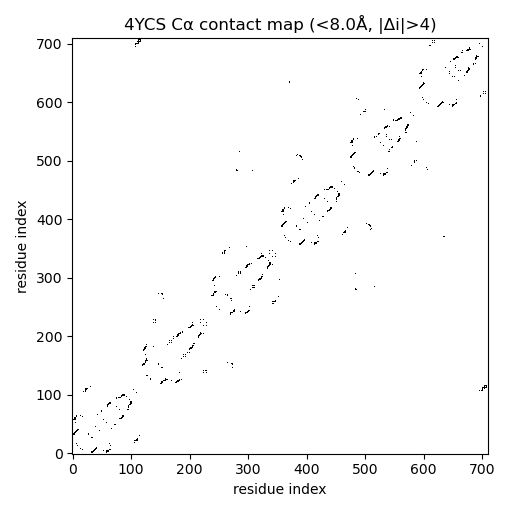C 1
ATOM 2909 O O . LEU D 1 14 ? 26.526 58.759 61.714 1.00 39.32 55 LEU D O 1
ATOM 2914 N N . ASP D 1 15 ? 28.275 60.157 61.561 1.00 41.16 56 ASP D N 1
ATOM 2915 C CA . ASP D 1 15 ? 27.843 61.139 62.536 1.00 45.11 56 ASP D CA 1
ATOM 2916 C C . ASP D 1 15 ? 27.337 62.378 61.785 1.00 49.90 56 ASP D C 1
ATOM 2917 O O . ASP D 1 15 ? 28.096 63.064 61.117 1.00 48.04 56 ASP D O 1
ATOM 2922 N N . ILE D 1 16 ? 26.036 62.606 61.868 1.00 41.36 57 ILE D N 1
ATOM 2923 C CA . ILE D 1 16 ? 25.338 63.655 61.050 1.00 43.96 57 ILE D CA 1
ATOM 2924 C C . ILE D 1 16 ? 24.791 64.763 61.940 1.00 52.53 57 ILE D C 1
ATOM 2925 O O . ILE D 1 16 ? 23.886 65.490 61.577 1.00 53.83 57 ILE D O 1
ATOM 2930 N N . GLU D 1 17 ? 25.345 64.889 63.125 1.00 56.83 58 GLU D N 1
ATOM 2931 C CA . GLU D 1 17 ? 25.054 66.029 63.960 1.00 65.42 58 GLU D CA 1
ATOM 2932 C C . GLU D 1 17 ? 25.799 67.233 63.373 1.00 64.09 58 GLU D C 1
ATOM 2933 O O . GLU D 1 17 ? 27.006 67.194 63.193 1.00 70.24 58 GLU D O 1
ATOM 2939 N N . GLY D 1 18 ? 25.071 68.281 63.020 1.00 67.40 59 GLY D N 1
ATOM 2940 C CA . GLY D 1 18 ? 25.692 69.506 62.518 1.00 64.79 59 GLY D CA 1
ATOM 2941 C C . GLY D 1 18 ? 25.946 69.392 61.030 1.00 64.68 59 GLY D C 1
ATOM 2942 O O . GLY D 1 18 ? 25.228 68.707 60.326 1.00 65.61 59 GLY D O 1
ATOM 2943 N N . THR D 1 19 ? 26.945 70.105 60.539 1.00 61.78 60 THR D N 1
ATOM 2944 C CA . THR D 1 19 ? 27.282 70.073 59.123 1.00 62.32 60 THR D CA 1
ATOM 2945 C C . THR D 1 19 ? 28.784 69.995 58.908 1.00 62.24 60 THR D C 1
ATOM 2946 O O . THR D 1 19 ? 29.244 70.000 57.762 1.00 63.50 60 THR D O 1
ATOM 2950 N N . ASN D 1 20 ? 29.551 69.929 59.995 1.00 56.79 61 ASN D N 1
ATOM 2951 C CA . ASN D 1 20 ? 30.985 69.907 59.886 1.00 60.52 61 ASN D CA 1
ATOM 2952 C C . ASN D 1 20 ? 31.522 68.649 59.178 1.00 56.17 61 ASN D C 1
ATOM 2953 O O . ASN D 1 20 ? 32.656 68.648 58.682 1.00 52.87 61 ASN D O 1
ATOM 2958 N N . ASN D 1 21 ? 30.724 67.579 59.145 1.00 52.61 62 ASN D N 1
ATOM 2959 C CA . ASN D 1 21 ? 31.199 66.307 58.590 1.00 50.10 62 ASN D CA 1
ATOM 2960 C C . ASN D 1 21 ? 30.715 66.072 57.197 1.00 48.42 62 ASN D C 1
ATOM 2961 O O . ASN D 1 21 ? 31.004 65.048 56.594 1.00 44.97 62 ASN D O 1
ATOM 2966 N N . GLU D 1 22 ? 29.965 67.025 56.684 1.00 45.13 63 GLU D N 1
ATOM 2967 C CA . GLU D 1 22 ? 29.276 66.840 55.432 1.00 46.20 63 GLU D CA 1
ATOM 2968 C C . GLU D 1 22 ? 30.197 66.299 54.318 1.00 43.78 63 GLU D C 1
ATOM 2969 O O . GLU D 1 22 ? 29.857 65.317 53.656 1.00 41.76 63 GLU D O 1
ATOM 2975 N N . ALA D 1 23 ? 31.357 66.941 54.118 1.00 41.72 64 ALA D N 1
ATOM 2976 C CA . ALA D 1 23 ? 32.305 66.551 53.058 1.00 40.92 64 ALA D CA 1
ATOM 2977 C C . ALA D 1 23 ? 32.891 65.171 53.333 1.00 38.25 64 ALA D C 1
ATOM 2978 O O . ALA D 1 23 ? 32.873 64.323 52.471 1.00 34.85 64 ALA D O 1
ATOM 2988 N N . ASN D 1 25 ? 31.806 62.763 55.157 1.00 33.36 66 ASN D N 1
ATOM 2989 C CA . ASN D 1 25 ? 30.743 61.763 55.016 1.00 33.34 66 ASN D CA 1
ATOM 2990 C C . ASN D 1 25 ? 30.421 61.436 53.575 1.00 33.37 66 ASN D C 1
ATOM 2991 O O . ASN D 1 25 ? 30.255 60.278 53.208 1.00 35.68 66 ASN D O 1
ATOM 2996 N N . ASN D 1 26 ? 30.376 62.469 52.748 1.00 34.87 67 ASN D N 1
ATOM 2997 C CA . ASN D 1 26 ? 30.073 62.316 51.328 1.00 36.88 67 ASN D CA 1
ATOM 2998 C C . ASN D 1 26 ? 31.173 61.511 50.654 1.00 36.25 67 ASN D C 1
ATOM 2999 O O . ASN D 1 26 ? 30.871 60.602 49.858 1.00 35.20 67 ASN D O 1
ATOM 3004 N N . SER D 1 27 ? 32.421 61.787 51.026 1.00 33.64 68 SER D N 1
ATOM 3005 C CA . SER D 1 27 ? 33.565 61.034 50.489 1.00 34.50 68 SER D CA 1
ATOM 3006 C C . SER D 1 27 ? 33.540 59.584 50.914 1.00 31.44 68 SER D C 1
ATOM 3007 O O . SER D 1 27 ? 33.802 58.669 50.106 1.00 31.70 68 SER D O 1
ATOM 3010 N N . ALA D 1 28 ? 33.233 59.362 52.185 1.00 28.86 69 ALA D N 1
ATOM 3011 C CA . ALA D 1 28 ? 33.233 58.003 52.714 1.00 28.22 69 ALA D CA 1
ATOM 3012 C C . ALA D 1 28 ? 32.144 57.147 52.057 1.00 27.81 69 ALA D C 1
ATOM 3013 O O . ALA D 1 28 ? 32.399 56.006 51.685 1.00 28.09 69 ALA D O 1
ATOM 3015 N N . LEU D 1 29 ? 30.959 57.713 51.908 1.00 27.25 70 LEU D N 1
ATOM 3016 C CA . LEU D 1 29 ? 29.883 57.066 51.185 1.00 30.13 70 LEU D CA 1
ATOM 3017 C C . LEU D 1 29 ? 30.225 56.755 49.733 1.00 31.27 70 LEU D C 1
ATOM 3018 O O . LEU D 1 29 ? 29.953 55.644 49.234 1.00 27.51 70 LEU D O 1
ATOM 3023 N N . LEU D 1 30 ? 30.871 57.716 49.078 1.00 30.78 71 LEU D N 1
ATOM 3024 C CA . LEU D 1 30 ? 31.283 57.550 47.703 1.00 32.98 71 LEU D CA 1
ATOM 3025 C C . LEU D 1 30 ? 32.304 56.404 47.571 1.00 30.43 71 LEU D C 1
ATOM 3026 O O . LEU D 1 30 ? 32.200 55.598 46.655 1.00 30.41 71 LEU D O 1
ATOM 3031 N N . ALA D 1 31 ? 33.274 56.335 48.488 1.00 27.99 72 ALA D N 1
ATOM 3032 C CA . ALA D 1 31 ? 34.282 55.262 48.486 1.00 26.69 72 ALA D CA 1
ATOM 3033 C C . ALA D 1 31 ? 33.602 53.888 48.664 1.00 27.02 72 ALA D C 1
ATOM 3034 O O . ALA D 1 31 ? 33.958 52.959 48.002 1.00 27.40 72 ALA D O 1
ATOM 3036 N N . LEU D 1 32 ? 32.636 53.802 49.568 1.00 24.92 73 LEU D N 1
ATOM 3037 C CA . LEU D 1 32 ? 31.868 52.579 49.783 1.00 26.42 73 LEU D CA 1
ATOM 3038 C C . LEU D 1 32 ? 31.110 52.163 48.506 1.00 28.55 73 LEU D C 1
ATOM 3039 O O . LEU D 1 32 ? 31.152 50.994 48.110 1.00 29.15 73 LEU D O 1
ATOM 3044 N N . ASN D 1 33 ? 30.407 53.125 47.889 1.00 27.95 74 ASN D N 1
ATOM 3045 C CA . ASN D 1 33 ? 29.738 52.921 46.625 1.00 30.28 74 ASN D CA 1
ATOM 3046 C C . ASN D 1 33 ? 30.677 52.408 45.537 1.00 30.97 74 ASN D C 1
ATOM 3047 O O . ASN D 1 33 ? 30.351 51.431 44.834 1.00 30.93 74 ASN D O 1
ATOM 3052 N N . ASN D 1 34 ? 31.850 53.027 45.406 1.00 30.03 75 ASN D N 1
ATOM 3053 C CA . ASN D 1 34 ? 32.824 52.620 44.376 1.00 32.92 75 ASN D CA 1
ATOM 3054 C C . ASN D 1 34 ? 33.411 51.227 44.644 1.00 32.21 75 ASN D C 1
ATOM 3055 O O . ASN D 1 34 ? 33.641 50.440 43.739 1.00 31.06 75 ASN D O 1
ATOM 3060 N N . ALA D 1 35 ? 33.627 50.921 45.916 1.00 31.26 76 ALA D N 1
ATOM 3061 C CA . ALA D 1 35 ? 34.102 49.580 46.284 1.00 30.04 76 ALA D CA 1
ATOM 3062 C C . ALA D 1 35 ? 33.118 48.500 45.897 1.00 30.84 76 ALA D C 1
ATOM 3063 O O . ALA D 1 35 ? 33.535 47.457 45.365 1.00 31.29 76 ALA D O 1
ATOM 3065 N N . GLN D 1 36 ? 31.825 48.717 46.187 1.00 29.89 77 GLN D N 1
ATOM 3066 C CA . GLN D 1 36 ? 30.818 47.721 45.851 1.00 33.74 77 GLN D CA 1
ATOM 3067 C C . GLN D 1 36 ? 30.637 47.565 44.351 1.00 33.23 77 GLN D C 1
ATOM 3068 O O . GLN D 1 36 ? 30.225 46.529 43.906 1.00 32.93 77 GLN D O 1
ATOM 3074 N N . LYS D 1 37 ? 30.964 48.581 43.561 1.00 36.46 78 LYS D N 1
ATOM 3075 C CA . LYS D 1 37 ? 30.925 48.417 42.064 1.00 39.27 78 LYS D CA 1
ATOM 3076 C C . LYS D 1 37 ? 31.964 47.422 41.589 1.00 37.65 78 LYS D C 1
ATOM 3077 O O . LYS D 1 37 ? 31.711 46.649 40.700 1.00 39.03 78 LYS D O 1
ATOM 3083 N N . LYS D 1 38 ? 33.103 47.416 42.251 1.00 34.34 79 LYS D N 1
ATOM 3084 C CA . LYS D 1 38 ? 34.205 46.557 41.930 1.00 38.76 79 LYS D CA 1
ATOM 3085 C C . LYS D 1 38 ? 34.065 45.188 42.556 1.00 36.90 79 LYS D C 1
ATOM 3086 O O . LYS D 1 38 ? 34.364 44.197 41.926 1.00 38.99 79 LYS D O 1
ATOM 3092 N N . LEU D 1 39 ? 33.633 45.117 43.811 1.00 31.21 80 LEU D N 1
ATOM 3093 C CA . LEU D 1 39 ? 33.602 43.866 44.588 1.00 31.15 80 LEU D CA 1
ATOM 3094 C C . LEU D 1 39 ? 32.214 43.255 44.613 1.00 32.49 80 LEU D C 1
ATOM 3095 O O . LEU D 1 39 ? 31.216 43.933 44.462 1.00 38.26 80 LEU D O 1
ATOM 3100 N N . ASN D 1 40 ? 32.139 41.987 44.897 1.00 31.37 81 ASN D N 1
ATOM 3101 C CA . ASN D 1 40 ? 30.808 41.357 45.058 1.00 34.98 81 ASN D CA 1
ATOM 3102 C C . ASN D 1 40 ? 30.445 41.377 46.537 1.00 32.98 81 ASN D C 1
ATOM 3103 O O . ASN D 1 40 ? 30.773 40.430 47.261 1.00 34.11 81 ASN D O 1
ATOM 3108 N N . ILE D 1 41 ? 29.868 42.505 47.011 1.00 30.35 82 ILE D N 1
ATOM 3109 C CA . ILE D 1 41 ? 29.564 42.697 48.433 1.00 28.67 82 ILE D CA 1
ATOM 3110 C C . ILE D 1 41 ? 28.161 43.303 48.731 1.00 28.39 82 ILE D C 1
ATOM 3111 O O . ILE D 1 41 ? 27.595 44.008 47.911 1.00 29.59 82 ILE D O 1
ATOM 3116 N N . ASP D 1 42 ? 27.634 43.020 49.926 1.00 24.14 83 ASP D N 1
ATOM 3117 C CA . ASP D 1 42 ? 26.505 43.718 50.477 1.00 25.62 83 ASP D CA 1
ATOM 3118 C C . ASP D 1 42 ? 26.951 44.895 51.325 1.00 26.41 83 ASP D C 1
ATOM 3119 O O . ASP D 1 42 ? 28.036 44.813 51.968 1.00 23.29 83 ASP D O 1
ATOM 3124 N N . THR D 1 43 ? 26.161 45.975 51.353 1.00 23.86 84 THR D N 1
ATOM 3125 C CA . THR D 1 43 ? 26.556 47.140 52.192 1.00 24.45 84 THR D CA 1
ATOM 3126 C C . THR D 1 43 ? 25.379 47.632 52.993 1.00 26.39 84 THR D C 1
ATOM 3127 O O . THR D 1 43 ? 24.235 47.326 52.687 1.00 24.53 84 THR D O 1
ATOM 3131 N N . ASN D 1 44 ? 25.696 48.365 54.050 1.00 24.02 85 ASN D N 1
ATOM 3132 C CA . ASN D 1 44 ? 24.710 48.860 54.972 1.00 26.59 85 ASN D CA 1
ATOM 3133 C C . ASN D 1 44 ? 25.234 50.204 55.464 1.00 26.62 85 ASN D C 1
ATOM 3134 O O . ASN D 1 44 ? 26.426 50.376 55.719 1.00 26.71 85 ASN D O 1
ATOM 3139 N N . LYS D 1 45 ? 24.344 51.149 55.644 1.00 25.94 86 LYS D N 1
ATOM 3140 C CA . LYS D 1 45 ? 24.729 52.444 56.173 1.00 28.30 86 LYS D CA 1
ATOM 3141 C C . LYS D 1 45 ? 23.823 52.845 57.369 1.00 28.52 86 LYS D C 1
ATOM 3142 O O . LYS D 1 45 ? 22.610 52.641 57.329 1.00 27.63 86 LYS D O 1
ATOM 3148 N N . VAL D 1 46 ? 24.410 53.428 58.405 1.00 27.03 87 VAL D N 1
ATOM 3149 C CA . VAL D 1 46 ? 23.661 53.958 59.563 1.00 29.67 87 VAL D CA 1
ATOM 3150 C C . VAL D 1 46 ? 24.137 55.372 59.801 1.00 31.25 87 VAL D C 1
ATOM 3151 O O . VAL D 1 46 ? 25.344 55.671 59.723 1.00 30.13 87 VAL D O 1
ATOM 3155 N N . GLU D 1 47 ? 23.191 56.236 60.091 1.00 32.94 88 GLU D N 1
ATOM 3156 C CA . GLU D 1 47 ? 23.473 57.650 60.405 1.00 38.12 88 GLU D CA 1
ATOM 3157 C C . GLU D 1 47 ? 22.920 57.976 61.779 1.00 38.85 88 GLU D C 1
ATOM 3158 O O . GLU D 1 47 ? 21.789 57.637 62.066 1.00 41.20 88 GLU D O 1
ATOM 3164 N N . SER D 1 48 ? 23.719 58.626 62.628 1.00 38.52 89 SER D N 1
ATOM 3165 C CA . SER D 1 48 ? 23.241 59.031 63.938 1.00 40.73 89 SER D CA 1
ATOM 3166 C C . SER D 1 48 ? 23.581 60.487 64.196 1.00 40.16 89 SER D C 1
ATOM 3167 O O . SER D 1 48 ? 24.686 60.929 63.902 1.00 35.54 89 SER D O 1
ATOM 3170 N N . ASP D 1 49 ? 22.627 61.228 64.755 1.00 45.28 90 ASP D N 1
ATOM 3171 C CA . ASP D 1 49 ? 22.905 62.603 65.199 1.00 50.52 90 ASP D CA 1
ATOM 3172 C C . ASP D 1 49 ? 23.045 62.693 66.746 1.00 51.66 90 ASP D C 1
ATOM 3173 O O . ASP D 1 49 ? 23.190 63.778 67.296 1.00 51.79 90 ASP D O 1
ATOM 3178 N N . ASP D 1 50 ? 23.024 61.555 67.432 1.00 48.07 91 ASP D N 1
ATOM 3179 C CA . ASP D 1 50 ? 23.124 61.541 68.884 1.00 47.50 91 ASP D CA 1
ATOM 3180 C C . ASP D 1 50 ? 24.340 60.788 69.351 1.00 43.12 91 ASP D C 1
ATOM 3181 O O . ASP D 1 50 ? 24.274 59.559 69.509 1.00 41.62 91 ASP D O 1
ATOM 3186 N N . SER D 1 51 ? 25.424 61.515 69.632 1.00 40.98 92 SER D N 1
ATOM 3187 C CA . SER D 1 51 ? 26.677 60.895 70.115 1.00 41.84 92 SER D CA 1
ATOM 3188 C C . SER D 1 51 ? 26.536 60.058 71.398 1.00 42.59 92 SER D C 1
ATOM 3189 O O . SER D 1 51 ? 27.326 59.127 71.630 1.00 39.44 92 SER D O 1
ATOM 3192 N N . SER D 1 52 ? 25.538 60.373 72.222 1.00 40.53 93 SER D N 1
ATOM 3193 C CA . SER D 1 52 ? 25.328 59.661 73.473 1.00 43.25 93 SER D CA 1
ATOM 3194 C C . SER D 1 52 ? 25.012 58.178 73.251 1.00 44.47 93 SER D C 1
ATOM 3195 O O . SER D 1 52 ? 25.199 57.365 74.153 1.00 42.66 93 SER D O 1
ATOM 3198 N N . THR D 1 53 ? 24.535 57.816 72.066 1.00 42.21 94 THR D N 1
ATOM 3199 C CA . THR D 1 53 ? 24.183 56.408 71.807 1.00 43.90 94 THR D CA 1
ATOM 3200 C C . THR D 1 53 ? 25.063 55.763 70.712 1.00 38.12 94 THR D C 1
ATOM 3201 O O . THR D 1 53 ? 24.678 54.744 70.171 1.00 38.03 94 THR D O 1
ATOM 3205 N N . PHE D 1 54 ? 26.224 56.356 70.406 1.00 33.65 95 PHE D N 1
ATOM 3206 C CA . PHE D 1 54 ? 27.128 55.814 69.399 1.00 31.65 95 PHE D CA 1
ATOM 3207 C C . PHE D 1 54 ? 27.563 54.422 69.802 1.00 31.09 95 PHE D C 1
ATOM 3208 O O . PHE D 1 54 ? 27.642 53.544 68.958 1.00 31.45 95 PHE D O 1
ATOM 3216 N N . SER D 1 55 ? 27.902 54.225 71.073 1.00 30.61 96 SER D N 1
ATOM 3217 C CA . SER D 1 55 ? 28.383 52.933 71.537 1.00 32.02 96 SER D CA 1
ATOM 3218 C C . SER D 1 55 ? 27.310 51.874 71.352 1.00 30.82 96 SER D C 1
ATOM 3219 O O . SER D 1 55 ? 27.592 50.793 70.856 1.00 31.50 96 SER D O 1
ATOM 3222 N N . ASN D 1 56 ? 26.074 52.196 71.697 1.00 32.64 97 ASN D N 1
ATOM 3223 C CA . ASN D 1 56 ? 24.957 51.270 71.453 1.00 35.63 97 ASN D CA 1
ATOM 3224 C C . ASN D 1 56 ? 24.756 50.961 69.974 1.00 32.76 97 ASN D C 1
ATOM 3225 O O . ASN D 1 56 ? 24.485 49.816 69.606 1.00 32.84 97 ASN D O 1
ATOM 3230 N N . SER D 1 57 ? 24.843 51.991 69.140 1.00 31.29 98 SER D N 1
ATOM 3231 C CA . SER D 1 57 ? 24.712 51.808 67.693 1.00 29.83 98 SER D CA 1
ATOM 3232 C C . SER D 1 57 ? 25.802 50.884 67.080 1.00 30.13 98 SER D C 1
ATOM 3233 O O . SER D 1 57 ? 25.472 50.027 66.238 1.00 29.29 98 SER D O 1
ATOM 3236 N N . ILE D 1 58 ? 27.058 51.023 67.521 1.00 28.02 99 ILE D N 1
ATOM 3237 C CA . ILE D 1 58 ? 28.125 50.126 67.085 1.00 27.80 99 ILE D CA 1
ATOM 3238 C C . ILE D 1 58 ? 27.913 48.714 67.623 1.00 28.77 99 ILE D C 1
ATOM 3239 O O . ILE D 1 58 ? 28.143 47.748 66.917 1.00 29.40 99 ILE D O 1
ATOM 3244 N N . ASP D 1 59 ? 27.498 48.593 68.888 1.00 29.66 100 ASP D N 1
ATOM 3245 C CA . ASP D 1 59 ? 27.220 47.291 69.474 1.00 29.96 100 ASP D CA 1
ATOM 3246 C C . ASP D 1 59 ? 26.150 46.522 68.685 1.00 31.05 100 ASP D C 1
ATOM 3247 O O . ASP D 1 59 ? 26.295 45.305 68.413 1.00 34.06 100 ASP D O 1
ATOM 3252 N N . ILE D 1 60 ? 25.075 47.201 68.309 1.00 28.68 101 ILE D N 1
ATOM 3253 C CA . ILE D 1 60 ? 24.053 46.576 67.430 1.00 28.86 101 ILE D CA 1
ATOM 3254 C C . ILE D 1 60 ? 24.668 46.034 66.102 1.00 29.17 101 ILE D C 1
ATOM 3255 O O . ILE D 1 60 ? 24.313 44.938 65.662 1.00 29.21 101 ILE D O 1
ATOM 3260 N N . LEU D 1 61 ? 25.536 46.830 65.435 1.00 25.87 102 LEU D N 1
ATOM 3261 C CA . LEU D 1 61 ? 26.204 46.387 64.211 1.00 24.39 102 LEU D CA 1
ATOM 3262 C C . LEU D 1 61 ? 27.126 45.140 64.448 1.00 24.46 102 LEU D C 1
ATOM 3263 O O . LEU D 1 61 ? 27.270 44.330 63.570 1.00 26.31 102 LEU D O 1
ATOM 3268 N N . CYS D 1 62 ? 27.719 45.029 65.631 1.00 24.91 103 CYS D N 1
ATOM 3269 C CA . CYS D 1 62 ? 28.563 43.903 66.004 1.00 26.66 103 CYS D CA 1
ATOM 3270 C C . CYS D 1 62 ? 27.776 42.608 66.188 1.00 28.06 103 CYS D C 1
ATOM 3271 O O . CYS D 1 62 ? 28.352 41.518 66.168 1.00 28.31 103 CYS D O 1
ATOM 3274 N N . ASN D 1 63 ? 26.457 42.737 66.333 1.00 29.41 104 ASN D N 1
ATOM 3275 C CA . ASN D 1 63 ? 25.579 41.607 66.425 1.00 32.67 104 ASN D CA 1
ATOM 3276 C C . ASN D 1 63 ? 24.886 41.279 65.126 1.00 34.97 104 ASN D C 1
ATOM 3277 O O . ASN D 1 63 ? 24.029 40.413 65.088 1.00 36.70 104 ASN D O 1
ATOM 3282 N N A ASP D 1 64 ? 25.275 41.969 64.033 0.54 36.17 105 ASP D N 1
ATOM 3283 N N B ASP D 1 64 ? 25.296 41.913 64.049 0.46 34.93 105 ASP D N 1
ATOM 3284 C CA A ASP D 1 64 ? 24.643 41.879 62.675 0.54 34.98 105 ASP D CA 1
ATOM 3285 C CA B ASP D 1 64 ? 24.946 41.405 62.758 0.46 33.67 105 ASP D CA 1
ATOM 3286 C C A ASP D 1 64 ? 25.518 41.243 61.541 0.54 34.30 105 ASP D C 1
ATOM 3287 C C B ASP D 1 64 ? 26.150 40.540 62.378 0.46 32.59 105 ASP D C 1
ATOM 3288 O O A ASP D 1 64 ? 25.152 41.315 60.354 0.54 33.46 105 ASP D O 1
ATOM 3289 O O B ASP D 1 64 ? 26.816 39.956 63.266 0.46 31.31 105 ASP D O 1
ATOM 3298 N N A ASN D 1 65 ? 26.657 40.644 61.895 0.54 31.90 106 ASN D N 1
ATOM 3299 N N B ASN D 1 65 ? 26.424 40.463 61.086 0.46 32.07 106 ASN D N 1
ATOM 3300 C CA A ASN D 1 65 ? 27.453 39.796 60.979 0.54 33.55 106 ASN D CA 1
ATOM 3301 C CA B ASN D 1 65 ? 27.458 39.584 60.566 0.46 33.16 106 ASN D CA 1
ATOM 3302 C C A ASN D 1 65 ? 27.985 40.507 59.700 0.54 31.94 106 ASN D C 1
ATOM 3303 C C B ASN D 1 65 ? 28.321 40.348 59.591 0.46 30.10 106 ASN D C 1
ATOM 3304 O O A ASN D 1 65 ? 27.644 40.156 58.553 0.54 32.26 106 ASN D O 1
ATOM 3305 O O B ASN D 1 65 ? 28.584 39.838 58.492 0.46 28.81 106 ASN D O 1
ATOM 3314 N N . TYR D 1 66 ? 28.750 41.572 59.947 1.00 26.84 107 TYR D N 1
ATOM 3315 C CA . TYR D 1 66 ? 29.489 42.340 58.949 1.00 24.89 107 TYR D CA 1
ATOM 3316 C C . TYR D 1 66 ? 30.956 41.910 59.015 1.00 25.17 107 TYR D C 1
ATOM 3317 O O . TYR D 1 66 ? 31.499 41.740 60.096 1.00 23.69 107 TYR D O 1
ATOM 3326 N N . ASP D 1 67 ? 31.574 41.754 57.856 1.00 23.61 108 ASP D N 1
ATOM 3327 C CA . ASP D 1 67 ? 32.978 41.485 57.746 1.00 25.57 108 ASP D CA 1
ATOM 3328 C C . ASP D 1 67 ? 33.790 42.716 58.122 1.00 24.49 108 ASP D C 1
ATOM 3329 O O . ASP D 1 67 ? 34.929 42.591 58.572 1.00 25.11 108 ASP D O 1
ATOM 3334 N N . LEU D 1 68 ? 33.195 43.891 57.941 1.00 22.26 109 LEU D N 1
ATOM 3335 C CA . LEU D 1 68 ? 33.878 45.146 58.312 1.00 20.96 109 LEU D CA 1
ATOM 3336 C C . LEU D 1 68 ? 32.872 46.206 58.672 1.00 20.78 109 LEU D C 1
ATOM 3337 O O . LEU D 1 68 ? 31.881 46.406 57.989 1.00 20.18 109 LEU D O 1
ATOM 3342 N N . ILE D 1 69 ? 33.162 46.918 59.760 1.00 20.68 110 ILE D N 1
ATOM 3343 C CA . ILE D 1 69 ? 32.382 48.053 60.218 1.00 20.66 110 ILE D CA 1
ATOM 3344 C C . ILE D 1 69 ? 33.304 49.261 60.187 1.00 22.97 110 ILE D C 1
ATOM 3345 O O . ILE D 1 69 ? 34.360 49.258 60.821 1.00 22.51 110 ILE D O 1
ATOM 3350 N N . ILE D 1 70 ? 32.903 50.302 59.465 1.00 20.62 111 ILE D N 1
ATOM 3351 C CA . ILE D 1 70 ? 33.676 51.522 59.293 1.00 21.53 111 ILE D CA 1
ATOM 3352 C C . ILE D 1 70 ? 32.940 52.630 60.023 1.00 23.62 111 ILE D C 1
ATOM 3353 O O . ILE D 1 70 ? 31.797 52.937 59.683 1.00 22.04 111 ILE D O 1
ATOM 3358 N N . ALA D 1 71 ? 33.621 53.277 60.960 1.00 22.56 112 ALA D N 1
ATOM 3359 C CA . ALA D 1 71 ? 33.085 54.460 61.660 1.00 23.58 112 ALA D CA 1
ATOM 3360 C C . ALA D 1 71 ? 33.695 55.702 61.069 1.00 24.86 112 ALA D C 1
ATOM 3361 O O . ALA D 1 71 ? 34.935 55.758 60.866 1.00 24.12 112 ALA D O 1
ATOM 3363 N N . VAL D 1 72 ? 32.869 56.712 60.799 1.00 23.72 113 VAL D N 1
ATOM 3364 C CA . VAL D 1 72 ? 33.357 57.932 60.150 1.00 27.13 113 VAL D CA 1
ATOM 3365 C C . VAL D 1 72 ? 33.500 59.142 61.087 1.00 28.91 113 VAL D C 1
ATOM 3366 O O . VAL D 1 72 ? 32.504 59.785 61.451 1.00 30.00 113 VAL D O 1
ATOM 3370 N N . GLY D 1 73 ? 34.738 59.457 61.455 1.00 27.65 114 GLY D N 1
ATOM 3371 C CA . GLY D 1 73 ? 35.005 60.622 62.312 1.00 28.01 114 GLY D CA 1
ATOM 3372 C C . GLY D 1 73 ? 35.494 60.335 63.716 1.00 29.34 114 GLY D C 1
ATOM 3373 O O . GLY D 1 73 ? 35.175 59.284 64.313 1.00 26.75 114 GLY D O 1
ATOM 3374 N N . ALA D 1 74 ? 36.260 61.297 64.259 1.00 28.09 115 ALA D N 1
ATOM 3375 C CA . ALA D 1 74 ? 36.919 61.196 65.555 1.00 28.48 115 ALA D CA 1
ATOM 3376 C C . ALA D 1 74 ? 35.971 61.015 66.742 1.00 29.58 115 ALA D C 1
ATOM 3377 O O . ALA D 1 74 ? 36.356 60.492 67.787 1.00 28.96 115 ALA D O 1
ATOM 3379 N N . ARG D 1 75 ? 34.727 61.436 66.591 1.00 29.50 116 ARG D N 1
ATOM 3380 C CA . ARG D 1 75 ? 33.739 61.286 67.658 1.00 30.15 116 ARG D CA 1
ATOM 3381 C C . ARG D 1 75 ? 33.345 59.822 67.892 1.00 29.42 116 ARG D C 1
ATOM 3382 O O . ARG D 1 75 ? 32.734 59.470 68.910 1.00 28.52 116 ARG D O 1
ATOM 3390 N N . PHE D 1 76 ? 33.763 58.942 66.996 1.00 25.21 117 PHE D N 1
ATOM 3391 C CA . PHE D 1 76 ? 33.535 57.540 67.210 1.00 25.34 117 PHE D CA 1
ATOM 3392 C C . PHE D 1 76 ? 34.726 56.855 67.953 1.00 26.52 117 PHE D C 1
ATOM 3393 O O . PHE D 1 76 ? 34.614 55.683 68.329 1.00 24.57 117 PHE D O 1
ATOM 3401 N N . ALA D 1 77 ? 35.847 57.555 68.117 1.00 27.33 118 ALA D N 1
ATOM 3402 C CA . ALA D 1 77 ? 37.077 56.892 68.576 1.00 27.25 118 ALA D CA 1
ATOM 3403 C C . ALA D 1 77 ? 36.887 56.276 69.948 1.00 28.12 118 ALA D C 1
ATOM 3404 O O . ALA D 1 77 ? 37.256 55.124 70.160 1.00 27.62 118 ALA D O 1
ATOM 3406 N N . LYS D 1 78 ? 36.263 57.003 70.869 1.00 30.94 119 LYS D N 1
ATOM 3407 C CA . LYS D 1 78 ? 36.045 56.473 72.232 1.00 32.21 119 LYS D CA 1
ATOM 3408 C C . LYS D 1 78 ? 35.006 55.323 72.269 1.00 32.36 119 LYS D C 1
ATOM 3409 O O . LYS D 1 78 ? 35.312 54.263 72.773 1.00 30.97 119 LYS D O 1
ATOM 3415 N N . PRO D 1 79 ? 33.783 55.520 71.748 1.00 29.83 120 PRO D N 1
ATOM 3416 C CA . PRO D 1 79 ? 32.886 54.368 71.812 1.00 30.64 120 PRO D CA 1
ATOM 3417 C C . PRO D 1 79 ? 33.390 53.151 70.995 1.00 30.53 120 PRO D C 1
ATOM 3418 O O . PRO D 1 79 ? 33.128 52.006 71.368 1.00 29.71 120 PRO D O 1
ATOM 3422 N N . LEU D 1 80 ? 34.117 53.404 69.900 1.00 27.81 121 LEU D N 1
ATOM 3423 C CA . LEU D 1 80 ? 34.684 52.305 69.092 1.00 26.28 121 LEU D CA 1
ATOM 3424 C C . LEU D 1 80 ? 35.720 51.486 69.874 1.00 27.99 121 LEU D C 1
ATOM 3425 O O . LEU D 1 80 ? 35.701 50.255 69.832 1.00 28.01 121 LEU D O 1
ATOM 3430 N N . GLU D 1 81 ? 36.628 52.156 70.571 1.00 27.78 122 GLU D N 1
ATOM 3431 C CA . GLU D 1 81 ? 37.644 51.467 71.360 1.00 31.62 122 GLU D CA 1
ATOM 3432 C C . GLU D 1 81 ? 37.006 50.541 72.429 1.00 32.35 122 GLU D C 1
ATOM 3433 O O . GLU D 1 81 ? 37.417 49.387 72.565 1.00 33.62 122 GLU D O 1
ATOM 3455 N N . VAL D 1 83 ? 33.775 49.277 72.454 1.00 31.25 124 VAL D N 1
ATOM 3456 C CA . VAL D 1 83 ? 32.994 48.201 71.839 1.00 29.20 124 VAL D CA 1
ATOM 3457 C C . VAL D 1 83 ? 33.907 47.142 71.233 1.00 28.14 124 VAL D C 1
ATOM 3458 O O . VAL D 1 83 ? 33.624 45.925 71.354 1.00 26.70 124 VAL D O 1
ATOM 3462 N N . ALA D 1 84 ? 35.014 47.556 70.616 1.00 26.24 125 ALA D N 1
ATOM 3463 C CA . ALA D 1 84 ? 35.868 46.605 69.953 1.00 26.13 125 ALA D CA 1
ATOM 3464 C C . ALA D 1 84 ? 36.505 45.538 70.859 1.00 31.29 125 ALA D C 1
ATOM 3465 O O . ALA D 1 84 ? 36.875 44.445 70.368 1.00 30.31 125 ALA D O 1
ATOM 3467 N N . LYS D 1 85 ? 36.677 45.847 72.155 1.00 29.82 126 LYS D N 1
ATOM 3468 C CA . LYS D 1 85 ? 37.173 44.894 73.150 1.00 33.36 126 LYS D CA 1
ATOM 3469 C C . LYS D 1 85 ? 36.176 43.795 73.423 1.00 30.74 126 LYS D C 1
ATOM 3470 O O . LYS D 1 85 ? 36.575 42.686 73.777 1.00 31.47 126 LYS D O 1
ATOM 3476 N N . LYS D 1 86 ? 34.884 44.112 73.300 1.00 28.83 127 LYS D N 1
ATOM 3477 C CA . LYS D 1 86 ? 33.796 43.152 73.504 1.00 29.36 127 LYS D CA 1
ATOM 3478 C C . LYS D 1 86 ? 33.581 42.210 72.311 1.00 27.58 127 LYS D C 1
ATOM 3479 O O . LYS D 1 86 ? 32.974 41.152 72.450 1.00 29.72 127 LYS D O 1
ATOM 3485 N N . TYR D 1 87 ? 34.087 42.597 71.151 1.00 26.11 128 TYR D N 1
ATOM 3486 C CA . TYR D 1 87 ? 33.984 41.822 69.908 1.00 23.89 128 TYR D CA 1
ATOM 3487 C C . TYR D 1 87 ? 35.363 41.708 69.282 1.00 24.35 128 TYR D C 1
ATOM 3488 O O . TYR D 1 87 ? 35.648 42.334 68.252 1.00 23.48 128 TYR D O 1
ATOM 3497 N N . PRO D 1 88 ? 36.263 40.924 69.926 1.00 24.04 129 PRO D N 1
ATOM 3498 C CA . PRO D 1 88 ? 37.642 40.828 69.440 1.00 25.48 129 PRO D CA 1
ATOM 3499 C C . PRO D 1 88 ? 37.797 40.231 68.018 1.00 26.68 129 PRO D C 1
ATOM 3500 O O . PRO D 1 88 ? 38.784 40.543 67.374 1.00 27.39 129 PRO D O 1
ATOM 3504 N N . LYS D 1 89 ? 36.820 39.459 67.530 1.00 26.09 130 LYS D N 1
ATOM 3505 C CA . LYS D 1 89 ? 36.869 38.908 66.188 1.00 25.29 130 LYS D CA 1
ATOM 3506 C C . LYS D 1 89 ? 36.420 39.882 65.121 1.00 25.28 130 LYS D C 1
ATOM 3507 O O . LYS D 1 89 ? 36.693 39.678 63.977 1.00 25.22 130 LYS D O 1
ATOM 3513 N N . GLN D 1 90 ? 35.675 40.920 65.497 1.00 23.35 131 GLN D N 1
ATOM 3514 C CA . GLN D 1 90 ? 35.113 41.839 64.518 1.00 22.83 131 GLN D CA 1
ATOM 3515 C C . GLN D 1 90 ? 36.169 42.788 64.027 1.00 23.57 131 GLN D C 1
ATOM 3516 O O . GLN D 1 90 ? 36.944 43.352 64.862 1.00 23.46 131 GLN D O 1
ATOM 3522 N N . GLN D 1 91 ? 36.251 42.950 62.701 1.00 24.15 132 GLN D N 1
ATOM 3523 C CA . GLN D 1 91 ? 37.157 43.922 62.085 1.00 24.34 132 GLN D CA 1
ATOM 3524 C C . GLN D 1 91 ? 36.487 45.284 61.931 1.00 23.08 132 GLN D C 1
ATOM 3525 O O . GLN D 1 91 ? 35.340 45.404 61.506 1.00 22.73 132 GLN D O 1
ATOM 3531 N N . PHE D 1 92 ? 37.215 46.329 62.282 1.00 22.09 133 PHE D N 1
ATOM 3532 C CA . PHE D 1 92 ? 36.728 47.671 62.244 1.00 22.57 133 PHE D CA 1
ATOM 3533 C C . PHE D 1 92 ? 37.735 48.584 61.542 1.00 24.67 133 PHE D C 1
ATOM 3534 O O . PHE D 1 92 ? 38.934 48.288 61.456 1.00 23.40 133 PHE D O 1
ATOM 3542 N N . ALA D 1 93 ? 37.214 49.718 61.049 1.00 22.30 134 ALA D N 1
ATOM 3543 C CA . ALA D 1 93 ? 38.036 50.793 60.557 1.00 22.96 134 ALA D CA 1
ATOM 3544 C C . ALA D 1 93 ? 37.485 52.114 61.059 1.00 23.27 134 ALA D C 1
ATOM 3545 O O . AL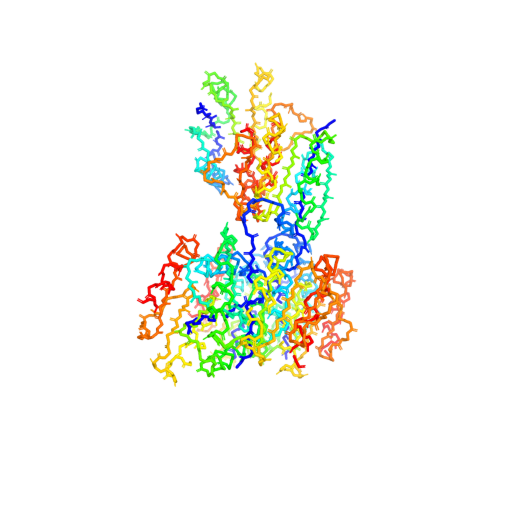A D 1 93 ? 36.271 52.267 61.271 1.00 23.66 134 ALA D O 1
ATOM 3547 N N . ILE D 1 94 ? 38.365 53.086 61.282 1.00 23.27 135 ILE D N 1
ATOM 3548 C CA . ILE D 1 94 ? 37.919 54.417 61.661 1.00 22.94 135 ILE D CA 1
ATOM 3549 C C . ILE D 1 94 ? 38.535 55.410 60.732 1.00 24.18 135 ILE D C 1
ATOM 3550 O O . ILE D 1 94 ? 39.752 55.346 60.472 1.00 25.25 135 ILE D O 1
ATOM 3555 N N . ILE D 1 95 ? 37.711 56.338 60.252 1.00 24.44 136 ILE D N 1
ATOM 3556 C CA . ILE D 1 95 ? 38.193 57.458 59.429 1.00 27.16 136 ILE D CA 1
ATOM 3557 C C . ILE D 1 95 ? 38.451 58.715 60.267 1.00 29.90 136 ILE D C 1
ATOM 3558 O O . ILE D 1 95 ? 37.592 59.107 61.080 1.00 29.03 136 ILE D O 1
ATOM 3563 N N . ASP D 1 96 ? 39.605 59.353 60.020 1.00 32.24 137 ASP D N 1
ATOM 3564 C CA . ASP D 1 96 ? 40.033 60.656 60.636 1.00 34.59 137 ASP D CA 1
ATOM 3565 C C . ASP D 1 96 ? 40.414 60.511 62.131 1.00 36.50 137 ASP D C 1
ATOM 3566 O O . ASP D 1 96 ? 40.253 61.429 62.940 1.00 39.12 137 ASP D O 1
ATOM 3571 N N . TYR D 1 97 ? 40.905 59.347 62.510 1.00 34.19 138 TYR D N 1
ATOM 3572 C CA . TYR D 1 97 ? 41.418 59.157 63.870 1.00 36.16 138 TYR D CA 1
ATOM 3573 C C . TYR D 1 97 ? 42.459 58.049 63.875 1.00 37.02 138 TYR D C 1
ATOM 3574 O O . TYR D 1 97 ? 42.253 56.965 63.297 1.00 35.03 138 TYR D O 1
ATOM 3583 N N . GLU D 1 98 ? 43.586 58.346 64.498 1.00 34.02 139 GLU D N 1
ATOM 3584 C CA . GLU D 1 98 ? 44.642 57.380 64.660 1.00 37.49 139 GLU D CA 1
ATOM 3585 C C . GLU D 1 98 ? 44.952 57.199 66.136 1.00 36.37 139 GLU D C 1
ATOM 3586 O O . GLU D 1 98 ? 45.202 58.167 66.834 1.00 35.25 139 GLU D O 1
ATOM 3592 N N . TYR D 1 99 ? 44.912 55.957 66.613 1.00 32.97 140 TYR D N 1
ATOM 3593 C CA . TYR D 1 99 ? 45.168 55.646 68.001 1.00 35.17 140 TYR D CA 1
ATOM 3594 C C . TYR D 1 99 ? 46.683 55.598 68.240 1.00 39.18 140 TYR D C 1
ATOM 3595 O O . TYR D 1 99 ? 47.410 55.067 67.417 1.00 37.72 140 TYR D O 1
ATOM 3604 N N . ASP D 1 100 ? 47.149 56.210 69.337 1.00 39.21 141 ASP D N 1
ATOM 3605 C CA . ASP D 1 100 ? 48.539 56.102 69.749 1.00 44.86 141 ASP D CA 1
ATOM 3606 C C . ASP D 1 100 ? 48.886 54.651 70.031 1.00 43.33 141 ASP D C 1
ATOM 3607 O O . ASP D 1 100 ? 49.971 54.205 69.686 1.00 45.84 141 ASP D O 1
ATOM 3612 N N . LYS D 1 101 ? 47.982 53.935 70.683 1.00 41.97 142 LYS D N 1
ATOM 3613 C CA . LYS D 1 101 ? 48.141 52.504 70.871 1.00 45.96 142 LYS D CA 1
ATOM 3614 C C . LYS D 1 101 ? 47.019 51.783 70.099 1.00 39.16 142 LYS D C 1
ATOM 3615 O O . LYS D 1 101 ? 45.910 51.695 70.586 1.00 38.22 142 LYS D O 1
ATOM 3621 N N . GLN D 1 102 ? 47.312 51.317 68.882 1.00 36.36 143 GLN D N 1
ATOM 3622 C CA . GLN D 1 102 ? 46.251 50.912 67.935 1.00 36.68 143 GLN D CA 1
ATOM 3623 C C . GLN D 1 102 ? 45.662 49.570 68.366 1.00 34.54 143 GLN D C 1
ATOM 3624 O O . GLN D 1 102 ? 46.383 48.612 68.479 1.00 35.90 143 GLN D O 1
ATOM 3630 N N . PRO D 1 103 ? 44.368 49.509 68.680 1.00 35.62 144 PRO D N 1
ATOM 3631 C CA . PRO D 1 103 ? 43.789 48.165 68.940 1.00 34.64 144 PRO D CA 1
ATOM 3632 C C . PRO D 1 103 ? 43.940 47.263 67.729 1.00 31.69 144 PRO D C 1
ATOM 3633 O O . PRO D 1 103 ? 43.824 47.717 66.597 1.00 30.71 144 PRO D O 1
ATOM 3637 N N . SER D 1 104 ? 44.177 45.998 67.983 1.00 31.31 145 SER D N 1
ATOM 3638 C CA . SER D 1 104 ? 44.526 45.018 66.971 1.00 34.20 145 SER D CA 1
ATOM 3639 C C . SER D 1 104 ? 43.418 44.771 65.936 1.00 33.34 145 SER D C 1
ATOM 3640 O O . SER D 1 104 ? 43.709 44.351 64.844 1.00 34.12 145 SER D O 1
ATOM 3643 N N . ASN D 1 105 ? 42.159 45.066 66.269 1.00 28.32 146 ASN D N 1
ATOM 3644 C CA . ASN D 1 105 ? 41.095 44.857 65.310 1.00 26.59 146 ASN D CA 1
ATOM 3645 C C . ASN D 1 105 ? 40.534 46.147 64.690 1.00 26.59 146 ASN D C 1
ATOM 3646 O O . ASN D 1 105 ? 39.456 46.134 64.124 1.00 25.59 146 ASN D O 1
ATOM 3651 N N . ILE D 1 106 ? 41.270 47.247 64.796 1.00 24.69 147 ILE D N 1
ATOM 3652 C CA . ILE D 1 106 ? 40.853 48.539 64.234 1.00 25.67 147 ILE D CA 1
ATOM 3653 C C . ILE D 1 106 ? 41.961 49.057 63.321 1.00 28.00 147 ILE D C 1
ATOM 3654 O O . ILE D 1 106 ? 43.092 49.205 63.744 1.00 28.66 147 ILE D O 1
ATOM 3659 N N . THR D 1 107 ? 41.588 49.402 62.089 1.00 28.40 148 THR D N 1
ATOM 3660 C CA . THR D 1 107 ? 42.495 50.014 61.119 1.00 30.22 148 THR D CA 1
ATOM 3661 C C . THR D 1 107 ? 42.132 51.485 61.014 1.00 29.33 148 THR D C 1
ATOM 3662 O O . THR D 1 107 ? 40.954 51.782 60.875 1.00 29.41 148 THR D O 1
ATOM 3666 N N . SER D 1 108 ? 43.113 52.388 61.028 1.00 28.42 149 SER D N 1
ATOM 3667 C CA . SER D 1 108 ? 42.850 53.841 60.995 1.00 30.73 149 SER D CA 1
ATOM 3668 C C . SER D 1 108 ? 43.093 54.383 59.617 1.00 32.64 149 SER D C 1
ATOM 3669 O O . SER D 1 108 ? 43.990 53.945 58.946 1.00 34.63 149 SER D O 1
ATOM 3672 N N . ILE D 1 109 ? 42.267 55.313 59.175 1.00 32.16 150 ILE D N 1
ATOM 3673 C CA . ILE D 1 109 ? 42.457 55.996 57.885 1.00 33.65 150 ILE D CA 1
ATOM 3674 C C . ILE D 1 109 ? 42.428 57.500 58.157 1.00 35.72 150 ILE D C 1
ATOM 3675 O O . ILE D 1 109 ? 41.538 58.007 58.821 1.00 34.87 150 ILE D O 1
ATOM 3680 N N A SER D 1 110 ? 43.441 58.199 57.663 0.43 38.34 151 SER D N 1
ATOM 3681 N N B SER D 1 110 ? 43.435 58.194 57.662 0.57 37.50 151 SER D N 1
ATOM 3682 C CA A SER D 1 110 ? 43.537 59.657 57.792 0.43 40.99 151 SER D CA 1
ATOM 3683 C CA B SER D 1 110 ? 43.529 59.651 57.768 0.57 39.60 151 SER D CA 1
ATOM 3684 C C A SER D 1 110 ? 42.532 60.385 56.892 0.43 45.37 151 SER D C 1
ATOM 3685 C C B SER D 1 110 ? 42.466 60.366 56.927 0.57 44.79 151 SER D C 1
ATOM 3686 O O A SER D 1 110 ? 42.068 59.832 55.882 0.43 46.65 151 SER D O 1
ATOM 3687 O O B SER D 1 110 ? 41.908 59.794 55.972 0.57 46.61 151 SER D O 1
ATOM 3692 N N . TYR D 1 111 ? 42.232 61.637 57.247 1.00 47.98 152 TYR D N 1
ATOM 3693 C CA . TYR D 1 111 ? 41.265 62.475 56.517 1.00 53.96 152 TYR D CA 1
ATOM 3694 C C . TYR D 1 111 ? 41.602 62.562 55.032 1.00 56.29 152 TYR D C 1
ATOM 3695 O O . TYR D 1 111 ? 40.706 62.411 54.184 1.00 57.46 152 TYR D O 1
ATOM 3704 N N . GLU D 1 112 ? 42.877 62.778 54.719 1.00 56.12 153 GLU D N 1
ATOM 3705 C CA . GLU D 1 112 ? 43.288 62.885 53.302 1.00 66.15 153 GLU D CA 1
ATOM 3706 C C . GLU D 1 112 ? 43.076 61.555 52.527 1.00 65.45 153 GLU D C 1
ATOM 3707 O O . GLU D 1 112 ? 42.668 61.540 51.364 1.00 67.60 153 GLU D O 1
ATOM 3713 N N . ASP D 1 113 ? 43.319 60.435 53.191 1.00 59.30 154 ASP D N 1
ATOM 3714 C CA . ASP D 1 113 ? 43.171 59.172 52.543 1.00 59.86 154 ASP D CA 1
ATOM 3715 C C . ASP D 1 113 ? 41.678 58.782 52.371 1.00 60.51 154 ASP D C 1
ATOM 3716 O O . ASP D 1 113 ? 41.315 57.928 51.535 1.00 57.87 154 ASP D O 1
ATOM 3721 N N . ASN D 1 114 ? 40.800 59.404 53.144 1.00 57.49 155 ASN D N 1
ATOM 3722 C CA . ASN D 1 114 ? 39.364 59.245 52.893 1.00 61.36 155 ASN D CA 1
ATOM 3723 C C . ASN D 1 114 ? 38.969 59.900 51.516 1.00 68.13 155 ASN D C 1
ATOM 3724 O O . ASN D 1 114 ? 38.230 59.280 50.706 1.00 69.26 155 ASN D O 1
ATOM 3729 N N . LYS D 1 115 ? 39.496 61.124 51.291 1.00 70.91 156 LYS D N 1
ATOM 3730 C CA . LYS D 1 115 ? 39.238 61.983 50.104 1.00 79.70 156 LYS D CA 1
ATOM 3731 C C . LYS D 1 115 ? 39.821 61.434 48.785 1.00 80.79 156 LYS D C 1
ATOM 3732 O O . LYS D 1 115 ? 39.308 61.740 47.706 1.00 84.52 156 LYS D O 1
ATOM 3738 N N . SER D 1 116 ? 40.919 60.680 48.867 1.00 78.44 157 SER D N 1
ATOM 3739 C CA . SER D 1 116 ? 41.485 60.005 47.694 1.00 75.59 157 SER D CA 1
ATOM 3740 C C . SER D 1 116 ? 40.858 58.600 47.539 1.00 72.44 157 SER D C 1
ATOM 3741 O O . SER D 1 116 ? 40.023 58.175 48.357 1.00 77.15 157 SER D O 1
ATOM 3744 N N . GLY D 1 117 ? 41.253 57.882 46.489 1.00 56.28 158 GLY D N 1
ATOM 3745 C CA . GLY D 1 117 ? 40.740 56.535 46.209 1.00 44.10 158 GLY D CA 1
ATOM 3746 C C . GLY D 1 117 ? 41.301 55.517 47.174 1.00 41.15 158 GLY D C 1
ATOM 3747 O O . GLY D 1 117 ? 41.041 54.339 47.047 1.00 39.84 158 GLY D O 1
ATOM 3748 N N . TYR D 1 118 ? 42.013 55.994 48.206 1.00 40.59 159 TYR D N 1
ATOM 3749 C CA . TYR D 1 118 ? 42.618 55.135 49.216 1.00 36.64 159 TYR D CA 1
ATOM 3750 C C . TYR D 1 118 ? 41.591 54.288 49.933 1.00 35.33 159 TYR D C 1
ATOM 3751 O O . TYR D 1 118 ? 41.803 53.101 50.123 1.00 33.76 159 TYR D O 1
ATOM 3760 N N . LEU D 1 119 ? 40.478 54.882 50.376 1.00 31.89 160 LEU D N 1
ATOM 3761 C CA . LEU D 1 119 ? 39.515 54.091 51.148 1.00 30.44 160 LEU D CA 1
ATOM 3762 C C . LEU D 1 119 ? 38.901 52.944 50.352 1.00 29.54 160 LEU D C 1
ATOM 3763 O O . LEU D 1 119 ? 38.701 51.820 50.878 1.00 29.71 160 LEU D O 1
ATOM 3768 N N . ALA D 1 120 ? 38.570 53.210 49.088 1.00 30.05 161 ALA D N 1
ATOM 3769 C CA . ALA D 1 120 ? 37.940 52.158 48.234 1.00 27.87 161 ALA D CA 1
ATOM 3770 C C . ALA D 1 120 ? 38.930 51.030 48.052 1.00 28.31 161 ALA D C 1
ATOM 3771 O O . ALA D 1 120 ? 38.566 49.828 48.067 1.00 26.00 161 ALA D O 1
ATOM 3773 N N . GLY D 1 121 ? 40.204 51.407 47.952 1.00 26.69 162 GLY D N 1
ATOM 3774 C CA . GLY D 1 121 ? 41.322 50.439 47.766 1.00 26.96 162 GLY D CA 1
ATOM 3775 C C . GLY D 1 121 ? 41.446 49.573 48.983 1.00 29.03 162 GLY D C 1
ATOM 3776 O O . GLY D 1 121 ? 41.587 48.359 48.858 1.00 30.26 162 GLY D O 1
ATOM 3777 N N . LEU D 1 122 ? 41.397 50.210 50.164 1.00 28.67 163 LEU D N 1
ATOM 3778 C CA . LEU D 1 122 ? 41.441 49.512 51.434 1.00 28.42 163 LEU D CA 1
ATOM 3779 C C . LEU D 1 122 ? 40.327 48.513 51.625 1.00 30.12 163 LEU D C 1
ATOM 3780 O O . LEU D 1 122 ? 40.585 47.410 52.083 1.00 29.24 163 LEU D O 1
ATOM 3785 N N . ILE D 1 123 ? 39.086 48.920 51.281 1.00 26.59 164 ILE D N 1
ATOM 3786 C CA . ILE D 1 123 ? 37.958 48.049 51.398 1.00 27.85 164 ILE D CA 1
ATOM 3787 C C . ILE D 1 123 ? 38.174 46.844 50.532 1.00 28.47 164 ILE D C 1
ATOM 3788 O O . ILE D 1 123 ? 37.960 45.723 50.968 1.00 29.53 1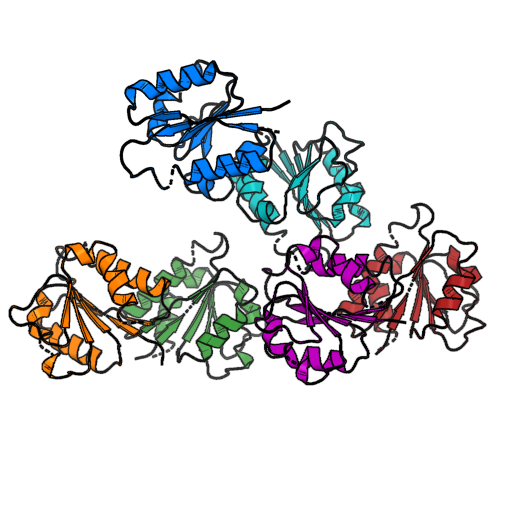64 ILE D O 1
ATOM 3793 N N . ALA D 1 124 ? 38.583 47.072 49.290 1.00 28.57 165 ALA D N 1
ATOM 3794 C CA . ALA D 1 124 ? 38.883 45.964 48.370 1.00 30.39 165 ALA D CA 1
ATOM 3795 C C . ALA D 1 124 ? 39.950 45.036 48.950 1.00 31.69 165 ALA D C 1
ATOM 3796 O O . ALA D 1 124 ? 39.792 43.799 48.952 1.00 33.30 165 ALA D O 1
ATOM 3798 N N . GLY D 1 125 ? 41.032 45.611 49.477 1.00 30.14 166 GLY D N 1
ATOM 3799 C CA . GLY D 1 125 ? 42.057 44.793 50.159 1.00 33.45 166 GLY D CA 1
ATOM 3800 C C . GLY D 1 125 ? 41.575 43.971 51.338 1.00 35.74 166 GLY D C 1
ATOM 3801 O O . GLY D 1 125 ? 41.941 42.818 51.469 1.00 40.77 166 GLY D O 1
ATOM 3802 N N . LYS D 1 126 ? 40.693 44.535 52.166 1.00 34.76 167 LYS D N 1
ATOM 3803 C CA . LYS D 1 126 ? 40.118 43.760 53.265 1.00 35.73 167 LYS D CA 1
ATOM 3804 C C . LYS D 1 126 ? 39.126 42.691 52.824 1.00 37.36 167 LYS D C 1
ATOM 3805 O O . LYS D 1 126 ? 38.966 41.710 53.526 1.00 38.53 167 LYS D O 1
ATOM 3819 N N . THR D 1 128 ? 39.137 40.921 49.924 1.00 51.05 169 THR D N 1
ATOM 3820 C CA . THR D 1 128 ? 39.741 39.874 49.076 1.00 62.72 169 THR D CA 1
ATOM 3821 C C . THR D 1 128 ? 40.740 39.144 49.966 1.00 68.17 169 THR D C 1
ATOM 3822 O O . THR D 1 128 ? 41.878 39.591 50.135 1.00 67.71 169 THR D O 1
ATOM 3827 N N . LYS E 1 7 ? 19.053 40.221 59.693 1.00 51.96 48 LYS E N 1
ATOM 3828 C CA . LYS E 1 7 ? 18.759 41.475 58.924 1.00 47.30 48 LYS E CA 1
ATOM 3829 C C . LYS E 1 7 ? 18.312 41.150 57.520 1.00 38.42 48 LYS E C 1
ATOM 3830 O O . LYS E 1 7 ? 18.817 40.270 56.902 1.00 42.01 48 LYS E O 1
ATOM 3836 N N . LYS E 1 8 ? 17.404 41.931 56.995 1.00 36.20 49 LYS E N 1
ATOM 3837 C CA . LYS E 1 8 ? 16.865 41.693 55.661 1.00 34.92 49 LYS E CA 1
ATOM 3838 C C . LYS E 1 8 ? 17.747 42.327 54.596 1.00 30.53 49 LYS E C 1
ATOM 3839 O O . LYS E 1 8 ? 18.443 43.309 54.869 1.00 28.58 49 LYS E O 1
ATOM 3845 N N . SER E 1 9 ? 17.724 41.782 53.392 1.00 27.96 50 SER E N 1
ATOM 3846 C CA . SER E 1 9 ? 18.630 42.243 52.319 1.00 28.57 50 SER E CA 1
ATOM 3847 C C . SER E 1 9 ? 17.894 42.301 51.003 1.00 26.88 50 SER E C 1
ATOM 3848 O O . SER E 1 9 ? 16.983 41.514 50.772 1.00 27.81 50 SER E O 1
ATOM 3851 N N . VAL E 1 10 ? 18.305 43.248 50.170 1.00 23.92 51 VAL E N 1
ATOM 3852 C CA . VAL E 1 10 ? 17.705 43.481 48.861 1.00 23.83 51 VAL E CA 1
ATOM 3853 C C . VAL E 1 10 ? 18.836 43.619 47.850 1.00 24.31 51 VAL E C 1
ATOM 3854 O O . VAL E 1 10 ? 19.838 44.329 48.113 1.00 25.18 51 VAL E O 1
ATOM 3858 N N . SER E 1 11 ? 18.696 42.951 46.730 1.00 22.42 52 SER E N 1
ATOM 3859 C CA . SER E 1 11 ? 19.626 43.071 45.623 1.00 23.82 52 SER E CA 1
ATOM 3860 C C . SER E 1 11 ? 18.930 43.658 44.419 1.00 23.25 52 SER E C 1
ATOM 3861 O O . SER E 1 11 ? 17.793 43.298 44.125 1.00 23.93 52 SER E O 1
ATOM 3872 N N . ILE E 1 13 ? 19.458 44.347 40.240 1.00 23.61 54 ILE E N 1
ATOM 3873 C CA . ILE E 1 13 ? 20.215 44.110 39.020 1.00 24.21 54 ILE E CA 1
ATOM 3874 C C . ILE E 1 13 ? 19.781 45.080 37.921 1.00 24.68 54 ILE E C 1
ATOM 3875 O O . ILE E 1 13 ? 18.623 45.176 37.609 1.00 23.86 54 ILE E O 1
ATOM 3880 N N . LEU E 1 14 ? 20.748 45.811 37.360 1.00 25.10 55 LEU E N 1
ATOM 3881 C CA . LEU E 1 14 ? 20.481 46.835 36.368 1.00 26.66 55 LEU E CA 1
ATOM 3882 C C . LEU E 1 14 ? 21.134 46.460 34.993 1.00 26.89 55 LEU E C 1
ATOM 3883 O O . LEU E 1 14 ? 22.201 45.895 34.930 1.00 25.03 55 LEU E O 1
ATOM 3888 N N . ASP E 1 15 ? 20.472 46.865 33.937 1.00 27.49 56 ASP E N 1
ATOM 3889 C CA . ASP E 1 15 ? 20.896 46.680 32.546 1.00 28.39 56 ASP E CA 1
ATOM 3890 C C . ASP E 1 15 ? 21.591 47.990 32.151 1.00 27.87 56 ASP E C 1
ATOM 3891 O O . ASP E 1 15 ? 20.926 49.007 31.998 1.00 26.02 56 ASP E O 1
ATOM 3896 N N . ILE E 1 16 ? 22.895 47.936 31.971 1.00 27.50 57 ILE E N 1
ATOM 3897 C CA . ILE E 1 16 ? 23.680 49.171 31.719 1.00 29.11 57 ILE E CA 1
ATOM 3898 C C . ILE E 1 16 ? 24.193 49.275 30.294 1.00 28.25 57 ILE E C 1
ATOM 3899 O O . ILE E 1 16 ? 25.023 50.136 29.983 1.00 28.71 57 ILE E O 1
ATOM 3904 N N . GLU E 1 17 ? 23.678 48.460 29.383 1.00 26.81 58 GLU E N 1
ATOM 3905 C CA . GLU E 1 17 ? 24.075 48.682 27.988 1.00 27.30 58 GLU E CA 1
ATOM 3906 C C . GLU E 1 17 ? 23.676 50.105 27.509 1.00 27.10 58 GLU E C 1
ATOM 3907 O O . GLU E 1 17 ? 22.566 50.519 27.721 1.00 27.57 58 GLU E O 1
ATOM 3913 N N . GLY E 1 18 ? 24.533 50.754 26.729 1.00 27.73 59 GLY E N 1
ATOM 3914 C CA . GLY E 1 18 ? 24.227 52.041 26.137 1.00 28.95 59 GLY E CA 1
ATOM 3915 C C . GLY E 1 18 ? 23.852 53.104 27.197 1.00 29.03 59 GLY E C 1
ATOM 3916 O O . GLY E 1 18 ? 24.273 53.038 28.307 1.00 29.65 59 GLY E O 1
ATOM 3917 N N . THR E 1 19 ? 23.032 54.063 26.833 1.00 30.57 60 THR E N 1
ATOM 3918 C CA . THR E 1 19 ? 22.625 55.087 27.780 1.00 32.80 60 THR E CA 1
ATOM 3919 C C . THR E 1 19 ? 21.134 55.293 27.796 1.00 31.52 60 THR E C 1
ATOM 3920 O O . THR E 1 19 ? 20.642 56.106 28.543 1.00 31.50 60 THR E O 1
ATOM 3924 N N . ASN E 1 20 ? 20.391 54.502 27.049 1.00 31.27 61 ASN E N 1
ATOM 3925 C CA . ASN E 1 20 ? 18.926 54.646 27.000 1.00 33.36 61 ASN E CA 1
ATOM 3926 C C . ASN E 1 20 ? 18.217 54.343 28.361 1.00 32.23 61 ASN E C 1
ATOM 3927 O O . ASN E 1 20 ? 17.119 54.839 28.589 1.00 31.78 61 ASN E O 1
ATOM 3932 N N . ASN E 1 21 ? 18.851 53.554 29.242 1.00 29.36 62 ASN E N 1
ATOM 3933 C CA . ASN E 1 21 ? 18.259 53.189 30.548 1.00 30.01 62 ASN E CA 1
ATOM 3934 C C . ASN E 1 21 ? 18.729 54.125 31.703 1.00 30.10 62 ASN E C 1
ATOM 3935 O O . ASN E 1 21 ? 18.416 53.885 32.840 1.00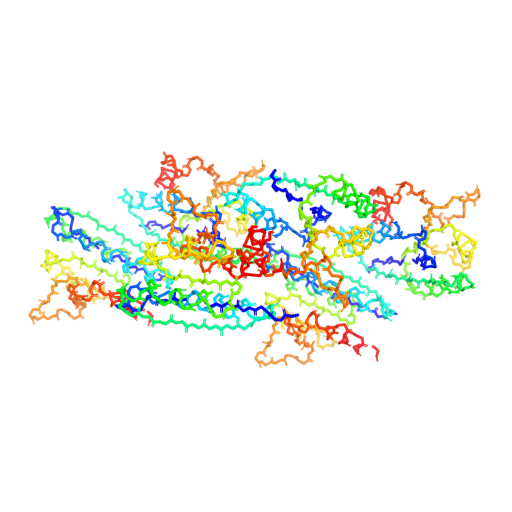 27.85 62 ASN E O 1
ATOM 3940 N N . GLU E 1 22 ? 19.534 55.131 31.370 1.00 28.32 63 GLU E N 1
ATOM 3941 C CA . GLU E 1 22 ? 20.179 55.996 32.369 1.00 29.68 63 GLU E CA 1
ATOM 3942 C C . GLU E 1 22 ? 19.173 56.616 33.359 1.00 27.91 63 GLU E C 1
ATOM 3943 O O . GLU E 1 22 ? 19.392 56.493 34.556 1.00 27.58 63 GLU E O 1
ATOM 3949 N N . ALA E 1 23 ? 18.103 57.251 32.866 1.00 25.96 64 ALA E N 1
ATOM 3950 C CA . ALA E 1 23 ? 17.146 57.927 33.775 1.00 27.31 64 ALA E CA 1
ATOM 3951 C C . ALA E 1 23 ? 16.448 56.923 34.656 1.00 25.67 64 ALA E C 1
ATOM 3952 O O . ALA E 1 23 ? 16.360 57.131 35.861 1.00 25.83 64 ALA E O 1
ATOM 3962 N N . ASN E 1 25 ? 17.542 53.878 35.471 1.00 25.39 66 ASN E N 1
ATOM 3963 C CA . ASN E 1 25 ? 18.497 53.303 36.420 1.00 25.99 66 ASN E CA 1
ATOM 3964 C C . ASN E 1 25 ? 18.783 54.237 37.589 1.00 27.11 66 ASN E C 1
ATOM 3965 O O . ASN E 1 25 ? 18.775 53.819 38.738 1.00 26.90 66 ASN E O 1
ATOM 3970 N N . ASN E 1 26 ? 18.944 55.524 37.281 1.00 27.37 67 ASN E N 1
ATOM 3971 C CA . ASN E 1 26 ? 19.210 56.514 38.324 1.00 28.37 67 ASN E CA 1
ATOM 3972 C C . ASN E 1 26 ? 18.038 56.612 39.309 1.00 27.76 67 ASN E C 1
ATOM 3973 O O . ASN E 1 26 ? 18.267 56.682 40.495 1.00 28.67 67 ASN E O 1
ATOM 3978 N N . SER E 1 27 ? 16.809 56.520 38.824 1.00 26.74 68 SER E N 1
ATOM 3979 C CA . SER E 1 27 ? 15.616 56.533 39.650 1.00 28.46 68 SER E CA 1
ATOM 3980 C C . SER E 1 27 ? 15.468 55.317 40.516 1.00 28.21 68 SER E C 1
ATOM 3981 O O . SER E 1 27 ? 15.013 55.416 41.683 1.00 27.28 68 SER E O 1
ATOM 3984 N N . ALA E 1 28 ? 15.888 54.158 39.976 1.00 25.50 69 ALA E N 1
ATOM 3985 C CA . ALA E 1 28 ? 15.807 52.908 40.744 1.00 24.42 69 ALA E CA 1
ATOM 3986 C C . ALA E 1 28 ? 16.832 52.910 41.871 1.00 24.56 69 ALA E C 1
ATOM 3987 O O . ALA E 1 28 ? 16.536 52.497 42.985 1.00 25.61 69 ALA E O 1
ATOM 3989 N N . LEU E 1 29 ? 18.017 53.398 41.568 1.00 25.24 70 LEU E N 1
ATOM 3990 C CA . LEU E 1 29 ? 19.106 53.472 42.537 1.00 26.76 70 LEU E CA 1
ATOM 3991 C C . LEU E 1 29 ? 18.717 54.437 43.670 1.00 28.42 70 LEU E C 1
ATOM 3992 O O . LEU E 1 29 ? 18.920 54.152 44.853 1.00 26.50 70 LEU E O 1
ATOM 3997 N N . LEU E 1 30 ? 18.146 55.577 43.284 1.00 28.71 71 LEU E N 1
ATOM 3998 C CA . LEU E 1 30 ? 17.664 56.577 44.253 1.00 29.67 71 LEU E CA 1
ATOM 3999 C C . LEU E 1 30 ? 16.577 55.968 45.173 1.00 29.64 71 LEU E C 1
ATOM 4000 O O . LEU E 1 30 ? 16.632 56.132 46.374 1.00 31.65 71 LEU E O 1
ATOM 4005 N N . ALA E 1 31 ? 15.588 55.284 44.598 1.00 28.33 72 ALA E N 1
ATOM 4006 C CA . ALA E 1 31 ? 14.533 54.636 45.386 1.00 29.14 72 ALA E CA 1
ATOM 4007 C C . ALA E 1 31 ? 15.117 53.635 46.367 1.00 28.70 72 ALA E C 1
ATOM 4008 O O . ALA E 1 31 ? 14.760 53.604 47.534 1.00 28.43 72 ALA E O 1
ATOM 4010 N N . LEU E 1 32 ? 16.053 52.812 45.906 1.00 28.08 73 LEU E N 1
ATOM 4011 C CA . LEU E 1 32 ? 16.698 51.859 46.829 1.00 28.56 73 LEU E CA 1
ATOM 4012 C C . LEU E 1 32 ? 17.491 52.600 47.936 1.00 28.40 73 LEU E C 1
ATOM 4013 O O . LEU E 1 32 ? 17.428 52.233 49.088 1.00 27.18 73 LEU E O 1
ATOM 4018 N N . ASN E 1 33 ? 18.254 53.623 47.568 1.00 29.06 74 ASN E N 1
ATOM 4019 C CA . ASN E 1 33 ? 18.947 54.449 48.564 1.00 31.63 74 ASN E CA 1
ATOM 4020 C C . ASN E 1 33 ? 17.983 55.059 49.618 1.00 31.98 74 ASN E C 1
ATOM 4021 O O . ASN E 1 33 ? 18.239 54.989 50.807 1.00 30.31 74 ASN E O 1
ATOM 4026 N N . ASN E 1 34 ? 16.857 55.589 49.164 1.00 32.67 75 ASN E N 1
ATOM 4027 C CA . ASN E 1 34 ? 15.819 56.118 50.051 1.00 34.52 75 ASN E CA 1
ATOM 4028 C C . ASN E 1 34 ? 15.218 55.041 50.944 1.00 32.43 75 ASN E C 1
ATOM 4029 O O . ASN E 1 34 ? 15.004 55.240 52.091 1.00 33.64 75 ASN E O 1
ATOM 4034 N N . ALA E 1 35 ? 14.993 53.863 50.414 1.00 32.36 76 ALA E N 1
ATOM 4035 C CA . ALA E 1 35 ? 14.448 52.793 51.204 1.00 32.69 76 ALA E CA 1
ATOM 4036 C C . ALA E 1 35 ? 15.432 52.419 52.329 1.00 34.81 76 ALA E C 1
ATOM 4037 O O . ALA E 1 35 ? 14.983 52.253 53.473 1.00 35.09 76 ALA E O 1
ATOM 4039 N N A GLN E 1 36 ? 16.726 52.307 52.000 0.52 33.99 77 GLN E N 1
ATOM 4040 N N B GLN E 1 36 ? 16.731 52.297 52.034 0.48 32.18 77 GLN E N 1
ATOM 4041 C CA A GLN E 1 36 ? 17.790 51.978 52.979 0.52 35.69 77 GLN E CA 1
ATOM 4042 C CA B GLN E 1 36 ? 17.702 51.930 53.086 0.48 32.13 77 GLN E CA 1
ATOM 4043 C C A GLN E 1 36 ? 17.883 53.033 54.102 0.52 34.92 77 GLN E C 1
ATOM 4044 C C B GLN E 1 36 ? 17.905 53.043 54.127 0.48 33.10 77 GLN E C 1
ATOM 4045 O O A GLN E 1 36 ? 18.214 52.706 55.241 0.52 35.20 77 GLN E O 1
ATOM 4046 O O B GLN E 1 36 ? 18.353 52.772 55.239 0.48 33.88 77 GLN E O 1
ATOM 4057 N N . LYS E 1 37 ? 17.582 54.283 53.786 1.00 36.25 78 LYS E N 1
ATOM 4058 C CA . LYS E 1 37 ? 17.648 55.369 54.760 1.00 38.48 78 LYS E CA 1
ATOM 4059 C C . LYS E 1 37 ? 16.622 55.192 55.839 1.00 40.74 78 LYS E C 1
ATOM 4060 O O . LYS E 1 37 ? 16.878 55.556 56.962 1.00 41.58 78 LYS E O 1
ATOM 4066 N N . LYS E 1 38 ? 15.482 54.589 55.533 1.00 42.31 79 LYS E N 1
ATOM 4067 C CA . LYS E 1 38 ? 14.441 54.426 56.555 1.00 47.64 79 LYS E CA 1
ATOM 4068 C C . LYS E 1 38 ? 14.430 53.026 57.144 1.00 45.28 79 LYS E C 1
ATOM 4069 O O . LYS E 1 38 ? 14.041 52.837 58.289 1.00 44.13 79 LYS E O 1
ATOM 4075 N N . LEU E 1 39 ? 14.889 52.049 56.380 1.00 35.73 80 LEU E N 1
ATOM 4076 C CA . LEU E 1 39 ? 14.764 50.665 56.799 1.00 37.20 80 LEU E CA 1
ATOM 4077 C C . LEU E 1 39 ? 16.138 50.129 57.196 1.00 37.17 80 LEU E C 1
ATOM 4078 O O . LEU E 1 39 ? 17.167 50.493 56.599 1.00 36.99 80 LEU E O 1
ATOM 4083 N N . ASN E 1 40 ? 16.156 49.194 58.117 1.00 35.24 81 ASN E N 1
ATOM 4084 C CA . ASN E 1 40 ? 17.442 48.610 58.490 1.00 37.40 81 ASN E CA 1
ATOM 4085 C C . ASN E 1 40 ? 17.698 47.428 57.601 1.00 33.86 81 ASN E C 1
ATOM 4086 O O . ASN E 1 40 ? 17.349 46.297 57.931 1.00 35.59 81 ASN E O 1
ATOM 4091 N N . ILE E 1 41 ? 18.278 47.677 56.412 1.00 31.27 82 ILE E N 1
ATOM 4092 C CA . ILE E 1 41 ? 18.497 46.591 55.489 1.00 29.48 82 ILE E CA 1
ATOM 4093 C C . ILE E 1 41 ? 19.890 46.657 54.914 1.00 27.63 82 ILE E C 1
ATOM 4094 O O . ILE E 1 41 ? 20.527 47.689 54.921 1.00 28.15 82 ILE E O 1
ATOM 4099 N N . ASP E 1 42 ? 20.370 45.529 54.403 1.00 27.61 83 ASP E N 1
ATOM 4100 C CA . ASP E 1 42 ? 21.617 45.529 53.605 1.00 27.88 83 ASP E CA 1
ATOM 4101 C C . ASP E 1 42 ? 21.211 45.628 52.124 1.00 27.22 83 ASP E C 1
ATOM 4102 O O . ASP E 1 42 ? 20.190 45.064 51.754 1.00 25.26 83 ASP E O 1
ATOM 4107 N N . THR E 1 43 ? 22.036 46.226 51.279 1.00 24.91 84 THR E N 1
ATOM 4108 C CA . THR E 1 43 ? 21.721 46.213 49.854 1.00 25.95 84 THR E CA 1
ATOM 4109 C C . THR E 1 43 ? 22.881 45.747 49.022 1.00 26.35 84 THR E C 1
ATOM 4110 O O . THR E 1 43 ? 24.042 45.800 49.435 1.00 26.02 84 THR E O 1
ATOM 4114 N N . ASN E 1 44 ? 22.577 45.369 47.813 1.00 24.38 85 ASN E N 1
ATOM 4115 C CA . ASN E 1 44 ? 23.577 44.874 46.864 1.00 26.62 85 ASN E CA 1
ATOM 4116 C C . ASN E 1 44 ? 23.112 45.327 45.473 1.00 28.21 85 ASN E C 1
ATOM 4117 O O . ASN E 1 44 ? 21.897 45.363 45.227 1.00 27.84 85 ASN E O 1
ATOM 4122 N N . LYS E 1 45 ? 24.067 45.708 44.621 1.00 29.69 86 LYS E N 1
ATOM 4123 C CA . LYS E 1 45 ? 23.801 46.059 43.222 1.00 31.89 86 LYS E CA 1
ATOM 4124 C C . LYS E 1 45 ? 24.702 45.281 42.270 1.00 31.67 86 LYS E C 1
ATOM 4125 O O . LYS E 1 45 ? 25.875 45.110 42.552 1.00 34.33 86 LYS E O 1
ATOM 4131 N N . VAL E 1 46 ? 24.114 44.771 41.196 1.00 29.63 87 VAL E N 1
ATOM 4132 C CA . VAL E 1 46 ? 24.773 44.145 40.099 1.00 31.99 87 VAL E CA 1
ATOM 4133 C C . VAL E 1 46 ? 24.412 44.895 38.815 1.00 32.32 87 VAL E C 1
ATOM 4134 O O . VAL E 1 46 ? 23.218 45.174 38.534 1.00 31.18 87 VAL E O 1
ATOM 4138 N N . GLU E 1 47 ? 25.409 45.160 38.007 1.00 32.49 88 GLU E N 1
ATOM 4139 C CA . GLU E 1 47 ? 25.205 45.811 36.712 1.00 35.25 88 GLU E CA 1
ATOM 4140 C C . GLU E 1 47 ? 25.734 44.915 35.628 1.00 36.88 88 GLU E C 1
ATOM 4141 O O . GLU E 1 47 ? 26.800 44.386 35.755 1.00 36.41 88 GLU E O 1
ATOM 4147 N N . SER E 1 48 ? 25.011 44.835 34.525 1.00 28.28 89 SER E N 1
ATOM 4148 C CA . SER E 1 48 ? 25.368 44.004 33.390 1.00 28.94 89 SER E CA 1
ATOM 4149 C C . SER E 1 48 ? 24.931 44.633 32.074 1.00 29.98 89 SER E C 1
ATOM 4150 O O . SER E 1 48 ? 23.850 45.244 31.979 1.00 26.62 89 SER E O 1
ATOM 4153 N N . ASP E 1 49 ? 25.799 44.521 31.070 1.00 30.49 90 ASP E N 1
ATOM 4154 C CA . ASP E 1 49 ? 25.441 44.978 29.721 1.00 31.36 90 ASP E CA 1
ATOM 4155 C C . ASP E 1 49 ? 25.270 43.794 28.763 1.00 29.53 90 ASP E C 1
ATOM 4156 O O . ASP E 1 49 ? 25.132 43.972 27.567 1.00 33.57 90 ASP E O 1
ATOM 4161 N N . ASP E 1 50 ? 25.214 42.595 29.309 1.00 29.90 91 ASP E N 1
ATOM 4162 C CA . ASP E 1 50 ? 25.164 41.359 28.525 1.00 30.63 91 ASP E CA 1
ATOM 4163 C C . ASP E 1 50 ? 23.896 40.556 28.773 1.00 30.00 91 ASP E C 1
ATOM 4164 O O . ASP E 1 50 ? 23.800 39.779 29.707 1.00 30.48 91 ASP E O 1
ATOM 4169 N N . SER E 1 51 ? 22.906 40.769 27.902 1.00 29.50 92 SER E N 1
ATOM 4170 C CA . SER E 1 51 ? 21.579 40.126 27.911 1.00 31.18 92 SER E CA 1
ATOM 4171 C C . SER E 1 51 ? 21.657 38.581 28.042 1.00 33.01 92 SER E C 1
ATOM 4172 O O . SER E 1 51 ? 20.833 37.909 28.717 1.00 32.95 92 SER E O 1
ATOM 4175 N N . SER E 1 52 ? 22.622 37.994 27.333 1.00 32.54 93 SER E N 1
ATOM 4176 C CA . SER E 1 52 ? 22.750 36.532 27.290 1.00 34.02 93 SER E CA 1
ATOM 4177 C C . SER E 1 52 ? 23.075 35.901 28.643 1.00 32.64 93 SER E C 1
ATOM 4178 O O . SER E 1 52 ? 22.848 34.724 28.825 1.00 35.56 93 SER E O 1
ATOM 4181 N N . THR E 1 53 ? 23.658 36.658 29.559 1.00 33.03 94 THR E N 1
ATOM 4182 C CA . THR E 1 53 ? 23.960 36.111 30.905 1.00 34.09 94 THR E CA 1
ATOM 4183 C C . THR E 1 53 ? 23.001 36.610 32.049 1.00 30.66 94 THR E C 1
ATOM 4184 O O . THR E 1 53 ? 23.226 36.302 33.195 1.00 27.83 94 THR E O 1
ATOM 4188 N N . PHE E 1 54 ? 21.946 37.328 31.699 1.00 27.23 95 PHE E N 1
ATOM 4189 C CA . PHE E 1 54 ? 21.014 37.851 32.735 1.00 27.25 95 PHE E CA 1
ATOM 4190 C C . PHE E 1 54 ? 20.436 36.695 33.562 1.00 26.71 95 PHE E C 1
ATOM 4191 O O . PHE E 1 54 ? 20.312 36.805 34.778 1.00 27.07 95 PHE E O 1
ATOM 4199 N N . SER E 1 55 ? 20.082 35.585 32.926 1.00 27.50 96 SER E N 1
ATOM 4200 C CA . SER E 1 55 ? 19.382 34.532 33.638 1.00 29.56 96 SER E CA 1
ATOM 4201 C C . SER E 1 55 ? 20.333 33.881 34.620 1.00 28.70 96 SER E C 1
ATOM 4202 O O . SER E 1 55 ? 19.974 33.588 35.758 1.00 28.58 96 SER E O 1
ATOM 4205 N N . ASN E 1 56 ? 21.575 33.724 34.216 1.00 27.93 97 ASN E N 1
ATOM 4206 C CA . ASN E 1 56 ? 22.604 33.161 35.107 1.00 28.96 97 ASN E CA 1
ATOM 4207 C C . ASN E 1 56 ? 22.921 34.124 36.252 1.00 26.46 97 ASN E C 1
ATOM 4208 O O . ASN E 1 56 ? 23.093 33.719 37.404 1.00 25.25 97 ASN E O 1
ATOM 4213 N N . SER E 1 57 ? 22.921 35.401 35.976 1.00 25.84 98 SER E N 1
ATOM 4214 C CA . SER E 1 57 ? 23.129 36.385 37.049 1.00 26.04 98 SER E CA 1
ATOM 4215 C C . SER E 1 57 ? 22.022 36.384 38.100 1.00 24.80 98 SER E C 1
ATOM 4216 O O . SER E 1 57 ? 22.315 36.526 39.302 1.00 26.30 98 SER E O 1
ATOM 4219 N N . ILE E 1 58 ? 20.785 36.296 37.659 1.00 23.67 99 ILE E N 1
ATOM 4220 C CA . ILE E 1 58 ? 19.627 36.278 38.563 1.00 23.70 99 ILE E CA 1
ATOM 4221 C C . ILE E 1 58 ? 19.642 34.976 39.350 1.00 23.85 99 ILE E C 1
ATOM 4222 O O . ILE E 1 58 ? 19.309 34.954 40.540 1.00 25.18 99 ILE E O 1
ATOM 4227 N N . ASP E 1 59 ? 20.002 33.873 38.678 1.00 25.08 100 ASP E N 1
ATOM 4228 C CA . ASP E 1 59 ? 20.136 32.576 39.338 1.00 26.99 100 ASP E CA 1
ATOM 4229 C C . ASP E 1 59 ? 21.154 32.624 40.470 1.00 25.49 100 ASP E C 1
ATOM 4230 O O . ASP E 1 59 ? 20.919 32.120 41.536 1.00 25.45 100 ASP E O 1
ATOM 4235 N N . ILE E 1 60 ? 22.260 33.312 40.257 1.00 25.61 101 ILE E N 1
ATOM 4236 C CA . ILE E 1 60 ? 23.271 33.471 41.307 1.00 26.66 101 ILE E CA 1
ATOM 4237 C C . ILE E 1 60 ? 22.699 34.253 42.510 1.00 24.29 101 ILE E C 1
ATOM 4238 O O . ILE E 1 60 ? 22.955 33.903 43.689 1.00 26.39 101 ILE E O 1
ATOM 4243 N N . LEU E 1 61 ? 21.993 35.334 42.230 1.00 22.03 102 LEU E N 1
ATOM 4244 C CA . LEU E 1 61 ? 21.316 36.102 43.281 1.00 21.78 102 LEU E CA 1
ATOM 4245 C C . LEU E 1 61 ? 20.327 35.265 44.107 1.00 22.61 102 LEU E C 1
ATOM 4246 O O . LEU E 1 61 ? 20.237 35.437 45.350 1.00 23.33 102 LEU E O 1
ATOM 4251 N N . CYS E 1 62 ? 19.636 34.332 43.430 1.00 21.21 103 CYS E N 1
ATOM 4252 C CA . CYS E 1 62 ? 18.755 33.413 44.084 1.00 23.01 103 CYS E CA 1
ATOM 4253 C C . CYS E 1 62 ? 19.455 32.449 45.040 1.00 24.12 103 CYS E C 1
ATOM 4254 O O . CYS E 1 62 ? 18.825 31.831 45.886 1.00 25.60 103 CYS E O 1
ATOM 4257 N N . ASN E 1 63 ? 20.770 32.386 44.961 1.00 24.38 104 ASN E N 1
ATOM 4258 C CA . ASN E 1 63 ? 21.564 31.600 45.874 1.00 26.88 104 ASN E CA 1
ATOM 4259 C C . ASN E 1 63 ? 22.375 32.464 46.833 1.00 27.46 104 ASN E C 1
ATOM 4260 O O . ASN E 1 63 ? 23.211 31.974 47.535 1.00 28.29 104 ASN E O 1
ATOM 4265 N N . ASP E 1 64 ? 22.103 33.769 46.878 1.00 25.37 105 ASP E N 1
ATOM 4266 C CA . ASP E 1 64 ? 22.868 34.651 47.724 1.00 28.25 105 ASP E CA 1
ATOM 4267 C C . ASP E 1 64 ? 22.071 35.218 48.927 1.00 28.24 105 ASP E C 1
ATOM 4268 O O . ASP E 1 64 ? 22.450 36.243 49.478 1.00 25.73 105 ASP E O 1
ATOM 4273 N N . ASN E 1 65 ? 20.946 34.582 49.267 1.00 27.36 106 ASN E N 1
ATOM 4274 C CA . ASN E 1 65 ? 20.210 34.926 50.469 1.00 29.01 106 ASN E CA 1
ATOM 4275 C C . ASN E 1 65 ? 19.655 36.377 50.536 1.00 26.52 106 ASN E C 1
ATOM 4276 O O . ASN E 1 65 ? 19.810 37.078 51.521 1.00 26.21 106 ASN E O 1
ATOM 4281 N N . TYR E 1 66 ? 18.962 36.780 49.493 1.00 23.38 107 TYR E N 1
ATOM 4282 C CA . TYR E 1 66 ? 18.337 38.110 49.408 1.00 22.52 107 TYR E CA 1
ATOM 4283 C C . TYR E 1 66 ? 16.819 37.961 49.604 1.00 22.81 107 TYR E C 1
ATOM 4284 O O . TYR E 1 66 ? 16.188 37.113 48.964 1.00 21.65 107 TYR E O 1
ATOM 4293 N N . ASP E 1 67 ? 16.251 38.785 50.481 1.00 23.10 108 ASP E N 1
ATOM 4294 C CA . ASP E 1 67 ? 14.804 38.759 50.698 1.00 25.03 108 ASP E CA 1
ATOM 4295 C C . ASP E 1 67 ? 14.037 39.245 49.493 1.00 23.41 108 ASP E C 1
ATOM 4296 O O . ASP E 1 67 ? 12.919 38.816 49.259 1.00 24.96 108 ASP E O 1
ATOM 4301 N N . LEU E 1 68 ? 14.639 40.142 48.708 1.00 22.43 109 LEU E N 1
ATOM 4302 C CA . LEU E 1 68 ? 14.039 40.635 47.488 1.00 21.48 109 LEU E CA 1
ATOM 4303 C C . LEU E 1 68 ? 15.105 40.909 46.418 1.00 21.46 109 LEU E C 1
ATOM 4304 O O . LEU E 1 68 ? 16.152 41.510 46.710 1.00 22.40 109 LEU E O 1
ATOM 4309 N N . ILE E 1 69 ? 14.783 40.531 45.190 1.00 20.24 110 ILE E N 1
ATOM 4310 C CA . ILE E 1 69 ? 15.649 40.765 44.032 1.00 20.50 110 ILE E CA 1
ATOM 4311 C C . ILE E 1 69 ? 14.870 41.632 43.067 1.00 21.26 110 ILE E C 1
ATOM 4312 O O . ILE E 1 69 ? 13.804 41.230 42.626 1.00 22.52 110 ILE E O 1
ATOM 4317 N N . ILE E 1 70 ? 15.379 42.835 42.781 1.00 20.60 111 ILE E N 1
ATOM 4318 C CA . ILE E 1 70 ? 14.744 43.790 41.898 1.00 20.83 111 ILE E CA 1
ATOM 4319 C C . ILE E 1 70 ? 15.506 43.871 40.515 1.00 21.72 111 ILE E C 1
ATOM 4320 O O . ILE E 1 70 ? 16.667 44.164 40.512 1.00 22.21 111 ILE E O 1
ATOM 4325 N N . ALA E 1 71 ? 14.826 43.570 39.400 1.00 20.61 112 ALA E N 1
ATOM 4326 C CA . ALA E 1 71 ? 15.383 43.668 38.041 1.00 22.15 112 ALA E CA 1
ATOM 4327 C C . ALA E 1 71 ? 14.881 44.950 37.431 1.00 22.93 112 ALA E C 1
ATOM 4328 O O . ALA E 1 71 ? 13.704 45.239 37.488 1.00 24.10 112 ALA E O 1
ATOM 4330 N N . VAL E 1 72 ? 15.795 45.766 36.927 1.00 22.08 113 VAL E N 1
ATOM 4331 C CA . VAL E 1 72 ? 15.418 47.046 36.361 1.00 22.49 113 VAL E CA 1
ATOM 4332 C C . VAL E 1 72 ? 15.300 46.988 34.816 1.00 24.47 113 VAL E C 1
ATOM 4333 O O . VAL E 1 72 ? 16.292 47.001 34.123 1.00 24.13 113 VAL E O 1
ATOM 4337 N N . GLY E 1 73 ? 14.081 47.005 34.295 1.00 24.81 114 GLY E N 1
ATOM 4338 C CA . GLY E 1 73 ? 13.951 47.099 32.803 1.00 26.97 114 GLY E CA 1
ATOM 4339 C C . GLY E 1 73 ? 13.309 45.900 32.164 1.00 26.36 114 GLY E C 1
ATOM 4340 O O . GLY E 1 73 ? 13.471 44.787 32.622 1.00 24.65 114 GLY E O 1
ATOM 4341 N N . ALA E 1 74 ? 12.650 46.141 31.045 1.00 27.51 115 ALA E N 1
ATOM 4342 C CA . ALA E 1 74 ? 11.941 45.121 30.288 1.00 28.37 115 ALA E CA 1
ATOM 4343 C C . ALA E 1 74 ? 12.854 44.029 29.717 1.00 28.74 115 ALA E C 1
ATOM 4344 O O . ALA E 1 74 ? 12.396 42.955 29.470 1.00 29.13 115 ALA E O 1
ATOM 4346 N N . ARG E 1 75 ? 14.144 44.273 29.568 1.00 28.35 116 ARG E N 1
ATOM 4347 C CA . ARG E 1 75 ? 15.026 43.233 29.006 1.00 28.06 116 ARG E CA 1
ATOM 4348 C C . ARG E 1 75 ? 15.248 42.056 29.971 1.00 27.42 116 ARG E C 1
ATOM 4349 O O . ARG E 1 75 ? 15.714 40.988 29.589 1.00 26.56 116 ARG E O 1
ATOM 4357 N N . PHE E 1 76 ? 14.919 42.254 31.240 1.00 24.40 117 PHE E N 1
ATOM 4358 C CA . PHE E 1 76 ? 14.960 41.171 32.230 1.00 24.22 117 PHE E CA 1
ATOM 4359 C C . PHE E 1 76 ? 13.697 40.274 32.218 1.00 25.64 117 PHE E C 1
ATOM 4360 O O . PHE E 1 76 ? 13.693 39.234 32.855 1.00 24.42 117 PHE E O 1
ATOM 4368 N N . ALA E 1 77 ? 12.655 40.654 31.458 1.00 27.68 118 ALA E N 1
ATOM 4369 C CA . ALA E 1 77 ? 11.346 39.961 31.550 1.00 30.18 118 ALA E CA 1
ATOM 4370 C C . ALA E 1 77 ? 11.455 38.450 31.378 1.00 33.52 118 ALA E C 1
ATOM 4371 O O . ALA E 1 77 ? 10.987 37.668 32.210 1.00 30.34 118 ALA E O 1
ATOM 4373 N N . LYS E 1 78 ? 12.076 38.044 30.287 1.00 33.88 119 LYS E N 1
ATOM 4374 C CA . LYS E 1 78 ? 12.164 36.626 29.942 1.00 36.54 119 LYS E CA 1
ATOM 4375 C C . LYS E 1 78 ? 13.107 35.932 30.901 1.00 32.02 119 LYS E C 1
ATOM 4376 O O . LYS E 1 78 ? 12.728 34.911 31.478 1.00 30.92 119 LYS E O 1
ATOM 4382 N N . PRO E 1 79 ? 14.331 36.433 31.082 1.00 29.84 120 PRO E N 1
ATOM 4383 C CA . PRO E 1 79 ? 15.196 35.671 32.038 1.00 29.67 120 PRO E CA 1
ATOM 4384 C C . PRO E 1 79 ? 14.598 35.593 33.479 1.00 30.15 120 PRO E C 1
ATOM 4385 O O . PRO E 1 79 ? 14.803 34.634 34.187 1.00 30.94 120 PRO E O 1
ATOM 4389 N N . LEU E 1 80 ? 13.866 36.607 33.895 1.00 26.68 121 LEU E N 1
ATOM 4390 C CA . LEU E 1 80 ? 13.410 36.661 35.254 1.00 25.95 121 LEU E CA 1
ATOM 4391 C C . LEU E 1 80 ? 12.256 35.654 35.378 1.00 29.76 121 LEU E C 1
ATOM 4392 O O . LEU E 1 80 ? 12.195 34.941 36.361 1.00 27.01 121 LEU E O 1
ATOM 4397 N N . GLU E 1 81 ? 11.394 35.548 34.365 1.00 28.56 122 GLU E N 1
ATOM 4398 C CA . GLU E 1 81 ? 10.289 34.594 34.457 1.00 30.52 122 GLU E CA 1
ATOM 4399 C C . GLU E 1 81 ? 10.777 33.145 34.568 1.00 34.14 122 GLU E C 1
ATOM 4400 O O . GLU E 1 81 ? 10.225 32.347 35.378 1.00 35.46 122 GLU E O 1
ATOM 4414 N N . VAL E 1 83 ? 13.847 32.033 35.657 1.00 27.68 124 VAL E N 1
ATOM 4415 C CA . VAL E 1 83 ? 14.474 31.737 36.948 1.00 27.21 124 VAL E CA 1
ATOM 4416 C C . VAL E 1 83 ? 13.455 31.760 38.075 1.00 27.28 124 VAL E C 1
ATOM 4417 O O . VAL E 1 83 ? 13.556 30.991 39.001 1.00 29.65 124 VAL E O 1
ATOM 4421 N N . ALA E 1 84 ? 12.481 32.666 38.037 1.00 26.85 125 ALA E N 1
ATOM 4422 C CA . ALA E 1 84 ? 11.494 32.753 39.132 1.00 28.43 125 ALA E CA 1
ATOM 4423 C C . ALA E 1 84 ? 10.748 31.459 39.337 1.00 31.12 125 ALA E C 1
ATOM 4424 O O . ALA E 1 84 ? 10.371 31.146 40.462 1.00 31.00 125 ALA E O 1
ATOM 4426 N N . LYS E 1 85 ? 10.530 30.705 38.253 1.00 32.22 126 LYS E N 1
ATOM 4427 C CA . LYS E 1 85 ? 9.902 29.367 38.319 1.00 34.81 126 LYS E CA 1
ATOM 4428 C C . LYS E 1 85 ? 10.782 28.377 39.100 1.00 33.24 126 LYS E C 1
ATOM 4429 O O . LYS E 1 85 ? 10.264 27.448 39.683 1.00 33.83 126 LYS E O 1
ATOM 4435 N N . LYS E 1 86 ? 12.106 28.553 39.061 1.00 33.31 127 LYS E N 1
ATOM 4436 C CA . LYS E 1 86 ? 13.059 27.644 39.713 1.00 33.11 127 LYS E CA 1
ATOM 4437 C C . LYS E 1 86 ? 13.234 27.888 41.244 1.00 31.67 127 LYS E C 1
ATOM 4438 O O . LYS E 1 86 ? 13.817 27.043 41.959 1.00 30.48 127 LYS E O 1
ATOM 4444 N N . TYR E 1 87 ? 12.705 29.013 41.720 1.00 28.16 128 TYR E N 1
ATOM 4445 C CA . TYR E 1 87 ? 12.858 29.470 43.098 1.00 27.22 128 TYR E CA 1
ATOM 4446 C C . TYR E 1 87 ? 11.504 30.073 43.544 1.00 28.39 128 TYR E C 1
ATOM 4447 O O . TYR E 1 87 ? 11.368 31.288 43.630 1.00 26.89 128 TYR E O 1
ATOM 4456 N N . PRO E 1 88 ? 10.478 29.225 43.733 1.00 29.38 129 PRO E N 1
ATOM 4457 C CA . PRO E 1 88 ? 9.097 29.756 43.912 1.00 32.54 129 PRO E CA 1
ATOM 4458 C C . PRO E 1 88 ? 8.885 30.571 45.198 1.00 32.48 129 PRO E C 1
ATOM 4459 O O . PRO E 1 88 ? 7.976 31.382 45.250 1.00 31.44 129 PRO E O 1
ATOM 4463 N N . LYS E 1 89 ? 9.743 30.366 46.192 1.00 30.17 130 LYS E N 1
ATOM 4464 C CA . LYS E 1 89 ? 9.683 31.125 47.427 1.00 31.42 130 LYS E CA 1
ATOM 4465 C C . LYS E 1 89 ? 10.502 32.453 47.340 1.00 27.19 130 LYS E C 1
ATOM 4466 O O . LYS E 1 89 ? 10.398 33.308 48.204 1.00 27.37 130 LYS E O 1
ATOM 4472 N N . GLN E 1 90 ? 11.346 32.620 46.323 1.00 22.86 131 GLN E N 1
ATOM 4473 C CA . GLN E 1 90 ? 12.088 33.865 46.178 1.00 21.84 131 GLN E CA 1
ATOM 4474 C C . GLN E 1 90 ? 11.146 34.974 45.697 1.00 22.76 131 GLN E C 1
ATOM 4475 O O . GLN E 1 90 ? 10.331 34.769 44.772 1.00 24.90 131 GLN E O 1
ATOM 4481 N N . GLN E 1 91 ? 11.240 36.143 46.334 1.00 22.64 132 GLN E N 1
ATOM 4482 C CA . GLN E 1 91 ? 10.446 37.302 45.939 1.00 22.85 132 GLN E CA 1
ATOM 4483 C C . GLN E 1 91 ? 11.259 38.152 44.998 1.00 22.67 132 GLN E C 1
ATOM 4484 O O . GLN E 1 91 ? 12.438 38.446 45.243 1.00 21.41 132 GLN E O 1
ATOM 4490 N N . PHE E 1 92 ? 10.610 38.589 43.928 1.00 22.62 133 PHE E N 1
ATOM 4491 C CA . PHE E 1 92 ? 11.242 39.449 42.920 1.00 22.77 133 PHE E CA 1
ATOM 4492 C C . PHE E 1 92 ? 10.369 40.608 42.573 1.00 23.06 133 PHE E C 1
ATOM 4493 O O . PHE E 1 92 ? 9.186 40.580 42.864 1.00 25.28 133 PHE E O 1
ATOM 4501 N N . ALA E 1 93 ? 10.985 41.652 42.002 1.00 22.69 134 ALA E N 1
ATOM 4502 C CA . ALA E 1 93 ? 10.241 42.790 41.438 1.00 22.52 134 ALA E CA 1
ATOM 4503 C C . ALA E 1 93 ? 10.863 43.122 40.139 1.00 22.41 134 ALA E C 1
ATOM 4504 O O . ALA E 1 93 ? 12.077 42.936 39.993 1.00 22.64 134 ALA E O 1
ATOM 4506 N N . ILE E 1 94 ? 10.066 43.585 39.180 1.00 22.63 135 ILE E N 1
ATOM 4507 C CA . ILE E 1 94 ? 10.612 44.082 37.892 1.00 24.53 135 ILE E CA 1
ATOM 4508 C C . ILE E 1 94 ? 10.095 45.495 37.608 1.00 24.88 135 ILE E C 1
ATOM 4509 O O . ILE E 1 94 ? 8.902 45.770 37.771 1.00 26.22 135 ILE E O 1
ATOM 4514 N N . ILE E 1 95 ? 11.006 46.396 37.267 1.00 24.34 136 ILE E N 1
ATOM 4515 C CA . ILE E 1 95 ? 10.607 47.752 36.928 1.00 27.13 136 ILE E CA 1
ATOM 4516 C C . ILE E 1 95 ? 10.377 47.867 35.424 1.00 28.81 136 ILE E C 1
ATOM 4517 O O . ILE E 1 95 ? 11.187 47.420 34.627 1.00 28.86 136 ILE E O 1
ATOM 4522 N N . ASP E 1 96 ? 9.251 48.465 35.050 1.00 32.42 137 ASP E N 1
ATOM 4523 C CA . ASP E 1 96 ? 8.955 48.856 33.641 1.00 34.60 137 ASP E CA 1
ATOM 4524 C C . ASP E 1 96 ? 8.553 47.656 32.787 1.00 37.00 137 ASP E C 1
ATOM 4525 O O . ASP E 1 96 ? 8.818 47.616 31.586 1.00 41.02 137 ASP E O 1
ATOM 4530 N N . TYR E 1 97 ? 7.915 46.667 33.406 1.00 34.69 138 TYR E N 1
ATOM 4531 C CA . TYR E 1 97 ? 7.400 45.521 32.674 1.00 35.04 138 TYR E CA 1
ATOM 4532 C C . TYR E 1 97 ? 6.303 44.861 33.460 1.00 38.50 138 TYR E C 1
ATOM 4533 O O . TYR E 1 97 ? 6.421 44.733 34.682 1.00 36.47 138 TYR E O 1
ATOM 4542 N N . GLU E 1 98 ? 5.237 44.469 32.752 1.00 37.27 139 GLU E N 1
ATOM 4543 C CA . GLU E 1 98 ? 4.080 43.802 33.327 1.00 40.82 139 GLU E CA 1
ATOM 4544 C C . GLU E 1 98 ? 3.806 42.562 32.495 1.00 38.80 139 GLU E C 1
ATOM 4545 O O . GLU E 1 98 ? 3.749 42.645 31.301 1.00 40.21 139 GLU E O 1
ATOM 4551 N N . TYR E 1 99 ? 3.692 41.416 33.118 1.00 36.70 140 TYR E N 1
ATOM 4552 C CA . TYR E 1 99 ? 3.445 40.174 32.375 1.00 40.01 140 TYR E CA 1
ATOM 4553 C C . TYR E 1 99 ? 1.967 40.019 32.059 1.00 42.24 140 TYR E C 1
ATOM 4554 O O . TYR E 1 99 ? 1.104 40.497 32.800 1.00 42.06 140 TYR E O 1
ATOM 4563 N N . ASP E 1 100 ? 1.687 39.344 30.956 1.00 46.34 141 ASP E N 1
ATOM 4564 C CA . ASP E 1 100 ? 0.303 39.003 30.606 1.00 54.28 141 ASP E CA 1
ATOM 4565 C C . ASP E 1 100 ? -0.335 38.204 31.741 1.00 50.71 141 ASP E C 1
ATOM 4566 O O . ASP E 1 100 ? -1.367 38.578 32.268 1.00 54.47 141 ASP E O 1
ATOM 4571 N N . LYS E 1 101 ? 0.315 37.119 32.123 1.00 51.61 142 LYS E N 1
ATOM 4572 C CA . LYS E 1 101 ? -0.091 36.320 33.273 1.00 53.13 142 LYS E CA 1
ATOM 4573 C C . LYS E 1 101 ? 1.002 36.561 34.345 1.00 46.19 142 LYS E C 1
ATOM 4574 O O . LYS E 1 101 ? 2.108 36.083 34.209 1.00 44.15 142 LYS E O 1
ATOM 4580 N N . GLN E 1 102 ? 0.696 37.356 35.361 1.00 43.56 143 GLN E N 1
ATOM 4581 C CA . GLN E 1 102 ? 1.703 37.794 36.338 1.00 42.72 143 GLN E CA 1
ATOM 4582 C C . GLN E 1 102 ? 2.130 36.608 37.258 1.00 41.07 143 GLN E C 1
ATOM 4583 O O . GLN E 1 102 ? 1.302 36.099 37.992 1.00 38.23 143 GLN E O 1
ATOM 4589 N N . PRO E 1 103 ? 3.405 36.143 37.181 1.00 37.29 144 PRO E N 1
ATOM 4590 C CA . PRO E 1 103 ? 3.875 35.114 38.125 1.00 37.98 144 PRO E CA 1
ATOM 4591 C C . PRO E 1 103 ? 3.670 35.499 39.611 1.00 37.75 144 PRO E C 1
ATOM 4592 O O . PRO E 1 103 ? 3.771 36.679 39.993 1.00 36.61 144 PRO E O 1
ATOM 4596 N N . SER E 1 104 ? 3.363 34.504 40.436 1.00 36.99 145 SER E N 1
ATOM 4597 C CA . SER E 1 104 ? 2.931 34.725 41.812 1.00 37.52 145 SER E CA 1
ATOM 4598 C C . SER E 1 104 ? 4.022 35.375 42.664 1.00 35.26 145 SER E C 1
ATOM 4599 O O . SER E 1 104 ? 3.706 36.091 43.583 1.00 33.24 145 SER E O 1
ATOM 4602 N N . ASN E 1 105 ? 5.289 35.161 42.326 1.00 33.88 146 ASN E N 1
ATOM 4603 C CA . ASN E 1 105 ? 6.411 35.735 43.102 1.00 30.06 146 ASN E CA 1
ATOM 4604 C C . ASN E 1 105 ? 7.125 36.926 42.438 1.00 30.65 146 ASN E C 1
ATOM 4605 O O . ASN E 1 105 ? 8.255 37.250 42.806 1.00 27.05 146 ASN E O 1
ATOM 4610 N N . ILE E 1 106 ? 6.475 37.583 41.457 1.00 29.13 147 ILE E N 1
ATOM 4611 C CA . ILE E 1 106 ? 7.042 38.767 40.829 1.00 28.89 147 ILE E CA 1
ATOM 4612 C C . ILE E 1 106 ? 6.055 39.951 40.911 1.00 30.97 147 ILE E C 1
ATOM 4613 O O . ILE E 1 106 ? 4.925 39.840 40.441 1.00 33.16 147 ILE E O 1
ATOM 4618 N N . THR E 1 107 ? 6.509 41.055 41.532 1.00 31.47 148 THR E N 1
ATOM 4619 C CA . THR E 1 107 ? 5.773 42.314 41.592 1.00 31.38 148 THR E CA 1
ATOM 4620 C C . THR E 1 107 ? 6.274 43.213 40.472 1.00 33.18 148 THR E C 1
ATOM 4621 O O . THR E 1 107 ? 7.471 43.519 40.392 1.00 29.72 148 THR E O 1
ATOM 4625 N N . SER E 1 108 ? 5.361 43.642 39.597 1.00 31.96 149 SER E N 1
ATOM 4626 C CA . SER E 1 108 ? 5.674 44.613 38.545 1.00 32.40 149 SER E CA 1
ATOM 4627 C C . SER E 1 108 ? 5.499 46.029 39.070 1.00 33.96 149 SER E C 1
ATOM 4628 O O . SER E 1 108 ? 4.549 46.302 39.753 1.00 35.19 149 SER E O 1
ATOM 4631 N N . ILE E 1 109 ? 6.434 46.914 38.752 1.00 33.98 150 ILE E N 1
ATOM 4632 C CA . ILE E 1 109 ? 6.429 48.328 39.147 1.00 35.68 150 ILE E CA 1
ATOM 4633 C C . ILE E 1 109 ? 6.569 49.170 37.840 1.00 37.16 150 ILE E C 1
ATOM 4634 O O . ILE E 1 109 ? 7.530 49.006 37.083 1.00 35.27 150 ILE E O 1
ATOM 4639 N N . SER E 1 110 ? 5.643 50.069 37.584 1.00 39.95 151 SER E N 1
ATOM 4640 C CA . SER E 1 110 ? 5.726 50.918 36.369 1.00 42.73 151 SER E CA 1
ATOM 4641 C C . SER E 1 110 ? 6.935 51.919 36.394 1.00 47.92 151 SER E C 1
ATOM 4642 O O . SER E 1 110 ? 7.523 52.193 37.472 1.00 46.28 151 SER E O 1
ATOM 4645 N N . TYR E 1 111 ? 7.285 52.472 35.221 1.00 48.33 152 TYR E N 1
ATOM 4646 C CA . TYR E 1 111 ? 8.312 53.516 35.095 1.00 50.50 152 TYR E CA 1
ATOM 4647 C C . TYR E 1 111 ? 8.053 54.748 36.026 1.00 52.15 152 TYR E C 1
ATOM 4648 O O . TYR E 1 111 ? 8.997 55.280 36.628 1.00 50.00 152 TYR E O 1
ATOM 4657 N N . GLU E 1 112 ? 6.782 55.174 36.137 1.00 55.50 153 GLU E N 1
ATOM 4658 C CA . GLU E 1 112 ? 6.333 56.292 37.005 1.00 59.81 153 GLU E CA 1
ATOM 4659 C C . GLU E 1 112 ? 6.372 55.958 38.503 1.00 55.73 153 GLU E C 1
ATOM 4660 O O . GLU E 1 112 ? 6.753 56.794 39.329 1.00 53.13 153 GLU E O 1
ATOM 4666 N N . ASP E 1 113 ? 5.948 54.748 38.849 1.00 51.56 154 ASP E N 1
ATOM 4667 C CA . ASP E 1 113 ? 5.984 54.311 40.246 1.00 56.80 154 ASP E CA 1
ATOM 4668 C C . ASP E 1 113 ? 7.459 54.108 40.748 1.00 54.51 154 ASP E C 1
ATOM 4669 O O . ASP E 1 113 ? 7.753 54.191 41.940 1.00 50.80 154 ASP E O 1
ATOM 4674 N N . ASN E 1 114 ? 8.379 53.908 39.805 1.00 54.00 155 ASN E N 1
ATOM 4675 C CA . ASN E 1 114 ? 9.808 53.825 40.091 1.00 54.42 155 ASN E CA 1
ATOM 4676 C C . ASN E 1 114 ? 10.385 55.150 40.669 1.00 56.24 155 ASN E C 1
ATOM 4677 O O . ASN E 1 114 ? 11.372 55.146 41.410 1.00 56.45 155 ASN E O 1
ATOM 4682 N N . LYS E 1 115 ? 9.796 56.285 40.315 1.00 59.30 156 LYS E N 1
ATOM 4683 C CA . LYS E 1 115 ? 10.260 57.575 40.861 1.00 68.64 156 LYS E CA 1
ATOM 4684 C C . LYS E 1 115 ? 9.242 58.283 41.765 1.00 64.58 156 LYS E C 1
ATOM 4685 O O . LYS E 1 115 ? 9.529 59.353 42.257 1.00 67.43 156 LYS E O 1
ATOM 4691 N N . SER E 1 116 ? 8.096 57.647 42.018 1.00 65.44 157 SER E N 1
ATOM 4692 C CA . SER E 1 116 ? 7.009 58.208 42.842 1.00 65.28 157 SER E CA 1
ATOM 4693 C C . SER E 1 116 ? 7.078 57.887 44.341 1.00 60.19 157 SER E C 1
ATOM 4694 O O . SER E 1 116 ? 6.254 58.425 45.099 1.00 67.53 157 SER E O 1
ATOM 4697 N N . GLY E 1 117 ? 7.996 57.011 44.779 1.00 50.48 158 GLY E N 1
ATOM 4698 C CA . GLY E 1 117 ? 8.040 56.598 46.188 1.00 44.12 158 GLY E CA 1
ATOM 4699 C C . GLY E 1 117 ? 7.434 55.216 46.378 1.00 42.43 158 GLY E C 1
ATOM 4700 O O . GLY E 1 117 ? 7.730 54.529 47.368 1.00 39.23 158 GLY E O 1
ATOM 4701 N N . TYR E 1 118 ? 6.624 54.778 45.405 1.00 38.87 159 TYR E N 1
ATOM 4702 C CA . TYR E 1 118 ? 5.998 53.468 45.424 1.00 36.34 159 TYR E CA 1
ATOM 4703 C C . TYR E 1 118 ? 6.960 52.329 45.655 1.00 37.05 159 TYR E C 1
ATOM 4704 O O . TYR E 1 118 ? 6.760 51.460 46.541 1.00 34.49 159 TYR E O 1
ATOM 4713 N N . LEU E 1 119 ? 8.010 52.310 44.860 1.00 35.34 160 LEU E N 1
ATOM 4714 C CA . LEU E 1 119 ? 9.012 51.279 45.013 1.00 35.74 160 LEU E CA 1
ATOM 4715 C C . LEU E 1 119 ? 9.619 51.244 46.409 1.00 33.03 160 LEU E C 1
ATOM 4716 O O . LEU E 1 119 ? 9.819 50.200 47.003 1.00 34.00 160 LEU E O 1
ATOM 4721 N N . ALA E 1 120 ? 9.942 52.394 46.960 1.00 36.27 161 ALA E N 1
ATOM 4722 C CA . ALA E 1 120 ? 10.516 52.425 48.328 1.00 35.30 161 ALA E CA 1
ATOM 4723 C C . ALA E 1 120 ? 9.523 51.839 49.314 1.00 36.80 161 ALA E C 1
ATOM 4724 O O . ALA E 1 120 ? 9.894 51.166 50.279 1.00 34.85 161 ALA E O 1
ATOM 4726 N N . GLY E 1 121 ? 8.230 52.117 49.062 1.00 33.12 162 GLY E N 1
ATOM 4727 C CA . GLY E 1 121 ? 7.148 51.623 49.925 1.00 33.22 162 GLY E CA 1
ATOM 4728 C C . GLY E 1 121 ? 6.960 50.124 49.793 1.00 33.42 162 GLY E C 1
ATOM 4729 O O . GLY E 1 121 ? 6.749 49.426 50.773 1.00 30.97 162 GLY E O 1
ATOM 4730 N N . LEU E 1 122 ? 7.030 49.642 48.554 1.00 33.57 163 LEU E N 1
ATOM 4731 C CA . LEU E 1 122 ? 6.961 48.200 48.303 1.00 34.10 163 LEU E CA 1
ATOM 4732 C C . LEU E 1 122 ? 8.025 47.457 49.077 1.00 35.91 163 LEU E C 1
ATOM 4733 O O . LEU E 1 122 ? 7.705 46.503 49.802 1.00 33.45 163 LEU E O 1
ATOM 4738 N N . ILE E 1 123 ? 9.286 47.906 48.936 1.00 37.05 164 ILE E N 1
ATOM 4739 C CA . ILE E 1 123 ? 10.406 47.307 49.683 1.00 39.82 164 ILE E CA 1
ATOM 4740 C C . ILE E 1 123 ? 10.111 47.280 51.137 1.00 38.29 164 ILE E C 1
ATOM 4741 O O . ILE E 1 123 ? 10.240 46.238 51.755 1.00 41.28 164 ILE E O 1
ATOM 4746 N N . ALA E 1 124 ? 9.687 48.425 51.699 1.00 40.17 165 ALA E N 1
ATOM 4747 C CA . ALA E 1 124 ? 9.349 48.509 53.124 1.00 38.06 165 ALA E CA 1
ATOM 4748 C C . ALA E 1 124 ? 8.244 47.542 53.562 1.00 40.95 165 ALA E C 1
ATOM 4749 O O . ALA E 1 124 ? 8.277 46.967 54.657 1.00 38.96 165 ALA E O 1
ATOM 4751 N N . GLY E 1 125 ? 7.250 47.356 52.701 1.00 40.12 166 GLY E N 1
ATOM 4752 C CA . GLY E 1 125 ? 6.184 46.410 53.036 1.00 41.54 166 GLY E CA 1
ATOM 4753 C C . GLY E 1 125 ? 6.707 44.992 52.990 1.00 41.95 166 GLY E C 1
ATOM 4754 O O . GLY E 1 125 ? 6.395 44.194 53.841 1.00 43.06 166 GLY E O 1
ATOM 4755 N N . LYS E 1 126 ? 7.527 44.678 51.996 1.00 43.00 167 LYS E N 1
ATOM 4756 C CA . LYS E 1 126 ? 8.048 43.304 51.932 1.00 45.83 167 LYS E CA 1
ATOM 4757 C C . LYS E 1 126 ? 9.006 43.000 53.051 1.00 49.55 167 LYS E C 1
ATOM 4758 O O . LYS E 1 126 ? 8.982 41.894 53.564 1.00 54.84 167 LYS E O 1
ATOM 4772 N N . THR E 1 128 ? 9.129 44.440 56.104 1.00 68.74 169 THR E N 1
ATOM 4773 C CA . THR E 1 128 ? 8.514 44.448 57.452 1.00 77.55 169 THR E CA 1
ATOM 4774 C C . THR E 1 128 ? 7.329 43.458 57.501 1.00 80.66 169 THR E C 1
ATOM 4775 O O . THR E 1 128 ? 6.224 43.767 57.940 1.00 79.16 169 THR E O 1
ATOM 4780 N N . LYS F 1 7 ? 28.605 91.576 25.803 1.00 52.73 48 LYS F N 1
ATOM 4781 C CA . LYS F 1 7 ? 27.570 90.657 25.286 1.00 47.86 48 LYS F CA 1
ATOM 4782 C C . LYS F 1 7 ? 27.210 89.615 26.341 1.00 40.95 48 LYS F C 1
ATOM 4783 O O . LYS F 1 7 ? 27.903 89.442 27.314 1.00 43.59 48 LYS F O 1
ATOM 4789 N N . LYS F 1 8 ? 26.136 88.900 26.102 1.00 38.19 49 LYS F N 1
ATOM 4790 C CA . LYS F 1 8 ? 25.640 87.906 27.047 1.00 37.10 49 LYS F CA 1
ATOM 4791 C C . LYS F 1 8 ? 26.577 86.711 27.125 1.00 32.06 49 LYS F C 1
ATOM 4792 O O . LYS F 1 8 ? 27.333 86.402 26.165 1.00 30.26 49 LYS F O 1
ATOM 4798 N N . SER F 1 9 ? 26.577 86.075 28.282 1.00 28.89 50 SER F N 1
ATOM 4799 C CA . SER F 1 9 ? 27.427 84.931 28.571 1.00 28.06 50 SER F CA 1
ATOM 4800 C C . SER F 1 9 ? 26.721 83.893 29.453 1.00 27.10 50 SER F C 1
ATOM 4801 O O . SER F 1 9 ? 25.901 84.238 30.340 1.00 25.97 50 SER F O 1
ATOM 4804 N N . VAL F 1 10 ? 26.975 82.626 29.173 1.00 24.77 51 VAL F N 1
ATOM 4805 C CA . VAL F 1 10 ? 26.332 81.527 29.890 1.00 24.37 51 VAL F CA 1
ATOM 4806 C C . VAL F 1 10 ? 27.405 80.554 30.344 1.00 25.34 51 VAL F C 1
ATOM 4807 O O . VAL F 1 10 ? 28.286 80.196 29.568 1.00 25.05 51 VAL F O 1
ATOM 4811 N N . SER F 1 11 ? 27.304 80.106 31.587 1.00 24.10 52 SER F N 1
ATOM 4812 C CA . SER F 1 11 ? 28.203 79.141 32.142 1.00 26.56 52 SER F CA 1
ATOM 4813 C C . SER F 1 11 ? 27.457 77.845 32.442 1.00 26.01 52 SER F C 1
ATOM 4814 O O . SER F 1 11 ? 26.326 77.879 32.884 1.00 25.63 52 SER F O 1
ATOM 4825 N N . ILE F 1 13 ? 28.020 74.056 34.603 1.00 24.16 54 ILE F N 1
ATOM 4826 C CA . ILE F 1 13 ? 28.845 73.230 35.450 1.00 26.59 54 ILE F CA 1
ATOM 4827 C C . ILE F 1 13 ? 28.307 71.798 35.450 1.00 27.35 54 ILE F C 1
ATOM 4828 O O . ILE F 1 13 ? 27.092 71.596 35.625 1.00 27.34 54 ILE F O 1
ATOM 4833 N N . LEU F 1 14 ? 29.212 70.845 35.238 1.00 28.90 55 LEU F N 1
ATOM 4834 C CA . LEU F 1 14 ? 28.863 69.419 35.136 1.00 30.11 55 LEU F CA 1
ATOM 4835 C C . LEU F 1 14 ? 29.586 68.536 36.151 1.00 32.10 55 LEU F C 1
ATOM 4836 O O . LEU F 1 14 ? 30.738 68.766 36.508 1.00 32.82 55 LEU F O 1
ATOM 4841 N N . ASP F 1 15 ? 28.872 67.515 36.588 1.00 32.62 56 ASP F N 1
ATOM 4842 C CA . ASP F 1 15 ? 29.387 66.508 37.501 1.00 35.83 56 ASP F CA 1
ATOM 4843 C C . ASP F 1 15 ? 29.845 65.279 36.705 1.00 34.26 56 ASP F C 1
ATOM 4844 O O . ASP F 1 15 ? 29.024 64.600 36.084 1.00 32.73 56 ASP F O 1
ATOM 4849 N N . ILE F 1 16 ? 31.155 65.045 36.697 1.00 36.52 57 ILE F N 1
ATOM 4850 C CA . ILE F 1 16 ? 31.774 63.964 35.900 1.00 38.95 57 ILE F CA 1
ATOM 4851 C C . ILE F 1 16 ? 32.323 62.809 36.779 1.00 42.60 57 ILE F C 1
ATOM 4852 O O . ILE F 1 16 ? 33.199 62.058 36.360 1.00 43.05 57 ILE F O 1
ATOM 4857 N N . GLU F 1 17 ? 31.820 62.690 38.000 1.00 39.50 58 GLU F N 1
ATOM 4858 C CA . GLU F 1 17 ? 32.148 61.523 38.827 1.00 45.59 58 GLU F CA 1
ATOM 4859 C C . GLU F 1 17 ? 31.376 60.282 38.322 1.00 43.78 58 GLU F C 1
ATOM 4860 O O . GLU F 1 17 ? 30.171 60.333 38.114 1.00 42.54 58 GLU F O 1
ATOM 4866 N N . GLY F 1 18 ? 32.066 59.154 38.155 1.00 49.43 59 GLY F N 1
ATOM 4867 C CA . GLY F 1 18 ? 31.448 57.925 37.650 1.00 50.14 59 GLY F CA 1
ATOM 4868 C C . GLY F 1 18 ? 30.920 58.051 36.227 1.00 55.46 59 GLY F C 1
ATOM 4869 O O . GLY F 1 18 ? 31.333 58.920 35.469 1.00 61.63 59 GLY F O 1
ATOM 4870 N N . THR F 1 19 ? 29.978 57.204 35.864 1.00 58.46 60 THR F N 1
ATOM 4871 C CA . THR F 1 19 ? 29.479 57.192 34.482 1.00 62.45 60 THR F CA 1
ATOM 4872 C C . THR F 1 19 ? 27.965 57.310 34.369 1.00 59.34 60 THR F C 1
ATOM 4873 O O . THR F 1 19 ? 27.427 57.188 33.281 1.00 63.37 60 THR F O 1
ATOM 4877 N N . ASN F 1 20 ? 27.299 57.625 35.474 1.00 48.93 61 ASN F N 1
ATOM 4878 C CA . ASN F 1 20 ? 25.843 57.567 35.547 1.00 51.37 61 ASN F CA 1
ATOM 4879 C C . ASN F 1 20 ? 25.141 58.747 34.859 1.00 49.97 61 ASN F C 1
ATOM 4880 O O . ASN F 1 20 ? 23.917 58.732 34.752 1.00 52.67 61 ASN F O 1
ATOM 4885 N N . ASN F 1 21 ? 25.902 59.759 34.419 1.00 41.71 62 ASN F N 1
ATOM 4886 C CA . ASN F 1 21 ? 25.348 60.995 33.836 1.00 40.20 62 ASN F CA 1
ATOM 4887 C C . ASN F 1 21 ? 25.863 61.251 32.422 1.00 36.70 62 ASN F C 1
ATOM 4888 O O . ASN F 1 21 ? 25.852 62.378 31.933 1.00 33.14 62 ASN F O 1
ATOM 4893 N N . GLU F 1 22 ? 26.343 60.199 31.773 1.00 35.54 63 GLU F N 1
ATOM 4894 C CA . GLU F 1 22 ? 26.970 60.330 30.489 1.00 34.64 63 GLU F CA 1
ATOM 4895 C C . GLU F 1 22 ? 26.068 60.968 29.460 1.00 31.82 63 GLU F C 1
ATOM 4896 O O . GLU F 1 22 ? 26.435 61.951 28.848 1.00 31.29 63 GLU F O 1
ATOM 4902 N N . ALA F 1 23 ? 24.892 60.398 29.249 1.00 31.95 64 ALA F N 1
ATOM 4903 C CA . ALA F 1 23 ? 23.958 60.956 28.250 1.00 31.95 64 ALA F CA 1
ATOM 4904 C C . ALA F 1 23 ? 23.488 62.330 28.620 1.00 29.50 64 ALA F C 1
ATOM 4905 O O . ALA F 1 23 ? 23.357 63.199 27.759 1.00 28.97 64 ALA F O 1
ATOM 4915 N N . ASN F 1 25 ? 24.949 64.615 30.396 1.00 27.26 66 ASN F N 1
ATOM 4916 C CA . ASN F 1 25 ? 26.057 65.551 30.201 1.00 28.06 66 ASN F CA 1
ATOM 4917 C C . ASN F 1 25 ? 26.306 65.879 28.779 1.00 29.09 66 ASN F C 1
ATOM 4918 O O . ASN F 1 25 ? 26.516 67.037 28.437 1.00 29.70 66 ASN F O 1
ATOM 4923 N N . ASN F 1 26 ? 26.237 64.864 27.921 1.00 28.36 67 ASN F N 1
ATOM 4924 C CA . ASN F 1 26 ? 26.406 65.065 26.521 1.00 29.56 67 ASN F CA 1
ATOM 4925 C C . ASN F 1 26 ? 25.312 65.903 25.946 1.00 28.92 67 ASN F C 1
ATOM 4926 O O . ASN F 1 26 ? 25.592 66.784 25.147 1.00 31.35 67 ASN F O 1
ATOM 4931 N N . SER F 1 27 ? 24.066 65.647 26.318 1.00 29.00 68 SER F N 1
ATOM 4932 C CA . SER F 1 27 ? 22.941 66.460 25.834 1.00 29.18 68 SER F CA 1
ATOM 4933 C C . SER F 1 27 ? 23.034 67.923 26.297 1.00 26.08 68 SER F C 1
ATOM 4934 O O . SER F 1 27 ? 22.658 68.812 25.570 1.00 25.46 68 SER F O 1
ATOM 4937 N N . ALA F 1 28 ? 23.410 68.129 27.549 1.00 24.49 69 ALA F N 1
ATOM 4938 C CA . ALA F 1 28 ? 23.565 69.463 28.126 1.00 24.06 69 ALA F CA 1
ATOM 4939 C C . ALA F 1 28 ? 24.623 70.276 27.366 1.00 24.61 69 ALA F C 1
ATOM 4940 O O . ALA F 1 28 ? 24.369 71.414 26.976 1.00 25.36 69 ALA F O 1
ATOM 4942 N N . LEU F 1 29 ? 25.777 69.676 27.092 1.00 24.13 70 LEU F N 1
ATOM 4943 C CA . LEU F 1 29 ? 26.818 70.312 26.307 1.00 25.77 70 LEU F CA 1
ATOM 4944 C C . LEU F 1 29 ? 26.368 70.630 24.902 1.00 28.31 70 LEU F C 1
ATOM 4945 O O . LEU F 1 29 ? 26.695 71.719 24.360 1.00 28.64 70 LEU F O 1
ATOM 4950 N N . LEU F 1 30 ? 25.673 69.691 24.264 1.00 27.55 71 LEU F N 1
ATOM 4951 C CA . LEU F 1 30 ? 25.133 69.938 22.932 1.00 28.86 71 LEU F CA 1
ATOM 4952 C C . LEU F 1 30 ? 24.118 71.108 22.899 1.00 28.25 71 LEU F C 1
ATOM 4953 O O . LEU F 1 30 ? 24.101 71.900 21.984 1.00 30.63 71 LEU F O 1
ATOM 4958 N N . ALA F 1 31 ? 23.270 71.196 23.891 1.00 27.76 72 ALA F N 1
ATOM 4959 C CA . ALA F 1 31 ? 22.297 72.283 23.987 1.00 29.38 72 ALA F CA 1
ATOM 4960 C C . ALA F 1 31 ? 23.037 73.627 24.089 1.00 29.84 72 ALA F C 1
ATOM 4961 O O . ALA F 1 31 ? 22.674 74.578 23.411 1.00 31.29 72 ALA F O 1
ATOM 4963 N N . LEU F 1 32 ? 24.092 73.688 24.904 1.00 27.34 73 LEU F N 1
ATOM 4964 C CA . LEU F 1 32 ? 24.869 74.923 25.055 1.00 28.91 73 LEU F CA 1
ATOM 4965 C C . LEU F 1 32 ? 25.542 75.331 23.719 1.00 32.07 73 LEU F C 1
ATOM 4966 O O . LEU F 1 32 ? 25.504 76.502 23.310 1.00 30.18 73 LEU F O 1
ATOM 4971 N N . ASN F 1 33 ? 26.139 74.368 23.045 1.00 31.64 74 ASN F N 1
ATOM 4972 C CA . ASN F 1 33 ? 26.757 74.612 21.748 1.00 36.03 74 ASN F CA 1
ATOM 4973 C C . ASN F 1 33 ? 25.767 75.033 20.660 1.00 35.64 74 ASN F C 1
ATOM 4974 O O . ASN F 1 33 ? 26.074 75.904 19.867 1.00 36.80 74 ASN F O 1
ATOM 4979 N N . ASN F 1 34 ? 24.586 74.420 20.649 1.00 34.83 75 ASN F N 1
ATOM 4980 C CA . ASN F 1 34 ? 23.517 74.774 19.723 1.00 34.52 75 ASN F CA 1
ATOM 4981 C C . ASN F 1 34 ? 22.971 76.167 19.999 1.00 34.54 75 ASN F C 1
ATOM 4982 O O . ASN F 1 34 ? 22.773 76.960 19.087 1.00 34.59 75 ASN F O 1
ATOM 4987 N N . ALA F 1 35 ? 22.760 76.486 21.262 1.00 33.43 76 ALA F N 1
ATOM 4988 C CA . ALA F 1 35 ? 22.301 77.828 21.596 1.00 34.47 76 ALA F CA 1
ATOM 4989 C C . ALA F 1 35 ? 23.318 78.932 21.157 1.00 36.07 76 ALA F C 1
ATOM 4990 O O . ALA F 1 35 ? 22.933 79.998 20.575 1.00 34.68 76 ALA F O 1
ATOM 4992 N N . GLN F 1 36 ? 24.598 78.656 21.377 1.00 34.62 77 GLN F N 1
ATOM 4993 C CA . GLN F 1 36 ? 25.640 79.578 21.008 1.00 37.44 77 GLN F CA 1
ATOM 4994 C C . GLN F 1 36 ? 25.697 79.781 19.489 1.00 41.75 77 GLN F C 1
ATOM 4995 O O . GLN F 1 36 ? 25.990 80.890 19.032 1.00 38.83 77 GLN F O 1
ATOM 5001 N N . LYS F 1 37 ? 25.426 78.734 18.702 1.00 41.92 78 LYS F N 1
ATOM 5002 C CA . LYS F 1 37 ? 25.407 78.877 17.244 1.00 45.31 78 LYS F CA 1
ATOM 5003 C C . LYS F 1 37 ? 24.285 79.783 16.792 1.00 45.75 78 LYS F C 1
ATOM 5004 O O . LYS F 1 37 ? 24.400 80.427 15.785 1.00 49.54 78 LYS F O 1
ATOM 5010 N N . LYS F 1 38 ? 23.195 79.847 17.538 1.00 46.73 79 LYS F N 1
ATOM 5011 C CA . LYS F 1 38 ? 22.042 80.663 17.163 1.00 46.12 79 LYS F CA 1
ATOM 5012 C C . LYS F 1 38 ? 22.119 82.048 17.789 1.00 45.40 79 LYS F C 1
ATOM 5013 O O . LYS F 1 38 ? 21.306 82.898 17.493 1.00 48.29 79 LYS F O 1
ATOM 5019 N N . LEU F 1 39 ? 23.055 82.276 18.700 1.00 41.73 80 LEU F N 1
ATOM 5020 C CA . LEU F 1 39 ? 23.082 83.533 19.440 1.00 41.09 80 LEU F CA 1
ATOM 5021 C C . LEU F 1 39 ? 24.430 84.186 19.350 1.00 41.79 80 LEU F C 1
ATOM 5022 O O . LEU F 1 39 ? 25.391 83.562 18.955 1.00 44.87 80 LEU F O 1
ATOM 5027 N N . ASN F 1 40 ? 24.521 85.423 19.803 1.00 40.67 81 ASN F N 1
ATOM 5028 C CA . ASN F 1 40 ? 25.820 86.080 19.967 1.00 41.59 81 ASN F CA 1
ATOM 5029 C C . ASN F 1 40 ? 26.187 86.096 21.452 1.00 38.85 81 ASN F C 1
ATOM 5030 O O . ASN F 1 40 ? 25.860 87.053 22.193 1.00 39.53 81 ASN F O 1
ATOM 5035 N N . ILE F 1 41 ? 26.828 85.005 21.893 1.00 36.91 82 ILE F N 1
ATOM 5036 C CA . ILE F 1 41 ? 27.119 84.789 23.316 1.00 34.01 82 ILE F CA 1
ATOM 5037 C C . ILE F 1 41 ? 28.465 84.113 23.546 1.00 30.79 82 ILE F C 1
ATOM 5038 O O . ILE F 1 41 ? 29.003 83.450 22.670 1.00 32.59 82 ILE F O 1
ATOM 5043 N N . ASP F 1 42 ? 29.022 84.361 24.717 1.00 27.68 83 ASP F N 1
ATOM 5044 C CA . ASP F 1 42 ? 30.217 83.719 25.191 1.00 28.60 83 ASP F CA 1
ATOM 5045 C C . ASP F 1 42 ? 29.812 82.582 26.096 1.00 27.43 83 ASP F C 1
ATOM 5046 O O . ASP F 1 42 ? 28.820 82.727 26.778 1.00 28.15 83 ASP F O 1
ATOM 5051 N N . THR F 1 43 ? 30.538 81.470 26.099 1.00 25.34 84 THR F N 1
ATOM 5052 C CA . THR F 1 43 ? 30.190 80.389 26.986 1.00 25.68 84 THR F CA 1
ATOM 5053 C C . THR F 1 43 ? 31.371 79.868 27.740 1.00 26.63 84 THR F C 1
ATOM 5054 O O . THR F 1 43 ? 32.503 79.981 27.291 1.00 26.03 84 THR F O 1
ATOM 5058 N N . ASN F 1 44 ? 31.074 79.253 28.874 1.00 26.39 85 ASN F N 1
ATOM 5059 C CA . ASN F 1 44 ? 32.099 78.633 29.730 1.00 28.06 85 ASN F CA 1
ATOM 5060 C C . ASN F 1 44 ? 31.524 77.311 30.247 1.00 28.69 85 ASN F C 1
ATOM 5061 O O . ASN F 1 44 ? 30.319 77.176 30.482 1.00 26.86 85 ASN F O 1
ATOM 5066 N N . LYS F 1 45 ? 32.391 76.349 30.447 1.00 28.85 86 LYS F N 1
ATOM 5067 C CA . LYS F 1 45 ? 32.029 75.032 30.903 1.00 33.10 86 LYS F CA 1
ATOM 5068 C C . LYS F 1 45 ? 33.048 74.613 31.946 1.00 33.53 86 LYS F C 1
ATOM 5069 O O . LYS F 1 45 ? 34.239 74.675 31.680 1.00 34.62 86 LYS F O 1
ATOM 5075 N N . VAL F 1 46 ? 32.558 74.175 33.102 1.00 31.54 87 VAL F N 1
ATOM 5076 C CA . VAL F 1 46 ? 33.385 73.661 34.210 1.00 32.74 87 VAL F CA 1
ATOM 5077 C C . VAL F 1 46 ? 32.928 72.224 34.517 1.00 34.41 87 VAL F C 1
ATOM 5078 O O . VAL F 1 46 ? 31.749 71.946 34.630 1.00 31.04 87 VAL F O 1
ATOM 5082 N N . GLU F 1 47 ? 33.894 71.325 34.649 1.00 37.19 88 GLU F N 1
ATOM 5083 C CA . GLU F 1 47 ? 33.634 69.925 34.960 1.00 41.14 88 GLU F CA 1
ATOM 5084 C C . GLU F 1 47 ? 34.364 69.615 36.240 1.00 41.21 88 GLU F C 1
ATOM 5085 O O . GLU F 1 47 ? 35.506 70.042 36.410 1.00 43.14 88 GLU F O 1
ATOM 5091 N N . SER F 1 48 ? 33.702 68.934 37.161 1.00 37.01 89 SER F N 1
ATOM 5092 C CA . SER F 1 48 ? 34.353 68.477 38.381 1.00 40.66 89 SER F CA 1
ATOM 5093 C C . SER F 1 48 ? 33.817 67.148 38.825 1.00 38.40 89 SER F C 1
ATOM 5094 O O . SER F 1 48 ? 32.626 66.853 38.628 1.00 35.37 89 SER F O 1
ATOM 5097 N N . ASP F 1 49 ? 34.687 66.353 39.446 1.00 41.01 90 ASP F N 1
ATOM 5098 C CA . ASP F 1 49 ? 34.272 65.024 39.978 1.00 44.46 90 ASP F CA 1
ATOM 5099 C C . ASP F 1 49 ? 34.162 65.021 41.505 1.00 44.71 90 ASP F C 1
ATOM 5100 O O . ASP F 1 49 ? 33.793 64.016 42.102 1.00 45.30 90 ASP F O 1
ATOM 5105 N N . ASP F 1 50 ? 34.413 66.177 42.112 1.00 46.32 91 ASP F N 1
ATOM 5106 C CA . ASP F 1 50 ? 34.550 66.324 43.557 1.00 44.68 91 ASP F CA 1
ATOM 5107 C C . ASP F 1 50 ? 33.450 67.240 44.102 1.00 42.82 91 ASP F C 1
ATOM 5108 O O . ASP F 1 50 ? 33.538 68.446 44.035 1.00 40.43 91 ASP F O 1
ATOM 5113 N N . SER F 1 51 ? 32.419 66.606 44.621 1.00 41.87 92 SER F N 1
ATOM 5114 C CA . SER F 1 51 ? 31.263 67.218 45.242 1.00 46.73 92 SER F CA 1
ATOM 5115 C C . SER F 1 51 ? 31.588 68.259 46.300 1.00 46.27 92 SER F C 1
ATOM 5116 O O . SER F 1 51 ? 30.846 69.233 46.477 1.00 44.09 92 SER F O 1
ATOM 5119 N N . SER F 1 52 ? 32.674 68.054 47.028 1.00 43.33 93 SER F N 1
ATOM 5120 C CA . SER F 1 52 ? 33.076 69.022 48.049 1.00 46.67 93 SER F CA 1
ATOM 5121 C C . SER F 1 52 ? 33.556 70.373 47.505 1.00 42.35 93 SER F C 1
ATOM 5122 O O . SER F 1 52 ? 33.752 71.297 48.258 1.00 39.80 93 SER F O 1
ATOM 5125 N N . THR F 1 53 ? 33.814 70.466 46.217 1.00 40.35 94 THR F N 1
ATOM 5126 C CA . THR F 1 53 ? 34.216 71.728 45.609 1.00 41.23 94 THR F CA 1
ATOM 5127 C C . THR F 1 53 ? 33.020 72.448 44.879 1.00 40.38 94 THR F C 1
ATOM 5128 O O . THR F 1 53 ? 33.208 73.584 44.440 1.00 40.56 94 THR F O 1
ATOM 5132 N N . PHE F 1 54 ? 31.849 71.801 44.774 1.00 36.18 95 PHE F N 1
ATOM 5133 C CA . PHE F 1 54 ? 30.692 72.288 43.964 1.00 36.08 95 PHE F CA 1
ATOM 5134 C C . PHE F 1 54 ? 30.232 73.675 44.395 1.00 37.01 95 PHE F C 1
ATOM 5135 O O . PHE F 1 54 ? 30.001 74.548 43.531 1.00 35.16 95 PHE F O 1
ATOM 5143 N N . SER F 1 55 ? 30.101 73.872 45.709 1.00 34.59 96 SER F N 1
ATOM 5144 C CA . SER F 1 55 ? 29.736 75.163 46.287 1.00 38.27 96 SER F CA 1
ATOM 5145 C C . SER F 1 55 ? 30.690 76.281 45.904 1.00 38.01 96 SER F C 1
ATOM 5146 O O . SER F 1 55 ? 30.286 77.361 45.422 1.00 35.56 96 SER F O 1
ATOM 5149 N N . ASN F 1 56 ? 31.961 76.044 46.180 1.00 36.32 97 ASN F N 1
ATOM 5150 C CA . ASN F 1 56 ? 32.983 77.015 45.850 1.00 39.28 97 ASN F CA 1
ATOM 5151 C C . ASN F 1 56 ? 32.961 77.322 44.350 1.00 37.02 97 ASN F C 1
ATOM 5152 O O . ASN F 1 56 ? 33.046 78.489 43.939 1.00 34.37 97 ASN F O 1
ATOM 5157 N N . SER F 1 57 ? 32.828 76.267 43.544 1.00 32.70 98 SER F N 1
ATOM 5158 C CA . SER F 1 57 ? 32.855 76.423 42.082 1.00 35.02 98 SER F CA 1
ATOM 5159 C C . SER F 1 57 ? 31.683 77.274 41.542 1.00 32.61 98 SER F C 1
ATOM 5160 O O . SER F 1 57 ? 31.861 78.120 40.657 1.00 32.67 98 SER F O 1
ATOM 5163 N N . ILE F 1 58 ? 30.506 77.063 42.086 1.00 29.00 99 ILE F N 1
ATOM 5164 C CA . ILE F 1 58 ? 29.347 77.834 41.689 1.00 28.15 99 ILE F CA 1
ATOM 5165 C C . ILE F 1 58 ? 29.532 79.286 42.156 1.00 29.80 99 ILE F C 1
ATOM 5166 O O . ILE F 1 58 ? 29.244 80.195 41.427 1.00 30.25 99 ILE F O 1
ATOM 5171 N N . ASP F 1 59 ? 30.045 79.487 43.388 1.00 33.46 100 ASP F N 1
ATOM 5172 C CA . ASP F 1 59 ? 30.336 80.831 43.919 1.00 33.68 100 ASP F CA 1
ATOM 5173 C C . ASP F 1 59 ? 31.318 81.568 43.003 1.00 33.81 100 ASP F C 1
ATOM 5174 O O . ASP F 1 59 ? 31.110 82.741 42.709 1.00 33.15 100 ASP F O 1
ATOM 5179 N N . ILE F 1 60 ? 32.325 80.868 42.477 1.00 30.74 101 ILE F N 1
ATOM 5180 C CA . ILE F 1 60 ? 33.241 81.509 41.545 1.00 34.79 101 ILE F CA 1
ATOM 5181 C C . ILE F 1 60 ? 32.477 82.065 40.350 1.00 31.64 101 ILE F C 1
ATOM 5182 O O . ILE F 1 60 ? 32.658 83.216 39.996 1.00 33.66 101 ILE F O 1
ATOM 5187 N N . LEU F 1 61 ? 31.596 81.251 39.763 1.00 28.83 102 LEU F N 1
ATOM 5188 C CA . LEU F 1 61 ? 30.840 81.633 38.575 1.00 27.63 102 LEU F CA 1
ATOM 5189 C C . LEU F 1 61 ? 29.920 82.837 38.859 1.00 27.56 102 LEU F C 1
ATOM 5190 O O . LEU F 1 61 ? 29.791 83.716 38.006 1.00 26.46 102 LEU F O 1
ATOM 5195 N N . CYS F 1 62 ? 29.336 82.871 40.056 1.00 26.27 103 CYS F N 1
ATOM 5196 C CA . CYS F 1 62 ? 28.542 84.041 40.527 1.00 27.88 103 CYS F CA 1
ATOM 5197 C C . CYS F 1 62 ? 29.299 85.325 40.608 1.00 30.91 103 CYS F C 1
ATOM 5198 O O . CYS F 1 62 ? 28.666 86.396 40.643 1.00 33.52 103 CYS F O 1
ATOM 5201 N N . ASN F 1 63 ? 30.632 85.219 40.652 1.00 29.68 104 ASN F N 1
ATOM 5202 C CA . ASN F 1 63 ? 31.513 86.354 40.637 1.00 33.04 104 ASN F CA 1
ATOM 5203 C C . ASN F 1 63 ? 32.172 86.607 39.296 1.00 35.37 104 ASN F C 1
ATOM 5204 O O . ASN F 1 63 ? 32.955 87.542 39.182 1.00 37.91 104 ASN F O 1
ATOM 5209 N N . ASP F 1 64 ? 31.734 85.902 38.245 1.00 32.89 105 ASP F N 1
ATOM 5210 C CA . ASP F 1 64 ? 32.352 85.997 36.934 1.00 36.45 105 ASP F CA 1
ATOM 5211 C C . ASP F 1 64 ? 31.432 86.561 35.825 1.00 37.66 105 ASP F C 1
ATOM 5212 O O . ASP F 1 64 ? 31.670 86.301 34.626 1.00 40.71 105 ASP F O 1
ATOM 5217 N N . ASN F 1 65 ? 30.403 87.321 36.217 1.00 36.16 106 ASN F N 1
ATOM 5218 C CA . ASN F 1 65 ? 29.469 88.005 35.296 1.00 34.62 106 ASN F CA 1
ATOM 5219 C C . ASN F 1 65 ? 28.801 87.166 34.220 1.00 33.18 106 ASN F C 1
ATOM 5220 O O . ASN F 1 65 ? 28.825 87.566 33.045 1.00 34.28 106 ASN F O 1
ATOM 5225 N N . TYR F 1 66 ? 28.167 86.045 34.588 1.00 27.31 107 TYR F N 1
ATOM 5226 C CA . TYR F 1 66 ? 27.347 85.265 33.620 1.00 24.29 107 TYR F CA 1
ATOM 5227 C C . TYR F 1 66 ? 25.890 85.693 33.699 1.00 26.63 107 TYR F C 1
ATOM 5228 O O . TYR F 1 66 ? 25.378 85.844 34.785 1.00 24.55 107 TYR F O 1
ATOM 5237 N N . ASP F 1 67 ? 25.211 85.840 32.554 1.00 24.80 108 ASP F N 1
ATOM 5238 C CA . ASP F 1 67 ? 23.753 86.013 32.535 1.00 27.29 108 ASP F CA 1
ATOM 5239 C C . ASP F 1 67 ? 22.959 84.825 33.009 1.00 26.80 108 ASP F C 1
ATOM 5240 O O . ASP F 1 67 ? 21.880 84.992 33.509 1.00 27.33 108 ASP F O 1
ATOM 5245 N N . LEU F 1 68 ? 23.531 83.629 32.871 1.00 23.74 109 LEU F N 1
ATOM 5246 C CA . LEU F 1 68 ? 22.912 82.416 33.270 1.00 22.85 109 LEU F CA 1
ATOM 5247 C C . LEU F 1 68 ? 23.955 81.368 33.632 1.00 22.89 109 LEU F C 1
ATOM 5248 O O . LEU F 1 68 ? 24.943 81.210 32.942 1.00 24.26 109 LEU F O 1
ATOM 5253 N N . ILE F 1 69 ? 23.705 80.645 34.708 1.00 21.92 110 ILE F N 1
ATOM 5254 C CA . ILE F 1 69 ? 24.575 79.564 35.198 1.00 21.55 110 ILE F CA 1
ATOM 5255 C C . ILE F 1 69 ? 23.690 78.283 35.221 1.00 22.35 110 ILE F C 1
ATOM 5256 O O . ILE F 1 69 ? 22.661 78.210 35.914 1.00 22.32 110 ILE F O 1
ATOM 5261 N N . ILE F 1 70 ? 24.091 77.260 34.476 1.00 20.41 111 ILE F N 1
ATOM 5262 C CA . ILE F 1 70 ? 23.352 76.003 34.438 1.00 21.56 111 ILE F CA 1
ATOM 5263 C C . ILE F 1 70 ? 24.120 74.905 35.158 1.00 23.80 111 ILE F C 1
ATOM 5264 O O . ILE F 1 70 ? 25.277 74.608 34.778 1.00 24.48 111 ILE F O 1
ATOM 5269 N N . ALA F 1 71 ? 23.487 74.270 36.152 1.00 22.11 112 ALA F N 1
ATOM 5270 C CA . ALA F 1 71 ? 24.066 73.149 36.885 1.00 23.72 112 ALA F CA 1
ATOM 5271 C C . ALA F 1 71 ? 23.436 71.867 36.333 1.00 24.93 112 ALA F C 1
ATOM 5272 O O . ALA F 1 71 ? 22.227 71.824 36.178 1.00 26.97 112 ALA F O 1
ATOM 5274 N N . VAL F 1 72 ? 24.245 70.851 36.033 1.00 24.99 113 VAL F N 1
ATOM 5275 C CA . VAL F 1 72 ? 23.737 69.634 35.356 1.00 26.11 113 VAL F CA 1
ATOM 5276 C C . VAL F 1 72 ? 23.734 68.442 36.323 1.00 28.05 113 VAL F C 1
ATOM 5277 O O . VAL F 1 72 ? 24.779 67.879 36.648 1.00 30.10 113 VAL F O 1
ATOM 5281 N N . GLY F 1 73 ? 22.545 68.133 36.825 1.00 29.76 114 GLY F N 1
ATOM 5282 C CA . GLY F 1 73 ? 22.334 66.988 37.676 1.00 34.62 114 GLY F CA 1
ATOM 5283 C C . GLY F 1 73 ? 21.937 67.237 39.098 1.00 35.69 114 GLY F C 1
ATOM 5284 O O . GLY F 1 73 ? 22.246 68.289 39.691 1.00 37.20 114 GLY F O 1
ATOM 5285 N N . ALA F 1 74 ? 21.319 66.223 39.674 1.00 35.99 115 ALA F N 1
ATOM 5286 C CA . ALA F 1 74 ? 20.810 66.275 41.047 1.00 36.64 115 ALA F CA 1
ATOM 5287 C C . ALA F 1 74 ? 21.864 66.491 42.136 1.00 38.74 115 ALA F C 1
ATOM 5288 O O . ALA F 1 74 ? 21.536 67.075 43.176 1.00 35.36 115 ALA F O 1
ATOM 5290 N N . ARG F 1 75 ? 23.117 66.051 41.925 1.00 36.26 116 ARG F N 1
ATOM 5291 C CA . ARG F 1 75 ? 24.159 66.283 42.948 1.00 39.45 116 ARG F CA 1
ATOM 5292 C C . ARG F 1 75 ? 24.489 67.783 43.214 1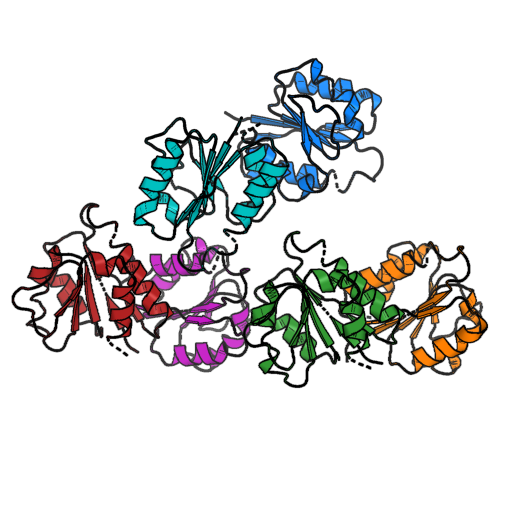.00 38.08 116 ARG F C 1
ATOM 5293 O O . ARG F 1 75 ? 25.128 68.110 44.224 1.00 38.17 116 ARG F O 1
ATOM 5301 N N . PHE F 1 76 ? 24.031 68.680 42.319 1.00 32.45 117 PHE F N 1
ATOM 5302 C CA . PHE F 1 76 ? 24.141 70.113 42.527 1.00 30.91 117 PHE F CA 1
ATOM 5303 C C . PHE F 1 76 ? 22.996 70.740 43.320 1.00 32.14 117 PHE F C 1
ATOM 5304 O O . PHE F 1 76 ? 23.083 71.906 43.649 1.00 31.49 117 PHE F O 1
ATOM 5312 N N . ALA F 1 77 ? 21.933 70.002 43.632 1.00 32.91 118 ALA F N 1
ATOM 5313 C CA . ALA F 1 77 ? 20.758 70.582 44.294 1.00 35.48 118 ALA F CA 1
ATOM 5314 C C . ALA F 1 77 ? 21.112 71.380 45.588 1.00 37.95 118 ALA F C 1
ATOM 5315 O O . ALA F 1 77 ? 20.739 72.555 45.745 1.00 33.16 118 ALA F O 1
ATOM 5317 N N . LYS F 1 78 ? 21.869 70.766 46.489 1.00 39.58 119 LYS F N 1
ATOM 5318 C CA . LYS F 1 78 ? 22.153 71.414 47.776 1.00 42.63 119 LYS F CA 1
ATOM 5319 C C . LYS F 1 78 ? 23.105 72.601 47.591 1.00 38.64 119 LYS F C 1
ATOM 5320 O O . LYS F 1 78 ? 22.812 73.716 48.020 1.00 36.10 119 LYS F O 1
ATOM 5326 N N . PRO F 1 79 ? 24.257 72.376 46.955 1.00 37.38 120 PRO F N 1
ATOM 5327 C CA . PRO F 1 79 ? 25.164 73.506 46.861 1.00 37.83 120 PRO F CA 1
ATOM 5328 C C . PRO F 1 79 ? 24.570 74.678 46.065 1.00 35.08 120 PRO F C 1
ATOM 5329 O O . PRO F 1 79 ? 24.856 75.833 46.394 1.00 34.70 120 PRO F O 1
ATOM 5333 N N . LEU F 1 80 ? 23.754 74.382 45.031 1.00 34.73 121 LEU F N 1
ATOM 5334 C CA . LEU F 1 80 ? 23.142 75.421 44.202 1.00 33.17 121 LEU F CA 1
ATOM 5335 C C . LEU F 1 80 ? 22.200 76.239 45.048 1.00 36.20 121 LEU F C 1
ATOM 5336 O O . LEU F 1 80 ? 22.236 77.470 44.978 1.00 33.83 121 LEU F O 1
ATOM 5341 N N . GLU F 1 81 ? 21.356 75.569 45.821 1.00 35.16 122 GLU F N 1
ATOM 5342 C CA . GLU F 1 81 ? 20.331 76.293 46.592 1.00 39.97 122 GLU F CA 1
ATOM 5343 C C . GLU F 1 81 ? 20.955 77.277 47.585 1.00 37.28 122 GLU F C 1
ATOM 5344 O O . GLU F 1 81 ? 20.461 78.385 47.739 1.00 37.97 122 GLU F O 1
ATOM 5366 N N . VAL F 1 83 ? 24.105 78.666 47.389 1.00 36.39 124 VAL F N 1
ATOM 5367 C CA . VAL F 1 83 ? 24.768 79.784 46.652 1.00 34.05 124 VAL F CA 1
ATOM 5368 C C . VAL F 1 83 ? 23.714 80.744 46.061 1.00 31.31 124 VAL F C 1
ATOM 5369 O O . VAL F 1 83 ? 23.861 81.958 46.139 1.00 31.40 124 VAL F O 1
ATOM 5373 N N . ALA F 1 84 ? 22.624 80.204 45.521 1.00 31.05 125 ALA F N 1
ATOM 5374 C CA . ALA F 1 84 ? 21.576 81.035 44.898 1.00 29.98 125 ALA F CA 1
ATOM 5375 C C . ALA F 1 84 ? 20.902 82.060 45.826 1.00 30.73 125 ALA F C 1
ATOM 5376 O O . ALA F 1 84 ? 20.438 83.098 45.392 1.00 32.15 125 ALA F O 1
ATOM 5378 N N . LYS F 1 85 ? 20.859 81.749 47.099 1.00 31.33 126 LYS F N 1
ATOM 5379 C CA . LYS F 1 85 ? 20.311 82.612 48.144 1.00 33.59 126 LYS F CA 1
ATOM 5380 C C . LYS F 1 85 ? 21.228 83.817 48.397 1.00 32.72 126 LYS F C 1
ATOM 5381 O O . LYS F 1 85 ? 20.759 84.871 48.711 1.00 32.98 126 LYS F O 1
ATOM 5387 N N . LYS F 1 86 ? 22.529 83.661 48.154 1.00 30.54 127 LYS F N 1
ATOM 5388 C CA . LYS F 1 86 ? 23.511 84.716 48.303 1.00 30.51 127 LYS F CA 1
ATOM 5389 C C . LYS F 1 86 ? 23.607 85.631 47.119 1.00 28.85 127 LYS F C 1
ATOM 5390 O O . LYS F 1 86 ? 24.156 86.722 47.236 1.00 27.91 127 LYS F O 1
ATOM 5396 N N . TYR F 1 87 ? 23.102 85.172 45.975 1.00 26.76 128 TYR F N 1
ATOM 5397 C CA . TYR F 1 87 ? 23.169 85.907 44.708 1.00 25.32 128 TYR F CA 1
ATOM 5398 C C . TYR F 1 87 ? 21.777 85.980 44.092 1.00 25.37 128 TYR F C 1
ATOM 5399 O O . TYR F 1 87 ? 21.519 85.391 43.040 1.00 25.11 128 TYR F O 1
ATOM 5408 N N . PRO F 1 88 ? 20.872 86.754 44.724 1.00 24.45 129 PRO F N 1
ATOM 5409 C CA . PRO F 1 88 ? 19.467 86.815 44.248 1.00 25.49 129 PRO F CA 1
ATOM 5410 C C . PRO F 1 88 ? 19.277 87.439 42.879 1.00 25.69 129 PRO F C 1
ATOM 5411 O O . PRO F 1 88 ? 18.280 87.149 42.222 1.00 26.35 129 PRO F O 1
ATOM 5415 N N . LYS F 1 89 ? 20.226 88.271 42.430 1.00 24.65 130 LYS F N 1
ATOM 5416 C CA . LYS F 1 89 ? 20.131 88.832 41.072 1.00 23.92 130 LYS F CA 1
ATOM 5417 C C . LYS F 1 89 ? 20.552 87.832 40.006 1.00 24.96 130 LYS F C 1
ATOM 5418 O O . LYS F 1 89 ? 20.307 88.069 38.843 1.00 26.45 130 LYS F O 1
ATOM 5424 N N . GLN F 1 90 ? 21.265 86.753 40.390 1.00 23.38 131 GLN F N 1
ATOM 5425 C CA . GLN F 1 90 ? 21.799 85.809 39.426 1.00 23.36 131 GLN F CA 1
ATOM 5426 C C . GLN F 1 90 ? 20.751 84.813 39.010 1.00 25.19 131 GLN F C 1
ATOM 5427 O O . GLN F 1 90 ? 20.033 84.262 39.866 1.00 25.18 131 GLN F O 1
ATOM 5433 N N . GLN F 1 91 ? 20.661 84.567 37.695 1.00 26.35 132 GLN F N 1
ATOM 5434 C CA . GLN F 1 91 ? 19.740 83.535 37.130 1.00 27.14 132 GLN F CA 1
ATOM 5435 C C . GLN F 1 91 ? 20.472 82.203 37.028 1.00 25.04 132 GLN F C 1
ATOM 5436 O O . GLN F 1 91 ? 21.595 82.127 36.530 1.00 23.18 132 GLN F O 1
ATOM 5442 N N . PHE F 1 92 ? 19.842 81.151 37.536 1.00 25.02 133 PHE F N 1
ATOM 5443 C CA . PHE F 1 92 ? 20.375 79.796 37.483 1.00 24.40 133 PHE F CA 1
ATOM 5444 C C . PHE F 1 92 ? 19.378 78.829 36.850 1.00 26.46 133 PHE F C 1
ATOM 5445 O O . PHE F 1 92 ? 18.195 79.083 36.801 1.00 26.49 133 PHE F O 1
ATOM 5453 N N . ALA F 1 93 ? 19.901 77.693 36.376 1.00 25.85 134 ALA F N 1
ATOM 5454 C CA . ALA F 1 93 ? 19.078 76.598 35.934 1.00 27.70 134 ALA F CA 1
ATOM 5455 C C . ALA F 1 93 ? 19.694 75.291 36.460 1.00 28.05 134 ALA F C 1
ATOM 5456 O O . ALA F 1 93 ? 20.908 75.216 36.635 1.00 27.31 134 ALA F O 1
ATOM 5458 N N . ILE F 1 94 ? 18.845 74.304 36.762 1.00 27.68 135 ILE F N 1
ATOM 5459 C CA . ILE F 1 94 ? 19.313 72.979 37.166 1.00 27.81 135 ILE F CA 1
ATOM 5460 C C . ILE F 1 94 ? 18.624 71.940 36.322 1.00 30.14 135 ILE F C 1
ATOM 5461 O O . ILE F 1 94 ? 17.435 72.010 36.098 1.00 32.80 135 ILE F O 1
ATOM 5466 N N . ILE F 1 95 ? 19.406 70.995 35.794 1.00 31.25 136 ILE F N 1
ATOM 5467 C CA . ILE F 1 95 ? 18.866 69.926 34.967 1.00 32.05 136 ILE F CA 1
ATOM 5468 C C . ILE F 1 95 ? 18.658 68.693 35.854 1.00 32.13 136 ILE F C 1
ATOM 5469 O O . ILE F 1 95 ? 19.538 68.333 36.624 1.00 32.08 136 ILE F O 1
ATOM 5474 N N . ASP F 1 96 ? 17.479 68.097 35.719 1.00 33.24 137 ASP F N 1
ATOM 5475 C CA . ASP F 1 96 ? 17.114 66.815 36.365 1.00 35.48 137 ASP F CA 1
ATOM 5476 C C . ASP F 1 96 ? 16.959 66.905 37.903 1.00 35.63 137 ASP F C 1
ATOM 5477 O O . ASP F 1 96 ? 17.230 65.956 38.633 1.00 36.21 137 ASP F O 1
ATOM 5482 N N . TYR F 1 97 ? 16.546 68.067 38.378 1.00 36.88 138 TYR F N 1
ATOM 5483 C CA . TYR F 1 97 ? 16.165 68.254 39.782 1.00 39.17 138 TYR F CA 1
ATOM 5484 C C . TYR F 1 97 ? 15.099 69.316 39.882 1.00 42.55 138 TYR F C 1
ATOM 5485 O O . TYR F 1 97 ? 15.199 70.371 39.232 1.00 40.22 138 TYR F O 1
ATOM 5494 N N . GLU F 1 98 ? 14.083 69.032 40.703 1.00 46.04 139 GLU F N 1
ATOM 5495 C CA . GLU F 1 98 ? 13.068 70.008 41.096 1.00 48.41 139 GLU F CA 1
ATOM 5496 C C . GLU F 1 98 ? 13.018 70.117 42.622 1.00 49.71 139 GLU F C 1
ATOM 5497 O O . GLU F 1 98 ? 13.056 69.112 43.339 1.00 45.72 139 GLU F O 1
ATOM 5503 N N . TYR F 1 99 ? 12.967 71.352 43.107 1.00 43.45 140 TYR F N 1
ATOM 5504 C CA . TYR F 1 99 ? 12.921 71.601 44.526 1.00 46.18 140 TYR F CA 1
ATOM 5505 C C . TYR F 1 99 ? 11.458 71.525 45.014 1.00 50.52 140 TYR F C 1
ATOM 5506 O O . TYR F 1 99 ? 10.538 71.914 44.288 1.00 51.12 140 TYR F O 1
ATOM 5515 N N . ASP F 1 100 ? 11.256 71.027 46.240 1.00 56.13 141 ASP F N 1
ATOM 5516 C CA . ASP F 1 100 ? 9.934 71.096 46.911 1.00 56.72 141 ASP F CA 1
ATOM 5517 C C . ASP F 1 100 ? 9.417 72.526 46.895 1.00 54.81 141 ASP F C 1
ATOM 5518 O O . ASP F 1 100 ? 8.296 72.780 46.483 1.00 52.80 141 ASP F O 1
ATOM 5523 N N . LYS F 1 101 ? 10.251 73.461 47.345 1.00 50.77 142 LYS F N 1
ATOM 5524 C CA . LYS F 1 101 ? 9.900 74.874 47.311 1.00 52.81 142 LYS F CA 1
ATOM 5525 C C . LYS F 1 101 ? 10.963 75.511 46.408 1.00 48.40 142 LYS F C 1
ATOM 5526 O O . LYS F 1 101 ? 12.147 75.498 46.727 1.00 46.98 142 LYS F O 1
ATOM 5532 N N . GLN F 1 102 ? 10.541 76.004 45.252 1.00 45.36 143 GLN F N 1
ATOM 5533 C CA . GLN F 1 102 ? 11.480 76.307 44.174 1.00 45.39 143 GLN F CA 1
ATOM 5534 C C . GLN F 1 102 ? 12.058 77.702 44.394 1.00 43.22 143 GLN F C 1
ATOM 5535 O O . GLN F 1 102 ? 11.324 78.655 44.469 1.00 42.34 143 GLN F O 1
ATOM 5541 N N . PRO F 1 103 ? 13.384 77.832 44.501 1.00 45.10 144 PRO F N 1
ATOM 5542 C CA . PRO F 1 103 ? 13.910 79.217 44.685 1.00 42.96 144 PRO F CA 1
ATOM 5543 C C . PRO F 1 103 ? 13.606 80.064 43.454 1.00 42.42 144 PRO F C 1
ATOM 5544 O O . PRO F 1 103 ? 13.619 79.557 42.323 1.00 41.15 144 PRO F O 1
ATOM 5548 N N . SER F 1 104 ? 13.300 81.331 43.669 1.00 41.48 145 SER F N 1
ATOM 5549 C CA . SER F 1 104 ? 12.819 82.223 42.595 1.00 41.94 145 SER F CA 1
ATOM 5550 C C . SER F 1 104 ? 13.837 82.461 41.464 1.00 39.45 145 SER F C 1
ATOM 5551 O O . SER F 1 104 ? 13.451 82.724 40.342 1.00 38.80 145 SER F O 1
ATOM 5554 N N . ASN F 1 105 ? 15.130 82.309 41.735 1.00 35.57 146 ASN F N 1
ATOM 5555 C CA . ASN F 1 105 ? 16.142 82.503 40.685 1.00 33.59 146 ASN F CA 1
ATOM 5556 C C . ASN F 1 105 ? 16.700 81.202 40.105 1.00 32.35 146 ASN F C 1
ATOM 5557 O O . ASN F 1 105 ? 17.746 81.210 39.456 1.00 29.90 146 ASN F O 1
ATOM 5562 N N . ILE F 1 106 ? 16.007 80.078 40.327 1.00 31.89 147 ILE F N 1
ATOM 5563 C CA . ILE F 1 106 ? 16.419 78.788 39.750 1.00 32.07 147 ILE F CA 1
ATOM 5564 C C . ILE F 1 106 ? 15.292 78.194 38.934 1.00 33.38 147 ILE F C 1
ATOM 5565 O O . ILE F 1 106 ? 14.226 77.881 39.448 1.00 33.90 147 ILE F O 1
ATOM 5570 N N . THR F 1 107 ? 15.568 77.990 37.653 1.00 32.46 148 THR F N 1
ATOM 5571 C CA . THR F 1 107 ? 14.667 77.291 36.758 1.00 33.59 148 THR F CA 1
ATOM 5572 C C . THR F 1 107 ? 15.073 75.799 36.661 1.00 34.65 148 THR F C 1
ATOM 5573 O O . THR F 1 107 ? 16.243 75.479 36.347 1.00 31.58 148 THR F O 1
ATOM 5577 N N . SER F 1 108 ? 14.098 74.910 36.893 1.00 34.19 149 SER F N 1
ATOM 5578 C CA . SER F 1 108 ? 14.310 73.444 36.750 1.00 37.00 149 SER F CA 1
ATOM 5579 C C . SER F 1 108 ? 14.037 72.958 35.300 1.00 36.77 149 SER F C 1
ATOM 5580 O O . SER F 1 108 ? 13.076 73.352 34.669 1.00 39.42 149 SER F O 1
ATOM 5583 N N . ILE F 1 109 ? 14.902 72.118 34.772 1.00 36.60 150 ILE F N 1
ATOM 5584 C CA . ILE F 1 109 ? 14.692 71.524 33.476 1.00 36.23 150 ILE F CA 1
ATOM 5585 C C . ILE F 1 109 ? 14.688 70.007 33.648 1.00 36.07 150 ILE F C 1
ATOM 5586 O O . ILE F 1 109 ? 15.633 69.442 34.212 1.00 37.79 150 ILE F O 1
ATOM 5591 N N . SER F 1 110 ? 13.656 69.353 33.125 1.00 35.63 151 SER F N 1
ATOM 5592 C CA . SER F 1 110 ? 13.544 67.902 33.224 1.00 36.86 151 SER F CA 1
ATOM 5593 C C . SER F 1 110 ? 14.626 67.149 32.398 1.00 38.46 151 SER F C 1
ATOM 5594 O O . SER F 1 110 ? 15.298 67.708 31.542 1.00 38.81 151 SER F O 1
ATOM 5597 N N . TYR F 1 111 ? 14.778 65.853 32.636 1.00 39.89 152 TYR F N 1
ATOM 5598 C CA . TYR F 1 111 ? 15.750 65.053 31.873 1.00 39.98 152 TYR F CA 1
ATOM 5599 C C . TYR F 1 111 ? 15.405 65.062 30.364 1.00 43.56 152 TYR F C 1
ATOM 5600 O O . TYR F 1 111 ? 16.271 65.244 29.515 1.00 40.52 152 TYR F O 1
ATOM 5609 N N . GLU F 1 112 ? 14.118 64.862 30.072 1.00 36.63 153 GLU F N 1
ATOM 5610 C CA . GLU F 1 112 ? 13.575 64.841 28.723 1.00 39.62 153 GLU F CA 1
ATOM 5611 C C . GLU F 1 112 ? 13.790 66.155 27.973 1.00 38.42 153 GLU F C 1
ATOM 5612 O O . GLU F 1 112 ? 14.073 66.188 26.774 1.00 37.07 153 GLU F O 1
ATOM 5618 N N . ASP F 1 113 ? 13.598 67.269 28.677 1.00 35.49 154 ASP F N 1
ATOM 5619 C CA . ASP F 1 113 ? 13.704 68.532 28.045 1.00 36.70 154 ASP F CA 1
ATOM 5620 C C . ASP F 1 113 ? 15.172 68.865 27.779 1.00 34.58 154 ASP F C 1
ATOM 5621 O O . ASP F 1 113 ? 15.499 69.650 26.873 1.00 36.11 154 ASP F O 1
ATOM 5626 N N . ASN F 1 114 ? 16.058 68.297 28.565 1.00 31.94 155 ASN F N 1
ATOM 5627 C CA . ASN F 1 114 ? 17.481 68.453 28.317 1.00 35.16 155 ASN F CA 1
ATOM 5628 C C . ASN F 1 114 ? 17.855 67.761 26.989 1.00 40.93 155 AS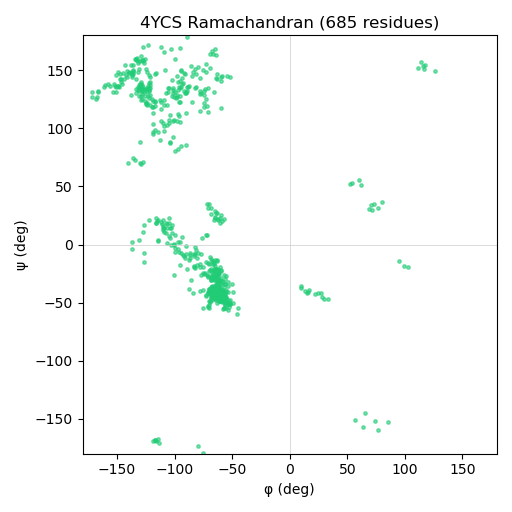N F C 1
ATOM 5629 O O . ASN F 1 114 ? 18.595 68.325 26.170 1.00 45.99 155 ASN F O 1
ATOM 5634 N N . LYS F 1 115 ? 17.289 66.565 26.790 1.00 44.02 156 LYS F N 1
ATOM 5635 C CA . LYS F 1 115 ? 17.570 65.667 25.630 1.00 46.67 156 LYS F CA 1
ATOM 5636 C C . LYS F 1 115 ? 17.004 66.236 24.317 1.00 47.45 156 LYS F C 1
ATOM 5637 O O . LYS F 1 115 ? 17.612 66.109 23.260 1.00 48.21 156 LYS F O 1
ATOM 5643 N N . SER F 1 116 ? 15.828 66.855 24.373 1.00 44.37 157 SER F N 1
ATOM 5644 C CA . SER F 1 116 ? 15.223 67.435 23.165 1.00 46.27 157 SER F CA 1
ATOM 5645 C C . SER F 1 116 ? 15.877 68.789 22.886 1.00 49.22 157 SER F C 1
ATOM 5646 O O . SER F 1 116 ? 16.858 69.162 23.552 1.00 52.09 157 SER F O 1
ATOM 5649 N N . GLY F 1 117 ? 15.357 69.519 21.905 1.00 47.37 158 GLY F N 1
ATOM 5650 C CA . GLY F 1 117 ? 15.857 70.873 21.616 1.00 44.29 158 GLY F CA 1
ATOM 5651 C C . GLY F 1 117 ? 15.384 71.935 22.596 1.00 37.16 158 GLY F C 1
ATOM 5652 O O . GLY F 1 117 ? 15.669 73.092 22.407 1.00 35.04 158 GLY F O 1
ATOM 5653 N N . TYR F 1 118 ? 14.692 71.532 23.653 1.00 34.71 159 TYR F N 1
ATOM 5654 C CA . TYR F 1 118 ? 14.100 72.465 24.620 1.00 31.53 159 TYR F CA 1
ATOM 5655 C C . TYR F 1 118 ? 15.124 73.299 25.357 1.00 32.58 159 TYR F C 1
ATOM 5656 O O . TYR F 1 118 ? 14.975 74.497 25.441 1.00 29.99 159 TYR F O 1
ATOM 5665 N N . LEU F 1 119 ? 16.149 72.669 25.932 1.00 29.68 160 LEU F N 1
ATOM 5666 C CA . LEU F 1 119 ? 17.165 73.439 26.652 1.00 30.07 160 LEU F CA 1
ATOM 5667 C C . LEU F 1 119 ? 17.836 74.503 25.753 1.00 29.15 160 LEU F C 1
ATOM 5668 O O . LEU F 1 119 ? 18.047 75.650 26.164 1.00 27.53 160 LEU F O 1
ATOM 5673 N N . ALA F 1 120 ? 18.142 74.166 24.507 1.00 30.82 161 ALA F N 1
ATOM 5674 C CA . ALA F 1 120 ? 18.793 75.152 23.637 1.00 31.46 161 ALA F CA 1
ATOM 5675 C C . ALA F 1 120 ? 17.828 76.331 23.377 1.00 30.56 161 ALA F C 1
ATOM 5676 O O . ALA F 1 120 ? 18.215 77.497 23.380 1.00 29.35 161 ALA F O 1
ATOM 5678 N N . GLY F 1 121 ? 16.561 76.006 23.199 1.00 28.03 162 GLY F N 1
ATOM 5679 C CA . GLY F 1 121 ? 15.511 76.992 23.055 1.00 28.76 162 GLY F CA 1
ATOM 5680 C C . GLY F 1 121 ? 15.351 77.881 24.260 1.00 28.11 162 GLY F C 1
ATOM 5681 O O . GLY F 1 121 ? 15.189 79.106 24.105 1.00 27.92 162 GLY F O 1
ATOM 5682 N N . LEU F 1 122 ? 15.447 77.280 25.451 1.00 26.24 163 LEU F N 1
ATOM 5683 C CA . LEU F 1 122 ? 15.334 78.027 26.702 1.00 27.82 163 LEU F CA 1
ATOM 5684 C C . LEU F 1 122 ? 16.475 79.031 26.909 1.00 28.08 163 LEU F C 1
ATOM 5685 O O . LEU F 1 122 ? 16.248 80.170 27.372 1.00 26.77 163 LEU F O 1
ATOM 5690 N N . ILE F 1 123 ? 17.691 78.599 26.608 1.00 26.31 164 ILE F N 1
ATOM 5691 C CA . ILE F 1 123 ? 18.851 79.486 26.656 1.00 29.00 164 ILE F CA 1
ATOM 5692 C C . ILE F 1 123 ? 18.632 80.661 25.698 1.00 30.84 164 ILE F C 1
ATOM 5693 O O . ILE F 1 123 ? 18.804 81.823 26.081 1.00 29.67 164 ILE F O 1
ATOM 5698 N N . ALA F 1 124 ? 18.239 80.378 24.463 1.00 31.15 165 ALA F N 1
ATOM 5699 C CA . ALA F 1 124 ? 18.011 81.475 23.496 1.00 33.87 165 ALA F CA 1
ATOM 5700 C C . ALA F 1 124 ? 16.933 82.402 23.984 1.00 33.16 165 ALA F C 1
ATOM 5701 O O . ALA F 1 124 ? 17.071 83.601 23.862 1.00 36.83 165 ALA F O 1
ATOM 5703 N N . GLY F 1 125 ? 15.880 81.844 24.581 1.00 31.66 166 GLY F N 1
ATOM 5704 C CA . GLY F 1 125 ? 14.770 82.628 25.075 1.00 32.11 166 GLY F CA 1
ATOM 5705 C C . GLY F 1 125 ? 15.169 83.533 26.217 1.00 33.22 166 GLY F C 1
ATOM 5706 O O . GLY F 1 125 ? 14.787 84.695 26.267 1.00 32.15 166 GLY F O 1
ATOM 5707 N N . LYS F 1 126 ? 15.956 82.998 27.135 1.00 31.66 167 LYS F N 1
ATOM 5708 C CA . LYS F 1 126 ? 16.484 83.811 28.255 1.00 34.26 167 LYS F CA 1
ATOM 5709 C C . LYS F 1 126 ? 17.536 84.871 27.898 1.00 34.70 167 LYS F C 1
ATOM 5710 O O . LYS F 1 126 ? 17.656 85.830 28.612 1.00 35.26 167 LYS F O 1
ATOM 5724 N N . THR F 1 128 ? 17.527 86.600 25.041 1.00 46.52 169 THR F N 1
ATOM 5725 C CA . THR F 1 128 ? 16.922 87.633 24.175 1.00 58.19 169 THR F CA 1
ATOM 5726 C C . THR F 1 128 ? 15.577 88.087 24.759 1.00 63.60 169 THR F C 1
ATOM 5727 O O . THR F 1 128 ? 14.576 87.358 24.711 1.00 67.73 169 THR F O 1
#

Organism: Clostridioides difficile (strain 630) (NCBI:txid272563)

CATH classification: 3.40.50.2300

Secondary structure (DSSP, 8-state):
--EEE--EE-SSSTT---HHHHHHHHHHHHHS-EEE---EES-GGGHHHHHHHHHTTT-SEEEEESGGGHHHH--TTT-TT-EEEEES---SS--TTEEEE-HHHHHSSHHHHHHHH--/--EEE--EE-SSSTT---HHHHHHHHHHHHHS-EEE---EES-GGGHHHHHHHHHTTT-SBEEEESGGGHHHH--TTT-TT--EEEES---SS--TTEEEE-HHHHHSTHHHHHHHH--/-EEE--EE-SSSTT---HHHHHHHHHHHHHS-EEE---EE--GGGHHHHHHHHHTTT-SEEEEESGGGHHHH--GGG-TT-EEEEES---SS--TTEEEE-HHHHHSSHHHHHHHH--/--EE--EE-SSSTT---HHHHHHHHHHHHHS--EE---EES-GGGHHHHHHHHHTS--SBEEEESGGGHHHH--TTT-TT--EEEES---SS--TTEEEE-HHHHHSTHHHHHHHH--/-EEE--EE-SSSTT---HHHHHHHHHHHHHS-EEE---EE--GGGHHHHHHHHTTTT-SBEEEESGGGHHHH--GGG-TT--EEEES---SS--TTEEEE-TTTTTSSHHHHHHHH--/-EEE--EE-SSSTT---HHHHHHHHHHHHHS-EEE---EES-GGGHHHHHHHHHTTT-SBEEEESGGGHHHH--TTT-TT--EEEES---SS--TTEEEE-HHHHHSTHHHHHHHH--

InterPro domains:
  IPR003760 ABC transporter substrate-binding protein PnrA-like [PF02608] (55-320)
  IPR028082 Periplasmic binding protein-like I [SSF53822] (62-293)
  IPR050957 BMP Lipoprotein [PTHR34296] (4-331)

Nearest PDB structures (foldseek):
  4ycs-assembly5_E  TM=9.965E-01  e=1.464E-18  Clostridioides difficile 630
  5abp-assembly1_A  TM=7.298E-01  e=1.271E-03  Escherichia coli
  1bap-assembly1_A  TM=6.758E-01  e=2.231E-03  Escherichia coli
  3d8u-assembly1_B  TM=6.911E-01  e=3.963E-02  Vibrio parahaemolyticus
  4ru1-assembly3_C  TM=7.574E-01  e=1.013E-01  Acidothermus cellulolyticus 11B

Radius of gyration: 32.16 Å; Cα contacts (8 Å, |Δi|>4): 1255; chains: 6; bounding box: 55×73×99 Å

Foldseek 3Di:
DEAEEEEEADADCVQVVVVLLVVLVVVLVVVGRYHYYYYYDNDLVCLLVVVLVVLVVRHQEYEYEDPSNVVSCVNCVVRVNRAYEYECDDDPDDRPRYHYHYPVCSRPSNSSVVVNVSD/DFAEEEEEAPADPPQVLVVLLVVLVVVLVVVDPYHYYYYYDNDLVCLLVVVLVVLVVDHQEYEAEDDSSVVSCVNCVVRVNHAYEYECDDDPDHDPRYHYHYPVCSNDNNSSVVVNVSD/DAEEEEEAPADCPQVVVVLLVVLVVVLVVVDVYHYYYYYDPDLVCLLVVVLVVLVVRHQEYEYEDPSCVVSCVNCVVNVNRAYEYECDDDPDHRPRYHYHYPCCSNPSNSSVVVVVSD/DAEEEEEAPADCPQVVVVLLVVLVVVLVVVDVYHYYYYYDPDLVCLLVVVLVVLPPDHQEYEYEDPSNVVSCVNCVVRVPHAYEYECDDDPDDPPRYHYHHPVCSNDNNSSVVVNVSD/DAEEEEEAPADCPLVVVVLLVVLVVVLVVVDVYYYYYYYDNDLVCLLVVVLVVLVVRHQEYEYEDPSCVVSCVVCVVRVNRAYEYECDDDPDHRPRYHYHYPVCSNVSVSSVVVVVSD/DAEEEEEADADCPQVLVVLLVVLVVLLVVVDPYHYYYYYDNDLVCLLVVVLVVLVVDHQEYEYEDDSNVVSCVNCVVRVVHAYEYECDDDPDHPPRYHYHYPVCSNDNNSSVVVNVSD

B-factor: mean 39.98, std 14.14, range [17.69, 111.58]

Solvent-accessible surface area: 35145 Å² total

Sequence (710 aa):
SKKSVSILDIEGTNNEANNSALLALNNAQKKLNIDTNKVESDDSSTFSNSIDILCNDNYDLIIAVGARFAKPLEVAKKYPKQQFAIIDYEYDKQPSNITSISYEDNKSGYLAGLIAGKTSKKSVSILDIEGTNNEANNSALLALNNAQKKLNIDTNKVESDDSSTFSNSIDILCNDNYDLIIAVGARFAKPLEVAKKYPKQQFAIIDYEYDKQPSNITSISYEDNKSGYLAGLIAGKTKKSVSILDIEGTNNEANNSALLALNNAQKKLNIDTNKVESDDSSTFSNSIDILCNDNNYDLIIAVGARFAKPLEVAKKYPKQQFAIIDYEYDKQPSNITSISYEDNKSGYLAGLIAGKTKKSVSILDIEGTNNEANNSALLALNNAQKKLNIDTNKVESDDSSTFSNSIDILCNDDNNYDLIIAVGARFAKPLEVAKKYPKQQFAIIDYEYDKQPSNITSISSYEDNKSGYLAGLIAGKTKKSVSILDIEGTNNEANNSALLALNNAQQKKLNIDTNKVESDDSSTFSNSIDILCNDNYDLIIAVGARFAKPLEVAKKYPKQQFAIIDYEYDKQPSNITSISYEDNKSGYLAGLIAGKTKKSVSILDIEGTNNEANNSALLALNNAQKKLNIDTNKVESDDSSTFSNSIDILCNDNYDLIIAVGARFAKPLEVAKKYPKQQFAIIDYEYDKQPSNITSISYEDNKSGYLAGLIAGKT